Protein 3AFH (pdb70)

Sequence (463 aa):
LVRVRFAPSPTGHLHVGGARTALFNWMFARKEGGKFILRIEDTDTERSSREYEQQILESLRWCGLDWDEGPDIGGDFGPYRQSERLEIYREYAEKLVEDKRAYYVVYDKEDPSKELFTTYEYPHEYKEKGHPVTIKFKVLPGKTSFEDLLKGYMEFDNSTLEDFIIMKSNGFPTYNFAVVVDDHLMRISHVFRGEDHLSNTPKQLMIYEAFGWEAPVFMHIPLILGSDRTPLSKRHGATSVEHFRREGILSRALMNYLALLGWRVEGDEIFTIEEKLQSFDPKDISNKGVIFDYQKLEWVNGKHMRRIDLEDLKREFIEWAKYAGKEIPSVDERYFSETLRICREKVNTLSQLYDIMYPFMNDDYEYEKDYVEKFLKREEAERVLEEAKKAFKDLNSWNMEEIEKTLRDLSEKGLASKKVVFQLIRGAVTGKLVTPGLFETIEVLGKERTLKRLERTLQFLKK

B-factor: mean 30.51, std 10.62, range [12.23, 79.76]

Secondary structure (DSSP, 8-state):
--EEEE----SSS-BHHHHHHHHHHHHHHHHHT-EEEE-B----TTT--HHHHHHHHHHHHHTT---SBBTTTB-TT---BGGG-HHHHHHHHHHHHHTTSEEEEEE-SSSTTSEEEEESS--HHHHHTT--EEEEE-PPSSEEEEEETTTEEEEEEGGGS--EEEE-TTSPBPHHHHHHHHHHHTT-SEEEEEGGGGGGHHHHHHHHHHHTPPP-EEEEEPPEE-TTSSBP-TTTS--BHHHHHHHT--HHHHHHHHHHTT---SS-S---HHHHGGG--GGGS-SS-EE--HHHHHHHHHHHHHHS-HHHHHHHHHHHHHHHT-PPPP--HHHHHHHHHHHTTS-SSHHHHHHHHHHHH-S-PPPPHHHIIIIITSTTHHHHHHHHHHHHHT-S--SHHHHHHHHHHHHHTTSS-HHHHHHHHHHHHHS-SS-S-HHHHHHHH-HHHHHHHHHHHHHHHT-

Solvent-accessible surface area: 22194 Å² total

Structure (mmCIF, N/CA/C/O backbone):
data_3AFH
#
_entry.id   3AFH
#
_cell.length_a   68.624
_cell.length_b   207.317
_cell.length_c   39.495
_cell.angle_alpha   90.00
_cell.angle_beta   90.00
_cell.angle_gamma   90.00
#
_symmetry.space_group_name_H-M   'P 21 21 2'
#
loop_
_entity.id
_entity.type
_entity.pdbx_description
1 polymer 'Glutamyl-tRNA synthetase 2'
2 non-polymer "O5'-(L-GLUTAMYL-SULFAMOYL)-ADENOSINE"
3 water water
#
loop_
_atom_site.group_PDB
_atom_site.id
_atom_site.type_symbol
_atom_site.label_atom_id
_atom_site.label_alt_id
_atom_site.label_comp_id
_atom_site.label_asym_id
_atom_site.label_entity_id
_atom_site.label_seq_id
_atom_site.pdbx_PDB_ins_code
_atom_site.Cartn_x
_atom_site.Cartn_y
_atom_site.Cartn_z
_atom_site.occupancy
_atom_site.B_iso_or_equiv
_atom_site.auth_seq_id
_atom_site.auth_comp_id
_atom_site.auth_asym_id
_atom_site.auth_atom_id
_atom_site.pdbx_PDB_model_num
ATOM 1 N N . LEU A 1 25 ? 15.302 74.100 25.023 1.00 44.57 24 LEU A N 1
ATOM 2 C CA . LEU A 1 25 ? 14.674 72.763 24.829 1.00 42.84 24 LEU A CA 1
ATOM 3 C C . LEU A 1 25 ? 15.207 72.143 23.540 1.00 38.26 24 LEU A C 1
ATOM 4 O O . LEU A 1 25 ? 15.119 72.755 22.473 1.00 37.34 24 LEU A O 1
ATOM 9 N N . VAL A 1 26 ? 15.791 70.951 23.652 1.00 33.25 25 VAL A N 1
ATOM 10 C CA . VAL A 1 26 ? 16.330 70.250 22.492 1.00 28.93 25 VAL A CA 1
ATOM 11 C C . VAL A 1 26 ? 15.195 69.683 21.638 1.00 27.86 25 VAL A C 1
ATOM 12 O O . VAL A 1 26 ? 14.338 68.941 22.129 1.00 22.75 25 VAL A O 1
ATOM 16 N N . ARG A 1 27 ? 15.182 70.072 20.362 1.00 23.91 26 ARG A N 1
ATOM 17 C CA . ARG A 1 27 ? 14.176 69.604 19.413 1.00 22.22 26 ARG A CA 1
ATOM 18 C C . ARG A 1 27 ? 14.869 69.334 18.076 1.00 22.11 26 ARG A C 1
ATOM 19 O O . ARG A 1 27 ? 15.461 70.234 17.476 1.00 20.34 26 ARG A O 1
ATOM 27 N N . VAL A 1 28 ? 14.807 68.081 17.629 1.00 22.06 27 VAL A N 1
ATOM 28 C CA . VAL A 1 28 ? 15.438 67.681 16.377 1.00 18.63 27 VAL A CA 1
ATOM 29 C C . VAL A 1 28 ? 14.382 67.085 15.460 1.00 20.41 27 VAL A C 1
ATOM 30 O O . VAL A 1 28 ? 13.278 66.757 15.906 1.00 21.50 27 VAL A O 1
ATOM 34 N N . ARG A 1 29 ? 14.716 66.935 14.181 1.00 18.24 28 ARG A N 1
ATOM 35 C CA . ARG A 1 29 ? 13.755 66.367 13.244 1.00 17.87 28 ARG A CA 1
ATOM 36 C C . ARG A 1 29 ? 14.330 65.506 12.129 1.00 18.92 28 ARG A C 1
ATOM 37 O O . ARG A 1 29 ? 15.500 65.625 11.752 1.00 19.75 28 ARG A O 1
ATOM 45 N N . PHE A 1 30 ? 13.489 64.610 11.626 1.00 17.45 29 PHE A N 1
ATOM 46 C CA . PHE A 1 30 ? 13.842 63.785 10.482 1.00 17.72 29 PHE A CA 1
ATOM 47 C C . PHE A 1 30 ? 12.795 64.337 9.524 1.00 18.34 29 PHE A C 1
ATOM 48 O O . PHE A 1 30 ? 11.602 64.327 9.846 1.00 17.33 29 PHE A O 1
ATOM 56 N N . ALA A 1 31 ? 13.241 64.833 8.372 1.00 18.47 30 ALA A N 1
ATOM 57 C CA . ALA A 1 31 ? 12.347 65.459 7.397 1.00 18.13 30 ALA A CA 1
ATOM 58 C C . ALA A 1 31 ? 12.421 64.782 6.035 1.00 18.89 30 ALA A C 1
ATOM 59 O O . ALA A 1 31 ? 12.918 65.351 5.057 1.00 19.96 30 ALA A O 1
ATOM 61 N N . PRO A 1 32 ? 11.897 63.562 5.945 1.00 17.29 31 PRO A N 1
ATOM 62 C CA . PRO A 1 32 ? 11.937 62.834 4.678 1.00 16.04 31 PRO A CA 1
ATOM 63 C C . PRO A 1 32 ? 10.975 63.332 3.609 1.00 19.35 31 PRO A C 1
ATOM 64 O O . PRO A 1 32 ? 9.883 63.826 3.905 1.00 19.08 31 PRO A O 1
ATOM 68 N N . SER A 1 33 ? 11.407 63.209 2.360 1.00 17.29 32 SER A N 1
ATOM 69 C CA . SER A 1 33 ? 10.568 63.549 1.217 1.00 20.85 32 SER A CA 1
ATOM 70 C C . SER A 1 33 ? 10.007 62.165 0.862 1.00 22.80 32 SER A C 1
ATOM 71 O O . SER A 1 33 ? 10.762 61.287 0.457 1.00 25.47 32 SER A O 1
ATOM 74 N N . PRO A 1 34 ? 8.687 61.947 1.035 1.00 21.77 33 PRO A N 1
ATOM 75 C CA . PRO A 1 34 ? 8.072 60.646 0.734 1.00 25.93 33 PRO A CA 1
ATOM 76 C C . PRO A 1 34 ? 7.940 60.335 -0.752 1.00 29.14 33 PRO A C 1
ATOM 77 O O . PRO A 1 34 ? 6.831 60.190 -1.272 1.00 30.92 33 PRO A O 1
ATOM 81 N N . THR A 1 35 ? 9.072 60.226 -1.428 1.00 27.79 34 THR A N 1
ATOM 82 C CA . THR A 1 35 ? 9.076 59.925 -2.844 1.00 31.96 34 THR A CA 1
ATOM 83 C C . THR A 1 35 ? 9.557 58.486 -3.056 1.00 33.27 34 THR A C 1
ATOM 84 O O . THR A 1 35 ? 9.891 58.091 -4.169 1.00 34.63 34 THR A O 1
ATOM 88 N N . GLY A 1 36 ? 9.567 57.705 -1.976 1.00 33.82 35 GLY A N 1
ATOM 89 C CA . GLY A 1 36 ? 9.993 56.315 -2.050 1.00 30.69 35 GLY A CA 1
ATOM 90 C C . GLY A 1 36 ? 10.194 55.699 -0.672 1.00 33.07 35 GLY A C 1
ATOM 91 O O . GLY A 1 36 ? 9.810 56.304 0.339 1.00 33.79 35 GLY A O 1
ATOM 92 N N . HIS A 1 37 ? 10.785 54.501 -0.629 1.00 26.23 36 HIS A N 1
ATOM 93 C CA . HIS A 1 37 ? 11.053 53.790 0.620 1.00 23.21 36 HIS A CA 1
ATOM 94 C C . HIS A 1 37 ? 12.124 54.455 1.491 1.00 22.19 36 HIS A C 1
ATOM 95 O O . HIS A 1 37 ? 12.895 55.293 1.018 1.00 21.98 36 HIS A O 1
ATOM 102 N N . LEU A 1 38 ? 12.167 54.079 2.767 1.00 18.39 37 LEU A N 1
ATOM 103 C CA . LEU A 1 38 ? 13.169 54.627 3.674 1.00 21.92 37 LEU A CA 1
ATOM 104 C C . LEU A 1 38 ? 14.531 54.002 3.362 1.00 21.92 37 LEU A C 1
ATOM 105 O O . LEU A 1 38 ? 14.741 52.811 3.601 1.00 22.73 37 LEU A O 1
ATOM 110 N N . HIS A 1 39 ? 15.446 54.809 2.835 1.00 20.29 38 HIS A N 1
ATOM 111 C CA . HIS A 1 39 ? 16.793 54.357 2.492 1.00 22.05 38 HIS A CA 1
ATOM 112 C C . HIS A 1 39 ? 17.550 54.159 3.822 1.00 24.06 38 HIS A C 1
ATOM 113 O O . HIS A 1 39 ? 17.273 54.869 4.800 1.00 21.15 38 HIS A O 1
ATOM 120 N N . VAL A 1 40 ? 18.485 53.201 3.873 1.00 20.89 39 VAL A N 1
ATOM 121 C CA . VAL A 1 40 ? 19.250 52.978 5.105 1.00 19.32 39 VAL A CA 1
ATOM 122 C C . VAL A 1 40 ? 20.014 54.230 5.502 1.00 19.29 39 VAL A C 1
ATOM 123 O O . VAL A 1 40 ? 20.292 54.446 6.680 1.00 19.62 39 VAL A O 1
ATOM 127 N N . GLY A 1 41 ? 20.348 55.062 4.520 1.00 19.64 40 GLY A N 1
ATOM 128 C CA . GLY A 1 41 ? 21.040 56.303 4.827 1.00 17.97 40 GLY A CA 1
ATOM 129 C C . GLY A 1 41 ? 20.093 57.184 5.625 1.00 21.38 40 GLY A C 1
ATOM 130 O O . GLY A 1 41 ? 20.488 57.834 6.599 1.00 18.19 40 GLY A O 1
ATOM 131 N N . GLY A 1 42 ? 18.823 57.198 5.212 1.00 22.09 41 GLY A N 1
ATOM 132 C CA . GLY A 1 42 ? 17.822 57.980 5.918 1.00 19.96 41 GLY A CA 1
ATOM 133 C C . GLY A 1 42 ? 17.619 57.430 7.323 1.00 20.17 41 GLY A C 1
ATOM 134 O O . GLY A 1 42 ? 17.481 58.188 8.289 1.00 19.46 41 GLY A O 1
ATOM 135 N N . ALA A 1 43 ? 17.633 56.107 7.449 1.00 17.14 42 ALA A N 1
ATOM 136 C CA . ALA A 1 43 ? 17.450 55.487 8.751 1.00 18.46 42 ALA A CA 1
ATOM 137 C C . ALA A 1 43 ? 18.600 55.863 9.682 1.00 17.42 42 ALA A C 1
ATOM 138 O O . ALA A 1 43 ? 18.386 56.100 10.872 1.00 18.52 42 ALA A O 1
ATOM 140 N N . ARG A 1 44 ? 19.814 55.925 9.140 1.00 19.51 43 ARG A N 1
ATOM 141 C CA . ARG A 1 44 ? 20.985 56.297 9.937 1.00 18.88 43 ARG A CA 1
ATOM 142 C C . ARG A 1 44 ? 20.860 57.765 10.364 1.00 21.16 43 ARG A C 1
ATOM 143 O O . ARG A 1 44 ? 21.169 58.118 11.504 1.00 18.72 43 ARG A O 1
ATOM 151 N N . THR A 1 45 ? 20.401 58.616 9.448 1.00 17.49 44 THR A N 1
ATOM 152 C CA . THR A 1 45 ? 20.199 60.028 9.762 1.00 20.92 44 THR A CA 1
ATOM 153 C C . THR A 1 45 ? 19.143 60.156 10.861 1.00 18.50 44 THR A C 1
ATOM 154 O O . THR A 1 45 ? 19.285 60.951 11.780 1.00 19.05 44 THR A O 1
ATOM 158 N N . ALA A 1 46 ? 18.079 59.371 10.753 1.00 19.72 45 ALA A N 1
ATOM 159 C CA . ALA A 1 46 ? 17.013 59.402 11.743 1.00 19.60 45 ALA A CA 1
ATOM 160 C C . ALA A 1 46 ? 17.508 58.861 13.095 1.00 20.83 45 ALA A C 1
ATOM 161 O O . ALA A 1 46 ? 17.139 59.374 14.155 1.00 17.38 45 ALA A O 1
ATOM 163 N N . LEU A 1 47 ? 18.343 57.824 13.042 1.00 20.16 46 LEU A N 1
ATOM 164 C CA . LEU A 1 47 ? 18.893 57.216 14.245 1.00 20.93 46 LEU A CA 1
ATOM 165 C C . LEU A 1 47 ? 19.661 58.231 15.090 1.00 19.67 46 LEU A C 1
ATOM 166 O O . LEU A 1 47 ? 19.428 58.342 16.292 1.00 20.07 46 LEU A O 1
ATOM 171 N N . PHE A 1 48 ? 20.572 58.975 14.469 1.00 20.07 47 PHE A N 1
ATOM 172 C CA . PHE A 1 48 ? 21.365 59.935 15.226 1.00 20.67 47 PHE A CA 1
ATOM 173 C C . PHE A 1 48 ? 20.534 61.053 15.839 1.00 23.50 47 PHE A C 1
ATOM 174 O O . PHE A 1 48 ? 20.854 61.540 16.931 1.00 21.45 47 PHE A O 1
ATOM 182 N N . ASN A 1 49 ? 19.472 61.454 15.145 1.00 21.96 48 ASN A N 1
ATOM 183 C CA . ASN A 1 49 ? 18.573 62.492 15.653 1.00 21.47 48 ASN A CA 1
ATOM 184 C C . ASN A 1 49 ? 17.846 61.927 16.864 1.00 21.92 48 ASN A C 1
ATOM 185 O O . ASN A 1 49 ? 17.735 62.582 17.904 1.00 22.07 48 ASN A O 1
ATOM 190 N N . TRP A 1 50 ? 17.353 60.698 16.709 1.00 20.13 49 TRP A N 1
ATOM 191 C CA . TRP A 1 50 ? 16.606 60.020 17.757 1.00 21.10 49 TRP A CA 1
ATOM 192 C C . TRP A 1 50 ? 17.454 59.821 19.008 1.00 20.20 49 TRP A C 1
ATOM 193 O O . TRP A 1 50 ? 17.001 60.089 20.111 1.00 20.59 49 TRP A O 1
ATOM 204 N N . MET A 1 51 ? 18.683 59.352 18.833 1.00 21.82 50 MET A N 1
ATOM 205 C CA . MET A 1 51 ? 19.572 59.123 19.968 1.00 24.01 50 MET A CA 1
ATOM 206 C C . MET A 1 51 ? 19.908 60.432 20.685 1.00 26.58 50 MET A C 1
ATOM 207 O O . MET A 1 51 ? 19.932 60.478 21.915 1.00 27.77 50 MET A O 1
ATOM 212 N N . PHE A 1 52 ? 20.172 61.488 19.921 1.00 22.84 51 PHE A N 1
ATOM 213 C CA . PHE A 1 52 ? 20.488 62.785 20.520 1.00 25.33 51 PHE A CA 1
ATOM 214 C C . PHE A 1 52 ? 19.310 63.281 21.348 1.00 24.48 51 PHE A C 1
ATOM 215 O O . PHE A 1 52 ? 19.497 63.794 22.441 1.00 27.67 51 PHE A O 1
ATOM 223 N N . ALA A 1 53 ? 18.094 63.131 20.827 1.00 26.81 52 ALA A N 1
ATOM 224 C CA . ALA A 1 53 ? 16.895 63.578 21.537 1.00 28.25 52 ALA A CA 1
ATOM 225 C C . ALA A 1 53 ? 16.590 62.792 22.818 1.00 30.56 52 ALA A C 1
ATOM 226 O O . ALA A 1 53 ? 16.234 63.377 23.848 1.00 26.05 52 ALA A O 1
ATOM 228 N N . ARG A 1 54 ? 16.697 61.470 22.750 1.00 25.29 53 ARG A N 1
ATOM 229 C CA . ARG A 1 54 ? 16.414 60.660 23.920 1.00 30.02 53 ARG A CA 1
ATOM 230 C C . ARG A 1 54 ? 17.487 60.866 24.987 1.00 28.87 53 ARG A C 1
ATOM 231 O O . ARG A 1 54 ? 17.176 60.959 26.166 1.00 31.61 53 ARG A O 1
ATOM 239 N N . LYS A 1 55 ? 18.745 60.955 24.583 1.00 29.50 54 LYS A N 1
ATOM 240 C CA . LYS A 1 55 ? 19.797 61.150 25.568 1.00 30.74 54 LYS A CA 1
ATOM 241 C C . LYS A 1 55 ? 19.702 62.521 26.231 1.00 32.55 54 LYS A C 1
ATOM 242 O O . LYS A 1 55 ? 19.850 62.645 27.445 1.00 32.64 54 LYS A O 1
ATOM 248 N N . GLU A 1 56 ? 19.464 63.550 25.424 1.00 30.41 55 GLU A N 1
ATOM 249 C CA . GLU A 1 56 ? 19.384 64.910 25.927 1.00 30.16 55 GLU A CA 1
ATOM 250 C C . GLU A 1 56 ? 18.032 65.225 26.554 1.00 30.76 55 GLU A C 1
ATOM 251 O O . GLU A 1 56 ? 17.840 66.306 27.093 1.00 30.44 55 GLU A O 1
ATOM 257 N N . GLY A 1 57 ? 17.102 64.280 26.481 1.00 29.73 56 GLY A N 1
ATOM 258 C CA . GLY A 1 57 ? 15.780 64.502 27.039 1.00 31.86 56 GLY A CA 1
ATOM 259 C C . GLY A 1 57 ? 14.959 65.467 26.199 1.00 33.16 56 GLY A C 1
ATOM 260 O O . GLY A 1 57 ? 14.047 66.127 26.711 1.00 31.76 56 GLY A O 1
ATOM 261 N N . GLY A 1 58 ? 15.281 65.546 24.908 1.00 29.57 57 GLY A N 1
ATOM 262 C CA . GLY A 1 58 ? 14.572 66.442 24.011 1.00 26.44 57 GLY A CA 1
ATOM 263 C C . GLY A 1 58 ? 13.466 65.761 23.232 1.00 26.59 57 GLY A C 1
ATOM 264 O O . GLY A 1 58 ? 13.006 64.685 23.598 1.00 27.70 57 GLY A O 1
ATOM 265 N N . LYS A 1 59 ? 13.043 66.387 22.142 1.00 26.31 58 LYS A N 1
ATOM 266 C CA . LYS A 1 59 ? 11.969 65.847 21.324 1.00 26.03 58 LYS A CA 1
ATOM 267 C C . LYS A 1 59 ? 12.426 65.546 19.908 1.00 25.95 58 LYS A C 1
ATOM 268 O O . LYS A 1 59 ? 13.244 66.268 19.337 1.00 23.89 58 LYS A O 1
ATOM 274 N N . PHE A 1 60 ? 11.873 64.476 19.356 1.00 21.15 59 PHE A N 1
ATOM 275 C CA . PHE A 1 60 ? 12.177 64.037 18.008 1.00 22.80 59 PHE A CA 1
ATOM 276 C C . PHE A 1 60 ? 10.908 64.264 17.187 1.00 22.40 59 PHE A C 1
ATOM 277 O O . PHE A 1 60 ? 9.872 63.653 17.444 1.00 20.25 59 PHE A O 1
ATOM 285 N N . ILE A 1 61 ? 11.000 65.175 16.218 1.00 23.65 60 ILE A N 1
ATOM 286 C CA . ILE A 1 61 ? 9.878 65.549 15.354 1.00 21.60 60 ILE A CA 1
ATOM 287 C C . ILE A 1 61 ? 9.970 64.889 13.967 1.00 24.67 60 ILE A C 1
ATOM 288 O O . ILE A 1 61 ? 11.055 64.768 13.3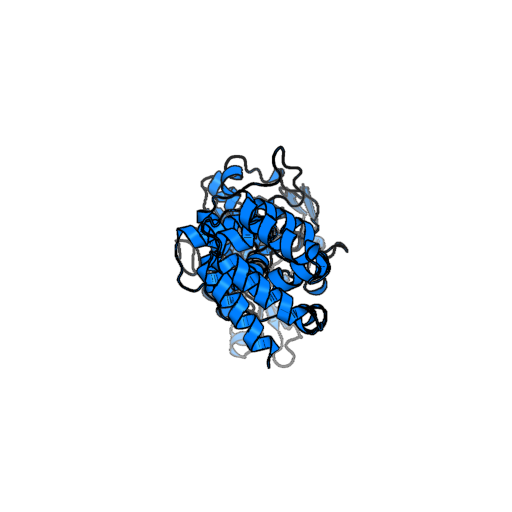91 1.00 21.23 60 ILE A O 1
ATOM 293 N N . LEU A 1 62 ? 8.836 64.439 13.440 1.00 20.88 61 LEU A N 1
ATOM 294 C CA . LEU A 1 62 ? 8.829 63.855 12.107 1.00 19.91 61 LEU A CA 1
ATOM 295 C C . LEU A 1 62 ? 8.076 64.827 11.175 1.00 20.01 61 LEU A C 1
ATOM 296 O O . LEU A 1 62 ? 6.888 65.054 11.362 1.00 18.90 61 LEU A O 1
ATOM 301 N N . ARG A 1 63 ? 8.773 65.443 10.220 1.00 18.65 62 ARG A N 1
ATOM 302 C CA . ARG A 1 63 ? 8.114 66.348 9.266 1.00 18.01 62 ARG A CA 1
ATOM 303 C C . ARG A 1 63 ? 8.165 65.740 7.860 1.00 18.80 62 ARG A C 1
ATOM 304 O O . ARG A 1 63 ? 9.236 65.352 7.378 1.00 19.88 62 ARG A O 1
ATOM 312 N N . ILE A 1 64 ? 7.011 65.650 7.211 1.00 16.24 63 ILE A N 1
ATOM 313 C CA . ILE A 1 64 ? 6.937 65.084 5.873 1.00 15.75 63 ILE A CA 1
ATOM 314 C C . ILE A 1 64 ? 7.095 66.188 4.849 1.00 16.49 63 ILE A C 1
ATOM 315 O O . ILE A 1 64 ? 6.296 67.132 4.799 1.00 16.51 63 ILE A O 1
ATOM 320 N N . GLU A 1 65 ? 8.125 66.068 4.021 1.00 16.39 64 GLU A N 1
ATOM 321 C CA . GLU A 1 65 ? 8.388 67.092 3.017 1.00 18.33 64 GLU A CA 1
ATOM 322 C C . GLU A 1 65 ? 7.886 66.588 1.675 1.00 17.41 64 GLU A C 1
ATOM 323 O O . GLU A 1 65 ? 8.625 66.036 0.857 1.00 16.05 64 GLU A O 1
ATOM 329 N N . ASP A 1 66 ? 6.586 66.794 1.492 1.00 18.65 65 ASP A N 1
ATOM 330 C CA . ASP A 1 66 ? 5.847 66.332 0.331 1.00 22.15 65 ASP A CA 1
ATOM 331 C C . ASP A 1 66 ? 5.372 67.402 -0.648 1.00 24.72 65 ASP A C 1
ATOM 332 O O . ASP A 1 66 ? 4.333 67.221 -1.269 1.00 26.45 65 ASP A O 1
ATOM 337 N N . THR A 1 67 ? 6.109 68.498 -0.816 1.00 25.79 66 THR A N 1
ATOM 338 C CA . THR A 1 67 ? 5.647 69.513 -1.763 1.00 30.20 66 THR A CA 1
ATOM 339 C C . THR A 1 67 ? 5.845 69.093 -3.220 1.00 32.21 66 THR A C 1
ATOM 340 O O . THR A 1 67 ? 5.357 69.756 -4.131 1.00 34.18 66 THR A O 1
ATOM 344 N N . ASP A 1 68 ? 6.572 68.004 -3.450 1.00 33.05 67 ASP A N 1
ATOM 345 C CA . ASP A 1 68 ? 6.738 67.527 -4.817 1.00 32.20 67 ASP A CA 1
ATOM 346 C C . ASP A 1 68 ? 5.557 66.588 -5.045 1.00 33.65 67 ASP A C 1
ATOM 347 O O . ASP A 1 68 ? 5.646 65.376 -4.832 1.00 29.55 67 ASP A O 1
ATOM 352 N N . THR A 1 69 ? 4.449 67.189 -5.460 1.00 35.80 68 THR A N 1
ATOM 353 C CA . THR A 1 69 ? 3.190 66.505 -5.713 1.00 41.94 68 THR A CA 1
ATOM 354 C C . THR A 1 69 ? 3.291 65.288 -6.624 1.00 41.00 68 THR A C 1
ATOM 355 O O . THR A 1 69 ? 2.652 64.268 -6.376 1.00 42.95 68 THR A O 1
ATOM 359 N N . GLU A 1 70 ? 4.089 65.408 -7.677 1.00 40.78 69 GLU A N 1
ATOM 360 C CA . GLU A 1 70 ? 4.261 64.330 -8.644 1.00 41.09 69 GLU A CA 1
ATOM 361 C C . GLU A 1 70 ? 4.939 63.093 -8.087 1.00 39.78 69 GLU A C 1
ATOM 362 O O . GLU A 1 70 ? 4.556 61.972 -8.423 1.00 41.91 69 GLU A O 1
ATOM 368 N N . ARG A 1 71 ? 5.945 63.294 -7.241 1.00 33.16 70 ARG A N 1
ATOM 369 C CA . ARG A 1 71 ? 6.708 62.174 -6.710 1.00 32.36 70 ARG A CA 1
ATOM 370 C C . ARG A 1 71 ? 6.363 61.677 -5.311 1.00 29.98 70 ARG A C 1
ATOM 371 O O . ARG A 1 71 ? 6.736 60.565 -4.951 1.00 29.87 70 ARG A O 1
ATOM 379 N N . SER A 1 72 ? 5.658 62.485 -4.527 1.00 27.89 71 SER A N 1
ATOM 380 C CA . SER A 1 72 ? 5.281 62.096 -3.170 1.00 26.34 71 SER A CA 1
ATOM 381 C C . SER A 1 72 ? 3.916 61.429 -3.162 1.00 26.47 71 SER A C 1
ATOM 382 O O . SER A 1 72 ? 3.074 61.730 -4.007 1.00 27.93 71 SER A O 1
ATOM 385 N N . SER A 1 73 ? 3.695 60.536 -2.201 1.00 21.83 72 SER A N 1
ATOM 386 C CA . SER A 1 73 ? 2.410 59.856 -2.076 1.00 23.49 72 SER A CA 1
ATOM 387 C C . SER A 1 73 ? 2.229 59.430 -0.628 1.00 23.20 72 SER A C 1
ATOM 388 O O . SER A 1 73 ? 3.214 59.291 0.100 1.00 22.48 72 SER A O 1
ATOM 391 N N . ARG A 1 74 ? 0.977 59.235 -0.218 1.00 22.89 73 ARG A N 1
ATOM 392 C CA . ARG A 1 74 ? 0.669 58.777 1.135 1.00 24.05 73 ARG A CA 1
ATOM 393 C 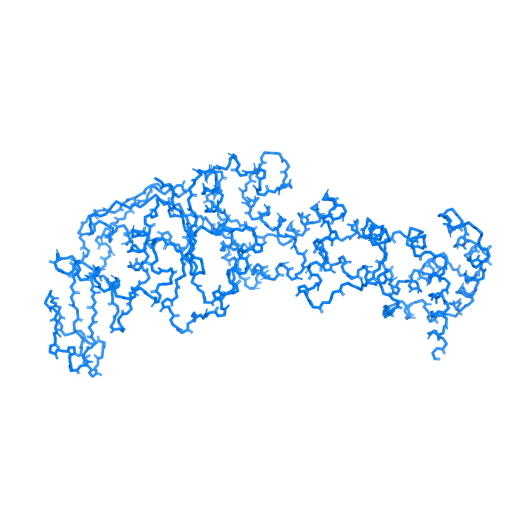C . ARG A 1 74 ? 1.180 57.351 1.313 1.00 24.33 73 ARG A C 1
ATOM 394 O O . ARG A 1 74 ? 1.538 56.941 2.430 1.00 21.82 73 ARG A O 1
ATOM 402 N N . GLU A 1 75 ? 1.191 56.588 0.222 1.00 22.21 74 GLU A N 1
ATOM 403 C CA . GLU A 1 75 ? 1.702 55.216 0.300 1.00 23.84 74 GLU A CA 1
ATOM 404 C C . GLU A 1 75 ? 3.166 55.252 0.763 1.00 20.25 74 GLU A C 1
ATOM 405 O O . GLU A 1 75 ? 3.546 54.537 1.695 1.00 22.76 74 GLU A O 1
ATOM 411 N N . TYR A 1 76 ? 3.979 56.096 0.133 1.00 20.78 75 TYR A N 1
ATOM 412 C CA . TYR A 1 76 ? 5.396 56.208 0.519 1.00 23.55 75 TYR A CA 1
ATOM 413 C C . TYR A 1 76 ? 5.565 56.788 1.924 1.00 20.96 75 TYR A C 1
ATOM 414 O O . TYR A 1 76 ? 6.428 56.349 2.684 1.00 20.54 75 TYR A O 1
ATOM 423 N N . GLU A 1 77 ? 4.737 57.764 2.278 1.00 18.65 76 GLU A N 1
ATOM 424 C CA . GLU A 1 77 ? 4.819 58.337 3.614 1.00 19.47 76 GLU A CA 1
ATOM 425 C C . GLU A 1 77 ? 4.597 57.219 4.634 1.00 20.01 76 GLU A C 1
ATOM 426 O O . GLU A 1 77 ? 5.371 57.052 5.570 1.00 21.29 76 GLU A O 1
ATOM 432 N N . GLN A 1 78 ? 3.523 56.457 4.434 1.00 20.16 77 GLN A N 1
ATOM 433 C CA . GLN A 1 78 ? 3.168 55.349 5.316 1.00 21.75 77 GLN A CA 1
ATOM 434 C C . GLN A 1 78 ? 4.282 54.309 5.402 1.00 21.68 77 GLN A C 1
ATOM 435 O O . GLN A 1 78 ? 4.610 53.810 6.482 1.00 21.53 77 GLN A O 1
ATOM 441 N N . GLN A 1 79 ? 4.866 53.981 4.260 1.00 19.77 78 GLN A N 1
ATOM 442 C CA . GLN A 1 79 ? 5.937 52.991 4.227 1.00 20.47 78 GLN A CA 1
ATOM 443 C C . GLN A 1 79 ? 7.126 53.507 5.067 1.00 20.88 78 GLN A C 1
ATOM 444 O O . GLN A 1 79 ? 7.759 52.756 5.805 1.00 20.13 78 GLN A O 1
ATOM 450 N N . ILE A 1 80 ? 7.418 54.799 4.954 1.00 20.64 79 ILE A N 1
ATOM 451 C CA . ILE A 1 80 ? 8.502 55.405 5.723 1.00 19.40 79 ILE A CA 1
ATOM 452 C C . ILE A 1 80 ? 8.182 55.356 7.230 1.00 22.37 79 ILE A C 1
ATOM 453 O O . ILE A 1 80 ? 9.030 54.977 8.030 1.00 18.91 79 ILE A O 1
ATOM 458 N N . LEU A 1 81 ? 6.965 55.729 7.627 1.00 18.12 80 LEU A N 1
ATOM 459 C CA . LEU A 1 81 ? 6.631 55.685 9.051 1.00 20.80 80 LEU A CA 1
ATOM 460 C C . LEU A 1 81 ? 6.731 54.255 9.591 1.00 22.50 80 LEU A C 1
ATOM 461 O O . LEU A 1 81 ? 7.228 54.028 10.696 1.00 17.42 80 LEU A O 1
ATOM 466 N N . GLU A 1 82 ? 6.252 53.296 8.809 1.00 18.11 81 GLU A N 1
ATOM 467 C CA . GLU A 1 82 ? 6.320 51.905 9.221 1.00 24.42 81 GLU A CA 1
ATOM 468 C C . GLU A 1 82 ? 7.779 51.468 9.404 1.00 22.79 81 GLU A C 1
ATOM 469 O O . GLU A 1 82 ? 8.105 50.816 10.397 1.00 22.76 81 GLU A O 1
ATOM 475 N N . SER A 1 83 ? 8.653 51.834 8.462 1.00 20.08 82 SER A N 1
ATOM 476 C CA . SER A 1 83 ? 10.065 51.456 8.567 1.00 20.54 82 SER A CA 1
ATOM 477 C C . SER A 1 83 ? 10.744 52.095 9.778 1.00 20.64 82 SER A C 1
ATOM 478 O O . SER A 1 83 ? 11.550 51.444 10.451 1.00 19.91 82 SER A O 1
ATOM 481 N N . LEU A 1 84 ? 10.442 53.367 10.052 1.00 17.59 83 LEU A N 1
ATOM 482 C CA . LEU A 1 84 ? 11.035 54.032 11.213 1.00 19.58 83 LEU A CA 1
ATOM 483 C C . LEU A 1 84 ? 10.593 53.328 12.500 1.00 20.43 83 LEU A C 1
ATOM 484 O O . LEU A 1 84 ? 11.385 53.130 13.424 1.00 19.17 83 LEU A O 1
ATOM 489 N N . ARG A 1 85 ? 9.318 52.962 12.547 1.00 21.73 84 ARG A N 1
ATOM 490 C CA . ARG A 1 85 ? 8.742 52.265 13.691 1.00 25.08 84 ARG A CA 1
ATOM 491 C C . ARG A 1 85 ? 9.488 50.938 13.874 1.00 25.20 84 ARG A C 1
ATOM 492 O O . ARG A 1 85 ? 9.925 50.602 14.975 1.00 22.67 84 ARG A O 1
ATOM 500 N N . TRP A 1 86 ? 9.629 50.189 12.784 1.00 21.01 85 TRP A N 1
ATOM 501 C CA . TRP A 1 86 ? 10.325 48.908 12.836 1.00 23.59 85 TRP A CA 1
ATOM 502 C C . TRP A 1 86 ? 11.789 49.064 13.297 1.00 21.23 85 TRP A C 1
ATOM 503 O O . TRP A 1 86 ? 12.340 48.168 13.947 1.00 22.41 85 TRP A O 1
ATOM 514 N N . CYS A 1 87 ? 12.414 50.191 12.957 1.00 21.32 86 CYS A N 1
ATOM 515 C CA . CYS A 1 87 ? 13.794 50.461 13.367 1.00 19.36 86 CYS A CA 1
ATOM 516 C C . CYS A 1 87 ? 13.848 50.921 14.823 1.00 21.86 86 CYS A C 1
ATOM 517 O O . CYS A 1 87 ? 14.926 51.241 15.329 1.00 20.03 86 CYS A O 1
ATOM 520 N N . GLY A 1 88 ? 12.687 50.984 15.478 1.00 21.68 87 GLY A N 1
ATOM 521 C CA . GLY A 1 88 ? 12.624 51.427 16.864 1.00 23.94 87 GLY A CA 1
ATOM 522 C C . GLY A 1 88 ? 12.820 52.926 17.069 1.00 25.80 87 GLY A C 1
ATOM 523 O O . GLY A 1 88 ? 13.165 53.371 18.166 1.00 26.07 87 GLY A O 1
ATOM 524 N N . LEU A 1 89 ? 12.589 53.723 16.032 1.00 22.63 88 LEU A N 1
ATOM 525 C CA . LEU A 1 89 ? 12.792 55.165 16.146 1.00 24.37 88 LEU A CA 1
ATOM 526 C C . LEU A 1 89 ? 11.509 55.981 16.293 1.00 26.02 88 LEU A C 1
ATOM 527 O O . LEU A 1 89 ? 11.206 56.813 15.437 1.00 25.53 88 LEU A O 1
ATOM 532 N N . ASP A 1 90 ? 10.781 55.762 17.388 1.00 24.00 89 ASP A N 1
ATOM 533 C CA . ASP A 1 90 ? 9.529 56.473 17.657 1.00 26.45 89 ASP A CA 1
ATOM 534 C C . ASP A 1 90 ? 9.702 57.991 17.750 1.00 25.54 89 ASP A C 1
ATOM 535 O O . ASP A 1 90 ? 10.690 58.475 18.285 1.00 26.25 89 ASP A O 1
ATOM 540 N N . TRP A 1 91 ? 8.727 58.734 17.230 1.00 23.37 90 TRP A N 1
ATOM 541 C CA . TRP A 1 91 ? 8.765 60.195 17.238 1.00 24.49 90 TRP A CA 1
ATOM 542 C C . TRP A 1 91 ? 7.749 60.823 18.176 1.00 23.33 90 TRP A C 1
ATOM 543 O O . TRP A 1 91 ? 6.681 60.264 18.419 1.00 26.30 90 TRP A O 1
ATOM 554 N N . ASP A 1 92 ? 8.082 62.009 18.672 1.00 25.66 91 ASP A N 1
ATOM 555 C CA . ASP A 1 92 ? 7.246 62.744 19.618 1.00 24.40 91 ASP A CA 1
ATOM 556 C C . ASP A 1 92 ? 6.171 63.613 18.970 1.00 27.02 91 ASP A C 1
ATOM 557 O O . ASP A 1 92 ? 5.188 63.966 19.612 1.00 27.26 91 ASP A O 1
ATOM 562 N N . GLU A 1 93 ? 6.371 63.971 17.708 1.00 23.40 92 GLU A N 1
ATOM 563 C CA . GLU A 1 93 ? 5.414 64.792 16.974 1.00 23.75 92 GLU A CA 1
ATOM 564 C C . GLU A 1 93 ? 5.473 64.360 15.507 1.00 23.34 92 GLU A C 1
ATOM 565 O O . GLU A 1 93 ? 6.540 64.021 14.997 1.00 21.07 92 GLU A O 1
ATOM 571 N N . GLY A 1 94 ? 4.340 64.386 14.824 1.00 21.17 93 GLY A N 1
ATOM 572 C CA . GLY A 1 94 ? 4.346 63.974 13.440 1.00 20.74 93 GLY A CA 1
ATOM 573 C C . GLY A 1 94 ? 2.980 64.055 12.812 1.00 21.20 93 GLY A C 1
ATOM 574 O O . GLY A 1 94 ? 2.024 64.462 13.460 1.00 23.67 93 GLY A O 1
ATOM 575 N N . PRO A 1 95 ? 2.860 63.664 11.539 1.00 20.91 94 PRO A N 1
ATOM 576 C CA . PRO A 1 95 ? 1.593 63.698 10.808 1.00 22.39 94 PRO A CA 1
ATOM 577 C C . PRO A 1 95 ? 0.518 62.772 11.379 1.00 23.60 94 PRO A C 1
ATOM 578 O O . PRO A 1 95 ? -0.668 63.036 11.242 1.00 21.61 94 PRO A O 1
ATOM 582 N N . ASP A 1 96 ? 0.935 61.691 12.023 1.00 25.32 95 ASP A N 1
ATOM 583 C CA . ASP A 1 96 ? -0.020 60.748 12.578 1.00 25.81 95 ASP A CA 1
ATOM 584 C C . ASP A 1 96 ? -0.433 61.068 14.017 1.00 28.19 95 ASP A C 1
ATOM 585 O O . ASP A 1 96 ? -1.614 60.971 14.359 1.00 30.90 95 ASP A O 1
ATOM 590 N N . ILE A 1 97 ? 0.516 61.465 14.859 1.00 26.79 96 ILE A N 1
ATOM 591 C CA . ILE A 1 97 ? 0.177 61.772 16.243 1.00 26.74 96 ILE A CA 1
ATOM 592 C C . ILE A 1 97 ? -0.017 63.257 16.516 1.00 28.24 96 ILE A C 1
ATOM 593 O O . ILE A 1 97 ? -0.454 63.640 17.597 1.00 29.60 96 ILE A O 1
ATOM 598 N N . GLY A 1 98 ? 0.307 64.096 15.539 1.00 28.18 97 GLY A N 1
ATOM 599 C CA . GLY A 1 98 ? 0.152 65.530 15.726 1.00 27.91 97 GLY A CA 1
ATOM 600 C C . GLY A 1 98 ? 1.194 66.161 16.640 1.00 25.93 97 GLY A C 1
ATOM 601 O O . GLY A 1 98 ? 2.308 65.652 16.774 1.00 25.34 97 GLY A O 1
ATOM 602 N N . GLY A 1 99 ? 0.820 67.271 17.276 1.00 25.44 98 GLY A N 1
ATOM 603 C CA . GLY A 1 99 ? 1.718 67.989 18.170 1.00 24.39 98 GLY A CA 1
ATOM 604 C C . GLY A 1 99 ? 1.379 69.469 18.105 1.00 23.21 98 GLY A C 1
ATOM 605 O O . GLY A 1 99 ? 0.531 69.859 17.308 1.00 25.04 98 GLY A O 1
ATOM 606 N N . ASP A 1 100 ? 2.035 70.300 18.911 1.00 25.88 99 ASP A N 1
ATOM 607 C CA . ASP A 1 100 ? 1.746 71.742 18.923 1.00 29.80 99 ASP A CA 1
ATOM 608 C C . ASP A 1 100 ? 2.392 72.598 17.827 1.00 29.26 99 ASP A C 1
ATOM 609 O O . ASP A 1 100 ? 2.217 73.818 17.814 1.00 26.22 99 ASP A O 1
ATOM 614 N N . PHE A 1 101 ? 3.120 71.981 16.901 1.00 27.09 100 PHE A N 1
ATOM 615 C CA . PHE A 1 101 ? 3.784 72.761 15.859 1.00 23.05 100 PHE A CA 1
ATOM 616 C C . PHE A 1 101 ? 3.455 72.305 14.448 1.00 23.10 100 PHE A C 1
ATOM 617 O O . PHE A 1 101 ? 4.246 72.493 13.516 1.00 23.54 100 PHE A O 1
ATOM 625 N N . GLY A 1 102 ? 2.278 71.710 14.297 1.00 20.32 101 GLY A N 1
ATOM 626 C CA . GLY A 1 102 ? 1.847 71.236 12.998 1.00 20.92 101 GLY A CA 1
ATOM 627 C C . GLY A 1 102 ? 1.179 72.318 12.169 1.00 23.88 101 GLY A C 1
ATOM 628 O O . GLY A 1 102 ? 1.167 73.490 12.561 1.00 21.01 101 GLY A O 1
ATOM 629 N N . PRO A 1 103 ? 0.616 71.959 11.004 1.00 23.91 102 PRO A N 1
ATOM 630 C CA . PRO A 1 103 ? 0.593 70.593 10.462 1.00 21.18 102 PRO A CA 1
ATOM 631 C C . PRO A 1 103 ? 2.012 70.067 10.241 1.00 21.80 102 PRO A C 1
ATOM 632 O O . PRO A 1 103 ? 2.963 70.851 10.123 1.00 20.32 102 PRO A O 1
ATOM 636 N N . TYR A 1 104 ? 2.148 68.745 10.184 1.00 18.13 103 TYR A N 1
ATOM 637 C CA . TYR A 1 104 ? 3.448 68.138 9.999 1.00 19.80 103 TYR A CA 1
ATOM 638 C C . TYR A 1 104 ? 3.737 67.660 8.577 1.00 20.66 103 TYR A C 1
ATOM 639 O O . TYR A 1 104 ? 4.728 66.961 8.346 1.00 23.77 103 TYR A O 1
ATOM 648 N N . ARG A 1 105 ? 2.864 68.025 7.636 1.00 16.33 104 ARG A N 1
ATOM 649 C CA . ARG A 1 105 ? 3.076 67.718 6.216 1.00 17.41 104 ARG A CA 1
ATOM 650 C C . ARG A 1 105 ? 3.243 69.092 5.569 1.00 17.12 104 ARG A C 1
ATOM 651 O O . ARG A 1 105 ? 2.413 69.978 5.775 1.00 16.83 104 ARG A O 1
ATOM 659 N N . GLN A 1 106 ? 4.304 69.289 4.800 1.00 17.06 105 GLN A N 1
ATOM 660 C CA . GLN A 1 106 ? 4.503 70.593 4.181 1.00 19.18 105 GLN A CA 1
ATOM 661 C C . GLN A 1 106 ? 3.397 70.930 3.176 1.00 19.23 105 GLN A C 1
ATOM 662 O O . GLN A 1 106 ? 3.093 72.094 2.973 1.00 18.87 105 GLN A O 1
ATOM 668 N N . SER A 1 107 ? 2.778 69.913 2.580 1.00 19.15 106 SER A N 1
ATOM 669 C CA . SER A 1 107 ? 1.699 70.147 1.628 1.00 22.35 106 SER A CA 1
ATOM 670 C C . SER A 1 107 ? 0.498 70.800 2.332 1.00 22.36 106 SER A C 1
ATOM 671 O O . SER A 1 107 ? -0.329 71.435 1.694 1.00 24.39 106 SER A O 1
ATOM 674 N N . GLU A 1 108 ? 0.428 70.672 3.653 1.00 23.50 107 GLU A N 1
ATOM 675 C CA . GLU A 1 108 ? -0.678 71.248 4.423 1.00 20.00 107 GLU A CA 1
ATOM 676 C C . GLU A 1 108 ? -0.326 72.614 5.014 1.00 21.25 107 GLU A C 1
ATOM 677 O O . GLU A 1 108 ? -1.108 73.198 5.771 1.00 18.92 107 GLU A O 1
ATOM 683 N N . ARG A 1 109 ? 0.839 73.136 4.649 1.00 19.38 108 ARG A N 1
ATOM 684 C CA . ARG A 1 109 ? 1.290 74.411 5.191 1.00 17.69 108 ARG A CA 1
ATOM 685 C C . ARG A 1 109 ? 1.484 75.492 4.130 1.00 17.04 108 ARG A C 1
ATOM 686 O O . ARG A 1 109 ? 2.194 76.466 4.371 1.00 16.45 108 ARG A O 1
ATOM 694 N N . LEU A 1 110 ? 0.852 75.348 2.969 1.00 19.20 109 LEU A N 1
ATOM 695 C CA . LEU A 1 110 ? 1.054 76.341 1.906 1.00 22.04 109 LEU A CA 1
ATOM 696 C C . LEU A 1 110 ? 0.725 77.782 2.288 1.00 25.02 109 LEU A C 1
ATOM 697 O O . LEU A 1 110 ? 1.351 78.731 1.786 1.00 22.10 109 LEU A O 1
ATOM 702 N N . GLU A 1 111 ? -0.242 77.960 3.182 1.00 23.21 110 GLU A N 1
ATOM 703 C CA . GLU A 1 111 ? -0.618 79.308 3.600 1.00 23.46 110 GLU A CA 1
ATOM 704 C C . GLU A 1 111 ? 0.407 79.928 4.534 1.00 21.86 110 GLU A C 1
ATOM 705 O O . GLU A 1 111 ? 0.569 81.158 4.565 1.00 20.42 110 GLU A O 1
ATOM 711 N N . ILE A 1 112 ? 1.103 79.083 5.291 1.00 19.60 111 ILE A N 1
ATOM 712 C CA . ILE A 1 112 ? 2.143 79.558 6.206 1.00 18.31 111 ILE A CA 1
ATOM 713 C C . ILE A 1 112 ? 3.320 80.101 5.374 1.00 18.32 111 ILE A C 1
ATOM 714 O O . ILE A 1 112 ? 3.819 81.192 5.647 1.00 15.07 111 ILE A O 1
ATOM 719 N N . TYR A 1 113 ? 3.743 79.357 4.346 1.00 19.05 112 TYR A N 1
ATOM 720 C CA . TYR A 1 113 ? 4.846 79.809 3.492 1.00 17.44 112 TYR A CA 1
ATOM 721 C C . TYR A 1 113 ? 4.453 81.108 2.805 1.00 19.73 112 TYR A C 1
ATOM 722 O O . TYR A 1 113 ? 5.256 82.035 2.699 1.00 18.16 112 TYR A O 1
ATOM 731 N N . ARG A 1 114 ? 3.212 81.174 2.336 1.00 21.09 113 ARG A N 1
ATOM 732 C CA . ARG A 1 114 ? 2.740 82.389 1.680 1.00 25.60 113 ARG A CA 1
ATOM 733 C C . ARG A 1 114 ? 2.829 83.582 2.629 1.00 22.46 113 ARG A C 1
ATOM 734 O O . ARG A 1 114 ? 3.373 84.628 2.279 1.00 25.00 113 ARG A O 1
ATOM 742 N N . GLU A 1 115 ? 2.304 83.429 3.838 1.00 25.11 114 GLU A N 1
ATOM 743 C CA . GLU A 1 115 ? 2.344 84.521 4.808 1.00 26.57 114 GLU A CA 1
ATOM 744 C C . GLU A 1 115 ? 3.773 84.955 5.145 1.00 23.39 114 GLU A C 1
ATOM 745 O O . GLU A 1 115 ? 4.060 86.143 5.240 1.00 22.59 114 GLU A O 1
ATOM 751 N N . TYR A 1 116 ? 4.678 84.001 5.336 1.00 20.59 115 TYR A N 1
ATOM 752 C CA . TYR A 1 116 ? 6.041 84.386 5.668 1.00 19.53 115 TYR A CA 1
ATOM 753 C C . TYR A 1 116 ? 6.823 84.958 4.486 1.00 16.96 115 TYR A C 1
ATOM 754 O O . TYR A 1 116 ? 7.649 85.846 4.670 1.00 17.74 115 TYR A O 1
ATOM 763 N N . ALA A 1 117 ? 6.550 84.492 3.273 1.00 16.74 116 ALA A N 1
ATOM 764 C CA . ALA A 1 117 ? 7.244 85.055 2.109 1.00 17.34 116 ALA A CA 1
ATOM 765 C C . ALA A 1 117 ? 6.778 86.506 1.999 1.00 21.04 116 ALA A C 1
ATOM 766 O O . ALA A 1 117 ? 7.559 87.407 1.654 1.00 19.89 116 ALA A O 1
ATOM 768 N N . GLU A 1 118 ? 5.499 86.727 2.305 1.00 20.04 117 GLU A N 1
ATOM 769 C CA . GLU A 1 118 ? 4.920 88.070 2.264 1.00 23.63 117 GLU A CA 1
ATOM 770 C C . GLU A 1 118 ? 5.565 88.996 3.271 1.00 21.51 117 GLU A C 1
ATOM 771 O O . GLU A 1 118 ? 5.720 90.182 3.002 1.00 21.47 117 GLU A O 1
ATOM 777 N N . LYS A 1 119 ? 5.944 88.457 4.428 1.00 22.00 118 LYS A N 1
ATOM 778 C CA . LYS A 1 119 ? 6.608 89.260 5.440 1.00 23.13 118 LYS A CA 1
ATOM 779 C C . LYS A 1 119 ? 7.925 89.779 4.862 1.00 23.51 118 LYS A C 1
ATOM 780 O O . LYS A 1 119 ? 8.311 90.931 5.088 1.00 21.81 118 LYS A O 1
ATOM 786 N N . LEU A 1 120 ? 8.626 88.926 4.124 1.00 20.32 119 LEU A N 1
ATOM 787 C CA . LEU A 1 120 ? 9.898 89.344 3.531 1.00 20.49 119 LEU A CA 1
ATOM 788 C C . LEU A 1 120 ? 9.705 90.441 2.494 1.00 20.55 119 LEU A C 1
ATOM 789 O O . LEU A 1 120 ? 10.484 91.398 2.451 1.00 19.76 119 LEU A O 1
ATOM 794 N N . VAL A 1 121 ? 8.673 90.311 1.660 1.00 19.55 120 VAL A N 1
ATOM 795 C CA . VAL A 1 121 ? 8.406 91.330 0.647 1.00 19.84 120 VAL A CA 1
ATOM 796 C C . VAL A 1 121 ? 8.076 92.661 1.337 1.00 21.74 120 VAL A C 1
ATOM 797 O O . VAL A 1 121 ? 8.605 93.720 0.978 1.00 19.67 120 VAL A O 1
ATOM 801 N N . GLU A 1 122 ? 7.213 92.606 2.344 1.00 22.52 121 GLU A N 1
ATOM 802 C CA . GLU A 1 122 ? 6.839 93.806 3.078 1.00 24.96 121 GLU A CA 1
ATOM 803 C C . GLU A 1 122 ? 8.052 94.447 3.728 1.00 25.85 121 GLU A C 1
ATOM 804 O O . GLU A 1 122 ? 8.126 95.674 3.842 1.00 23.92 121 GLU A O 1
ATOM 810 N N . ASP A 1 123 ? 9.013 93.625 4.140 1.00 21.50 122 ASP A N 1
ATOM 811 C CA . ASP A 1 123 ? 10.222 94.150 4.746 1.00 23.56 122 ASP A CA 1
ATOM 812 C C . ASP A 1 123 ? 11.297 94.460 3.694 1.00 22.73 122 ASP A C 1
ATOM 813 O O . ASP A 1 123 ? 12.437 94.781 4.028 1.00 24.00 122 ASP A O 1
ATOM 818 N N . LYS A 1 124 ? 10.925 94.362 2.420 1.00 22.11 123 LYS A N 1
ATOM 819 C CA . LYS A 1 124 ? 11.842 94.645 1.311 1.00 20.89 123 LYS A CA 1
ATOM 820 C C . LYS A 1 124 ? 13.033 93.696 1.198 1.00 23.45 123 LYS A C 1
ATOM 821 O O . LYS A 1 124 ? 14.094 94.083 0.698 1.00 19.50 123 LYS A O 1
ATOM 827 N N . ARG A 1 125 ? 12.870 92.461 1.663 1.00 19.85 124 ARG A N 1
ATOM 828 C CA . ARG A 1 125 ? 13.944 91.488 1.566 1.00 20.96 124 ARG A CA 1
ATOM 829 C C . ARG A 1 125 ? 13.633 90.460 0.478 1.00 21.44 124 ARG A C 1
ATOM 830 O O . ARG A 1 125 ? 14.403 89.539 0.221 1.00 20.37 124 ARG A O 1
ATOM 838 N N . ALA A 1 126 ? 12.479 90.619 -0.151 1.00 17.70 125 ALA A N 1
ATOM 839 C CA . ALA A 1 126 ? 12.087 89.737 -1.238 1.00 20.47 125 ALA A CA 1
ATOM 840 C C . ALA A 1 126 ? 11.197 90.592 -2.118 1.00 20.94 125 ALA A C 1
ATOM 841 O O . ALA A 1 126 ? 10.760 91.669 -1.700 1.00 18.51 125 ALA A O 1
ATOM 843 N N . TYR A 1 127 ? 10.923 90.122 -3.326 1.00 19.57 126 TYR A N 1
ATOM 844 C CA . TYR A 1 127 ? 10.091 90.894 -4.240 1.00 21.84 126 TYR A CA 1
ATOM 845 C C . TYR A 1 127 ? 9.392 89.988 -5.250 1.00 21.39 126 TYR A C 1
ATOM 846 O O . TYR A 1 127 ? 9.804 88.846 -5.463 1.00 22.09 126 TYR A O 1
ATOM 855 N N . TYR A 1 128 ? 8.325 90.497 -5.856 1.00 18.35 127 TYR A N 1
ATOM 856 C CA . TYR A 1 128 ? 7.564 89.744 -6.853 1.00 17.21 127 TYR A CA 1
ATOM 857 C C . TYR A 1 128 ? 8.203 89.903 -8.224 1.00 21.42 127 TYR A C 1
ATOM 858 O O . TYR A 1 128 ? 8.793 90.941 -8.530 1.00 19.71 127 TYR A O 1
ATOM 867 N N . VAL A 1 129 ? 8.089 88.864 -9.044 1.00 21.50 128 VAL A N 1
ATOM 868 C CA . VAL A 1 129 ? 8.609 88.903 -10.403 1.00 21.83 128 VAL A CA 1
ATOM 869 C C . VAL A 1 129 ? 7.420 88.525 -11.271 1.00 18.73 128 VAL A C 1
ATOM 870 O O . VAL A 1 129 ? 6.795 87.491 -11.057 1.00 21.70 128 VAL A O 1
ATOM 874 N N . VAL A 1 130 ? 7.088 89.370 -12.235 1.00 20.01 129 VAL A N 1
ATOM 875 C CA . VAL A 1 130 ? 5.952 89.101 -13.102 1.00 21.79 129 VAL A CA 1
ATOM 876 C C . VAL A 1 130 ? 6.466 88.659 -14.456 1.00 21.54 129 VAL A C 1
ATOM 877 O O . VAL A 1 130 ? 7.354 89.297 -15.026 1.00 20.37 129 VAL A O 1
ATOM 881 N N . TYR A 1 131 ? 5.902 87.566 -14.958 1.00 22.75 130 TYR A N 1
ATOM 882 C CA . TYR A 1 131 ? 6.306 86.998 -16.236 1.00 25.96 130 TYR A CA 1
ATOM 883 C C . TYR A 1 131 ? 5.235 87.182 -17.306 1.00 27.15 130 TYR A C 1
ATOM 884 O O . TYR A 1 131 ? 4.061 87.396 -17.004 1.00 26.40 130 TYR A O 1
ATOM 893 N N . ASP A 1 132 ? 5.658 87.103 -18.562 1.00 26.56 131 ASP A N 1
ATOM 894 C CA . ASP A 1 132 ? 4.744 87.212 -19.691 1.00 25.93 131 ASP A CA 1
ATOM 895 C C . ASP A 1 132 ? 3.848 85.982 -19.603 1.00 24.90 131 ASP A C 1
ATOM 896 O O . ASP A 1 132 ? 4.270 84.943 -19.104 1.00 23.43 131 ASP A O 1
ATOM 901 N N . LYS A 1 133 ? 2.620 86.100 -20.095 1.00 24.95 132 LYS A N 1
ATOM 902 C CA . LYS A 1 133 ? 1.655 85.001 -20.071 1.00 27.73 132 LYS A CA 1
ATOM 903 C C . LYS A 1 133 ? 1.814 84.051 -21.267 1.00 26.21 132 LYS A C 1
ATOM 904 O O . LYS A 1 133 ? 1.772 82.831 -21.104 1.00 25.06 132 LYS A O 1
ATOM 910 N N . GLU A 1 134 ? 2.003 84.606 -22.462 1.00 27.50 133 GLU A N 1
ATOM 911 C CA . GLU A 1 134 ? 2.165 83.788 -23.669 1.00 31.14 133 GLU A CA 1
ATOM 912 C C . GLU A 1 134 ? 3.501 83.043 -23.655 1.00 29.22 133 GLU A C 1
ATOM 913 O O . GLU A 1 134 ? 3.616 81.914 -24.135 1.00 29.18 133 GLU A O 1
ATOM 919 N N . ASP A 1 135 ? 4.511 83.695 -23.105 1.00 26.41 134 ASP A N 1
ATOM 920 C CA . ASP A 1 135 ? 5.836 83.116 -23.029 1.00 26.71 134 ASP A CA 1
ATOM 921 C C . ASP A 1 135 ? 6.287 83.262 -21.583 1.00 24.90 134 ASP A C 1
ATOM 922 O O . ASP A 1 135 ? 6.965 84.225 -21.233 1.00 25.95 134 ASP A O 1
ATOM 927 N N . PRO A 1 136 ? 5.895 82.307 -20.726 1.00 24.91 135 PRO A N 1
ATOM 928 C CA . PRO A 1 136 ? 6.216 82.268 -19.292 1.00 29.71 135 PRO A CA 1
ATOM 929 C C . PRO A 1 136 ? 7.696 82.428 -18.955 1.00 31.08 135 PRO A C 1
ATOM 930 O O . PRO A 1 136 ? 8.042 82.704 -17.815 1.00 34.08 135 PRO A O 1
ATOM 934 N N . SER A 1 137 ? 8.570 82.254 -19.940 1.00 28.30 136 SER A N 1
ATOM 935 C CA . SER A 1 137 ? 10.002 82.381 -19.696 1.00 29.65 136 SER A CA 1
ATOM 936 C C . SER A 1 137 ? 10.431 83.833 -19.732 1.00 27.71 136 SER A C 1
ATOM 937 O O . SER A 1 137 ? 11.514 84.183 -19.274 1.00 27.76 136 SER A O 1
ATOM 940 N N . LYS A 1 138 ? 9.586 84.686 -20.290 1.00 25.84 137 LYS A N 1
ATOM 941 C CA . LYS A 1 138 ? 9.942 86.090 -20.400 1.00 27.90 137 LYS A CA 1
ATOM 942 C C . LYS A 1 138 ? 9.588 86.909 -19.157 1.00 29.01 137 LYS A C 1
ATOM 943 O O . LYS A 1 138 ? 8.414 87.048 -18.812 1.00 27.5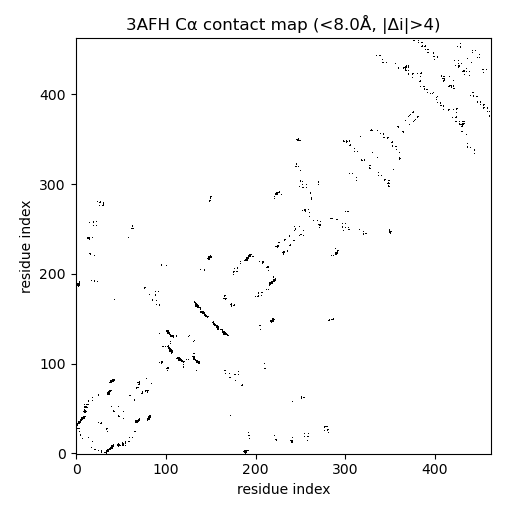6 137 LYS A O 1
ATOM 949 N N . GLU A 1 139 ? 10.603 87.454 -18.494 1.00 27.50 138 GLU A N 1
ATOM 950 C CA . GLU A 1 139 ? 10.366 88.282 -17.313 1.00 29.16 138 GLU A CA 1
ATOM 951 C C . GLU A 1 139 ? 9.944 89.690 -17.739 1.00 27.29 138 GLU A C 1
ATOM 952 O O . GLU A 1 139 ? 10.629 90.334 -18.532 1.00 23.87 138 GLU A O 1
ATOM 958 N N . LEU A 1 140 ? 8.825 90.177 -17.209 1.00 26.30 139 LEU A N 1
ATOM 959 C CA . LEU A 1 140 ? 8.374 91.526 -17.559 1.00 27.35 139 LEU A CA 1
ATOM 960 C C . LEU A 1 140 ? 8.944 92.599 -16.628 1.00 28.18 139 LEU A C 1
ATOM 961 O O . LEU A 1 140 ? 9.449 93.622 -17.090 1.00 28.78 139 LEU A O 1
ATOM 966 N N . PHE A 1 141 ? 8.872 92.370 -15.318 1.00 26.09 140 PHE A N 1
ATOM 967 C CA . PHE A 1 141 ? 9.378 93.346 -14.360 1.00 22.33 140 PHE A CA 1
ATOM 968 C C . PHE A 1 141 ? 9.281 92.806 -12.932 1.00 23.40 140 PHE A C 1
ATOM 969 O O . PHE A 1 141 ? 8.638 91.778 -12.683 1.00 22.18 140 PHE A O 1
ATOM 977 N N . THR A 1 142 ? 9.929 93.502 -12.004 1.00 22.09 141 THR A N 1
ATOM 978 C CA . THR A 1 142 ? 9.913 93.125 -10.592 1.00 21.71 141 THR A CA 1
ATOM 979 C C . THR A 1 142 ? 9.236 94.256 -9.823 1.00 22.64 141 THR A C 1
ATOM 980 O O . THR A 1 142 ? 9.159 95.387 -10.322 1.00 21.35 141 THR A O 1
ATOM 984 N N . THR A 1 143 ? 8.748 93.964 -8.619 1.00 19.89 142 THR A N 1
ATOM 985 C CA . THR A 1 143 ? 8.075 94.978 -7.802 1.00 18.72 142 THR A CA 1
ATOM 986 C C . THR A 1 143 ? 7.818 94.456 -6.385 1.00 21.26 142 THR A C 1
ATOM 987 O O . THR A 1 143 ? 7.733 93.242 -6.165 1.00 22.49 142 THR A O 1
ATOM 991 N N . TYR A 1 144 ? 7.703 95.374 -5.430 1.00 19.06 143 TYR A N 1
ATOM 992 C CA . TYR A 1 144 ? 7.416 95.002 -4.046 1.00 17.82 143 TYR A CA 1
ATOM 993 C C . TYR A 1 144 ? 5.906 95.035 -3.833 1.00 19.07 143 TYR A C 1
ATOM 994 O O . TYR A 1 144 ? 5.417 94.595 -2.798 1.00 18.33 143 TYR A O 1
ATOM 1003 N N . GLU A 1 145 ? 5.169 95.560 -4.812 1.00 18.83 144 GLU A N 1
ATOM 1004 C CA . GLU A 1 145 ? 3.704 95.619 -4.708 1.00 20.22 144 GLU A CA 1
ATOM 1005 C C . GLU A 1 145 ? 3.066 94.433 -5.418 1.00 20.07 144 GLU A C 1
ATOM 1006 O O . GLU A 1 145 ? 3.254 94.262 -6.622 1.00 21.45 144 GLU A O 1
ATOM 1012 N N . TYR A 1 146 ? 2.302 93.624 -4.686 1.00 19.10 145 TYR A N 1
ATOM 1013 C CA . TYR A 1 146 ? 1.669 92.458 -5.297 1.00 20.81 145 TYR A CA 1
ATOM 1014 C C . TYR A 1 146 ? 0.930 92.907 -6.551 1.00 19.99 145 TYR A C 1
ATOM 1015 O O . TYR A 1 146 ? 0.037 93.751 -6.490 1.00 17.46 145 TYR A O 1
ATOM 1024 N N . PRO A 1 147 ? 1.300 92.344 -7.709 1.00 21.31 146 PRO A N 1
ATOM 1025 C CA . PRO A 1 147 ? 0.701 92.672 -9.011 1.00 20.32 146 PRO A CA 1
ATOM 1026 C C . PRO A 1 147 ? -0.669 92.041 -9.251 1.00 21.10 146 PRO A C 1
ATOM 1027 O O . PRO A 1 147 ? -0.799 91.133 -10.065 1.00 20.62 146 PRO A O 1
ATOM 1031 N N . HIS A 1 148 ? -1.689 92.545 -8.562 1.00 21.15 147 HIS A N 1
ATOM 1032 C CA . HIS A 1 148 ? -3.040 92.006 -8.694 1.00 22.55 147 HIS A CA 1
ATOM 1033 C C . HIS A 1 148 ? -3.587 91.911 -10.117 1.00 21.74 147 HIS A C 1
ATOM 1034 O O . HIS A 1 148 ? -4.148 90.878 -10.494 1.00 25.19 147 HIS A O 1
ATOM 1041 N N . GLU A 1 149 ? -3.426 92.967 -10.908 1.00 20.26 148 GLU A N 1
ATOM 1042 C CA . GLU A 1 149 ? -3.943 92.960 -12.278 1.00 22.31 148 GLU A CA 1
ATOM 1043 C C . GLU A 1 149 ? -3.321 91.855 -13.149 1.00 22.03 148 GLU A C 1
ATOM 1044 O O . GLU A 1 149 ? -4.028 91.213 -13.937 1.00 18.61 148 GLU A O 1
ATOM 1050 N N . TYR A 1 150 ? -2.018 91.618 -13.009 1.00 21.14 149 TYR A N 1
ATOM 1051 C CA . TYR A 1 150 ? -1.369 90.560 -13.805 1.00 23.21 149 TYR A CA 1
ATOM 1052 C C . TYR A 1 150 ? -1.787 89.177 -13.310 1.00 24.20 149 TYR A C 1
ATOM 1053 O O . TYR A 1 150 ? -2.006 88.247 -14.102 1.00 23.98 149 TYR A O 1
ATOM 1062 N N . LYS A 1 151 ? -1.911 89.049 -11.997 1.00 23.26 150 LYS A N 1
ATOM 1063 C CA . LYS A 1 151 ? -2.345 87.793 -11.409 1.00 23.72 150 LYS A CA 1
ATOM 1064 C C . LYS A 1 151 ? -3.754 87.431 -11.897 1.00 23.67 150 LYS A C 1
ATOM 1065 O O . LYS A 1 151 ? -4.023 86.290 -12.277 1.00 22.14 150 LYS A O 1
ATOM 1071 N N . GLU A 1 152 ? -4.665 88.399 -11.874 1.00 20.78 151 GLU A N 1
ATOM 1072 C CA . GLU A 1 152 ? -6.031 88.123 -12.298 1.00 22.68 151 GLU A CA 1
ATOM 1073 C C . GLU A 1 152 ? -6.108 87.746 -13.779 1.00 21.25 151 GLU A C 1
ATOM 1074 O O . GLU A 1 152 ? -7.038 87.065 -14.196 1.00 22.31 151 GLU A O 1
ATOM 1080 N N . LYS A 1 153 ? -5.130 88.186 -14.562 1.00 23.32 152 LYS A N 1
ATOM 1081 C CA . LYS A 1 153 ? -5.106 87.881 -15.989 1.00 24.99 152 LYS A CA 1
ATOM 1082 C C . LYS A 1 153 ? -4.318 86.605 -16.305 1.00 25.85 152 LYS A C 1
ATOM 1083 O O . LYS A 1 153 ? -4.110 86.280 -17.470 1.00 25.77 152 LYS A O 1
ATOM 1089 N N . GLY A 1 154 ? -3.872 85.896 -15.269 1.00 24.78 153 GLY A N 1
ATOM 1090 C CA . GLY A 1 154 ? -3.157 84.646 -15.490 1.00 26.18 153 GLY A CA 1
ATOM 1091 C C . GLY A 1 154 ? -1.655 84.673 -15.713 1.00 26.09 153 GLY A C 1
ATOM 1092 O O . GLY A 1 154 ? -1.081 83.679 -16.155 1.00 27.00 153 GLY A O 1
ATOM 1093 N N . HIS A 1 155 ? -1.011 85.795 -15.417 1.00 23.06 154 HIS A N 1
ATOM 1094 C CA . HIS A 1 155 ? 0.430 85.894 -15.578 1.00 23.11 154 HIS A CA 1
ATOM 1095 C C . HIS A 1 155 ? 1.139 85.145 -14.456 1.00 26.38 154 HIS A C 1
ATOM 1096 O O . HIS A 1 155 ? 0.704 85.185 -13.304 1.00 19.30 154 HIS A O 1
ATOM 1103 N N . PRO A 1 156 ? 2.232 84.434 -14.784 1.00 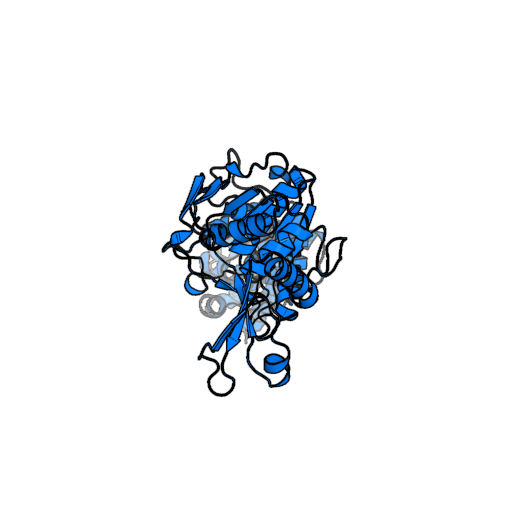25.03 155 PRO A N 1
ATOM 1104 C CA . PRO A 1 156 ? 2.954 83.706 -13.737 1.00 25.26 155 PRO A CA 1
ATOM 1105 C C . PRO A 1 156 ? 3.596 84.773 -12.852 1.00 22.09 155 PRO A C 1
ATOM 1106 O O . PRO A 1 156 ? 4.072 85.783 -13.362 1.00 20.70 155 PRO A O 1
ATOM 1110 N N . VAL A 1 157 ? 3.604 84.549 -11.540 1.00 22.13 156 VAL A N 1
ATOM 1111 C CA . VAL A 1 157 ? 4.198 85.497 -10.596 1.00 22.64 156 VAL A CA 1
ATOM 1112 C C . VAL A 1 157 ? 4.977 84.703 -9.554 1.00 22.95 156 VAL A C 1
ATOM 1113 O O . VAL A 1 157 ? 4.456 83.753 -8.975 1.00 24.44 156 VAL A O 1
ATOM 1117 N N . THR A 1 158 ? 6.229 85.072 -9.333 1.00 20.59 157 THR A N 1
ATOM 1118 C CA . THR A 1 158 ? 7.040 84.376 -8.346 1.00 20.16 157 THR A CA 1
ATOM 1119 C C . THR A 1 158 ? 7.584 85.394 -7.365 1.00 20.83 157 THR A C 1
ATOM 1120 O O . THR A 1 158 ? 7.432 86.609 -7.550 1.00 17.31 157 THR A O 1
ATOM 1124 N N . ILE A 1 159 ? 8.217 84.892 -6.317 1.00 20.03 158 ILE A N 1
ATOM 1125 C CA . ILE A 1 159 ? 8.831 85.759 -5.332 1.00 19.95 158 ILE A CA 1
ATOM 1126 C C . ILE A 1 159 ? 10.290 85.356 -5.261 1.00 22.06 158 ILE A C 1
ATOM 1127 O O . ILE A 1 159 ? 10.608 84.169 -5.193 1.00 17.82 158 ILE A O 1
ATOM 1132 N N . LYS A 1 160 ? 11.172 86.346 -5.312 1.00 19.45 159 LYS A N 1
ATOM 1133 C CA . LYS A 1 160 ? 12.601 86.093 -5.236 1.00 22.27 159 LYS A CA 1
ATOM 1134 C C . LYS A 1 160 ? 13.166 86.722 -3.971 1.00 22.72 159 LYS A C 1
ATOM 1135 O O . LYS A 1 160 ? 12.682 87.765 -3.513 1.00 24.24 159 LYS A O 1
ATOM 1141 N N . PHE A 1 161 ? 14.188 86.076 -3.419 1.00 22.94 160 PHE A N 1
ATOM 1142 C CA . PHE A 1 161 ? 14.875 86.555 -2.226 1.00 19.52 160 PHE A CA 1
ATOM 1143 C C . PHE A 1 161 ? 15.988 87.494 -2.681 1.00 22.30 160 PHE A C 1
ATOM 1144 O O . PHE A 1 161 ? 16.706 87.194 -3.638 1.00 21.08 160 PHE A O 1
ATOM 1152 N N . LYS A 1 162 ? 16.132 88.628 -1.996 1.00 23.49 161 LYS A N 1
ATOM 1153 C CA . LYS A 1 162 ? 17.160 89.608 -2.340 1.00 24.78 161 LYS A CA 1
ATOM 1154 C C . LYS A 1 162 ? 18.444 89.358 -1.546 1.00 26.27 161 LYS A C 1
ATOM 1155 O O . LYS A 1 162 ? 18.503 89.597 -0.339 1.00 22.43 161 LYS A O 1
ATOM 1161 N N . VAL A 1 163 ? 19.471 88.879 -2.239 1.00 23.67 162 VAL A N 1
ATOM 1162 C CA . VAL A 1 163 ? 20.733 88.582 -1.597 1.00 27.64 162 VAL A CA 1
ATOM 1163 C C . VAL A 1 163 ? 21.505 89.852 -1.261 1.00 31.42 162 VAL A C 1
ATOM 1164 O O . VAL A 1 163 ? 21.728 90.707 -2.118 1.00 30.34 162 VAL A O 1
ATOM 1168 N N . LEU A 1 164 ? 21.881 89.972 0.006 1.00 30.45 163 LEU A N 1
ATOM 1169 C CA . LEU A 1 164 ? 22.637 91.121 0.490 1.00 35.76 163 LEU A CA 1
ATOM 1170 C C . LEU A 1 164 ? 24.131 90.813 0.401 1.00 37.10 163 LEU A C 1
ATOM 1171 O O . LEU A 1 164 ? 24.554 89.682 0.633 1.00 39.46 163 LEU A O 1
ATOM 1176 N N . PRO A 1 165 ? 24.953 91.817 0.068 1.00 39.08 164 PRO A N 1
ATOM 1177 C CA . PRO A 1 165 ? 26.388 91.537 -0.015 1.00 37.30 164 PRO A CA 1
ATOM 1178 C C . PRO A 1 165 ? 26.920 91.122 1.353 1.00 37.21 164 PRO A C 1
ATOM 1179 O O . PRO A 1 165 ? 26.294 91.398 2.382 1.00 35.43 164 PRO A O 1
ATOM 1183 N N . GLY A 1 166 ? 28.066 90.450 1.368 1.00 36.45 165 GLY A N 1
ATOM 1184 C CA . GLY A 1 166 ? 28.631 90.047 2.641 1.00 36.79 165 GLY A CA 1
ATOM 1185 C C . GLY A 1 166 ? 29.033 88.592 2.731 1.00 37.12 165 GLY A C 1
ATOM 1186 O O . GLY A 1 166 ? 29.160 87.904 1.723 1.00 36.06 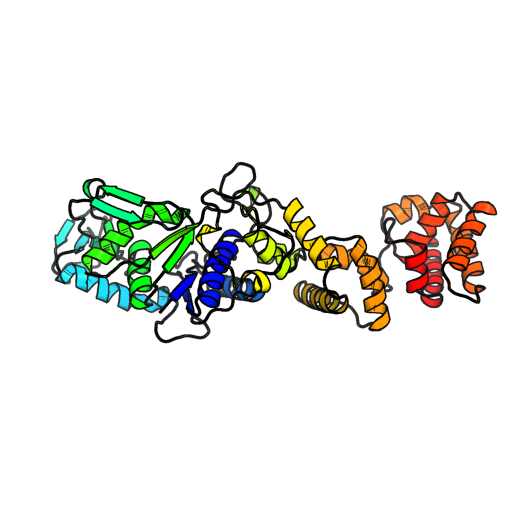165 GLY A O 1
ATOM 1187 N N . LYS A 1 167 ? 29.231 88.128 3.959 1.00 37.37 166 LYS A N 1
ATOM 1188 C CA . LYS A 1 167 ? 29.633 86.753 4.205 1.00 39.65 166 LYS A CA 1
ATOM 1189 C C . LYS A 1 167 ? 28.609 86.004 5.057 1.00 37.75 166 LYS A C 1
ATOM 1190 O O . LYS A 1 167 ? 27.999 86.570 5.971 1.00 36.77 166 LYS A O 1
ATOM 1196 N N . THR A 1 168 ? 28.439 84.724 4.750 1.00 33.73 167 THR A N 1
ATOM 1197 C CA . THR A 1 168 ? 27.520 83.859 5.483 1.00 33.08 167 THR A CA 1
ATOM 1198 C C . THR A 1 168 ? 28.367 82.706 6.025 1.00 30.74 167 THR A C 1
ATOM 1199 O O . THR A 1 168 ? 29.023 82.002 5.264 1.00 32.01 167 THR A O 1
ATOM 1203 N N . SER A 1 169 ? 28.355 82.510 7.335 1.00 32.05 168 SER A N 1
ATOM 1204 C CA . SER A 1 169 ? 29.169 81.451 7.921 1.00 34.53 168 SER A CA 1
ATOM 1205 C C . SER A 1 169 ? 28.500 80.719 9.070 1.00 31.66 168 SER A C 1
ATOM 1206 O O . SER A 1 169 ? 27.576 81.228 9.692 1.00 34.73 168 SER A O 1
ATOM 1209 N N . PHE A 1 170 ? 28.987 79.519 9.353 1.00 29.26 169 PHE A N 1
ATOM 1210 C CA . PHE A 1 170 ? 28.472 78.731 10.460 1.00 28.81 169 PHE A CA 1
ATOM 1211 C C . PHE A 1 170 ? 29.476 77.643 10.811 1.00 30.33 169 PHE A C 1
ATOM 1212 O O . PHE A 1 170 ? 30.317 77.271 9.989 1.00 31.93 169 PHE A O 1
ATOM 1220 N N . GLU A 1 171 ? 29.392 77.153 12.044 1.00 30.61 170 GLU A N 1
ATOM 1221 C CA . GLU A 1 171 ? 30.272 76.100 12.520 1.00 32.61 170 GLU A CA 1
ATOM 1222 C C . GLU A 1 171 ? 29.467 74.803 12.546 1.00 31.72 170 GLU A C 1
ATOM 1223 O O . GLU A 1 171 ? 28.622 74.614 13.421 1.00 30.95 170 GLU A O 1
ATOM 1229 N N . ASP A 1 172 ? 29.719 73.924 11.581 1.00 28.32 171 ASP A N 1
ATOM 1230 C CA . ASP A 1 172 ? 29.012 72.652 11.505 1.00 29.77 171 ASP A CA 1
ATOM 1231 C C . ASP A 1 172 ? 29.636 71.683 12.514 1.00 31.40 171 ASP A C 1
ATOM 1232 O O . ASP A 1 172 ? 30.857 71.621 12.632 1.00 33.32 171 ASP A O 1
ATOM 1237 N N . LEU A 1 173 ? 28.805 70.934 13.235 1.00 30.43 172 LEU A N 1
ATOM 1238 C CA . LEU A 1 173 ? 29.295 69.975 14.230 1.00 30.35 172 LEU A CA 1
ATOM 1239 C C . LEU A 1 173 ? 30.296 68.948 13.685 1.00 31.07 172 LEU A C 1
ATOM 1240 O O . LEU A 1 173 ? 31.195 68.516 14.403 1.00 32.00 172 LEU A O 1
ATOM 1245 N N . LEU A 1 174 ? 30.140 68.540 12.431 1.00 29.65 173 LEU A N 1
ATOM 1246 C CA . LEU A 1 174 ? 31.073 67.579 11.858 1.00 31.60 173 LEU A CA 1
ATOM 1247 C C . LEU A 1 174 ? 31.935 68.144 10.741 1.00 31.78 173 LEU A C 1
ATOM 1248 O O . LEU A 1 174 ? 33.066 67.703 10.554 1.00 34.57 173 LEU A O 1
ATOM 1253 N N . LYS A 1 175 ? 31.417 69.115 9.998 1.00 31.83 174 LYS A N 1
ATOM 1254 C CA . LYS A 1 175 ? 32.178 69.675 8.886 1.00 33.60 174 LYS A CA 1
ATOM 1255 C C . LYS A 1 175 ? 33.024 70.897 9.239 1.00 34.36 174 LYS A C 1
ATOM 1256 O O . LYS A 1 175 ? 33.771 71.391 8.395 1.00 37.39 174 LYS A O 1
ATOM 1262 N N . GLY A 1 176 ? 32.905 71.383 10.472 1.00 32.64 175 GLY A N 1
ATOM 1263 C CA . GLY A 1 176 ? 33.681 72.540 10.895 1.00 35.26 175 GLY A CA 1
ATOM 1264 C C . GLY A 1 176 ? 33.196 73.898 10.385 1.00 38.13 175 GLY A C 1
ATOM 1265 O O . GLY A 1 176 ? 32.111 74.012 9.804 1.00 33.54 175 GLY A O 1
ATOM 1266 N N . TYR A 1 177 ? 34.011 74.932 10.609 1.00 39.09 176 TYR A N 1
ATOM 1267 C CA . TYR A 1 177 ? 33.697 76.297 10.180 1.00 39.25 176 TYR A CA 1
ATOM 1268 C C . TYR A 1 177 ? 33.532 76.385 8.662 1.00 39.31 176 TYR A C 1
ATOM 1269 O O . TYR A 1 177 ? 34.423 75.999 7.905 1.00 38.12 176 TYR A O 1
ATOM 1278 N N . MET A 1 178 ? 32.380 76.891 8.227 1.00 39.75 177 MET A N 1
ATOM 1279 C CA . MET A 1 178 ? 32.068 77.029 6.804 1.00 37.91 177 MET A CA 1
ATOM 1280 C C . MET A 1 178 ? 31.797 78.508 6.527 1.00 38.58 177 MET A C 1
ATOM 1281 O O . MET A 1 178 ? 31.112 79.167 7.311 1.00 37.34 177 MET A O 1
ATOM 1286 N N . GLU A 1 179 ? 32.327 79.027 5.423 1.00 36.22 178 GLU A N 1
ATOM 1287 C CA . GLU A 1 179 ? 32.122 80.430 5.078 1.00 39.05 178 GLU A CA 1
ATOM 1288 C C . GLU A 1 179 ? 31.621 80.549 3.646 1.00 38.99 178 GLU A C 1
ATOM 1289 O O . GLU A 1 179 ? 31.982 79.745 2.788 1.00 40.13 178 GLU A O 1
ATOM 1295 N N . PHE A 1 180 ? 30.792 81.554 3.381 1.00 39.38 179 PHE A N 1
ATOM 1296 C CA . PHE A 1 180 ? 30.244 81.725 2.043 1.00 38.25 179 PHE A CA 1
ATOM 1297 C C . PHE A 1 180 ? 30.151 83.199 1.636 1.00 37.86 179 PHE A C 1
ATOM 1298 O O . PHE A 1 180 ? 29.735 84.056 2.419 1.00 38.16 179 PHE A O 1
ATOM 1306 N N . ASP A 1 181 ? 30.561 83.477 0.402 1.00 37.64 180 ASP A N 1
ATOM 1307 C CA . ASP A 1 181 ? 30.536 84.832 -0.150 1.00 36.40 180 ASP A CA 1
ATOM 1308 C C . ASP A 1 181 ? 29.184 85.050 -0.819 1.00 33.27 180 ASP A C 1
ATOM 1309 O O . ASP A 1 181 ? 28.913 84.474 -1.878 1.00 31.39 180 ASP A O 1
ATOM 1314 N N . ASN A 1 182 ? 28.350 85.881 -0.197 1.00 31.85 181 ASN A N 1
ATOM 1315 C CA . ASN A 1 182 ? 27.010 86.182 -0.707 1.00 33.53 181 ASN A CA 1
ATOM 1316 C C . ASN A 1 182 ? 27.013 86.619 -2.172 1.00 34.29 181 ASN A C 1
ATOM 1317 O O . ASN A 1 182 ? 26.160 86.207 -2.956 1.00 34.79 181 ASN A O 1
ATOM 1322 N N . SER A 1 183 ? 27.985 87.450 -2.529 1.00 37.31 182 SER A N 1
ATOM 1323 C CA . SER A 1 183 ? 28.113 87.979 -3.887 1.00 39.74 182 SER A CA 1
ATOM 1324 C C . SER A 1 183 ? 28.083 86.929 -4.987 1.00 38.36 182 SER A C 1
ATOM 1325 O O . SER A 1 183 ? 27.742 87.239 -6.125 1.00 39.99 182 SER A O 1
ATOM 1328 N N . THR A 1 184 ? 28.448 85.693 -4.658 1.00 36.57 183 THR A N 1
ATOM 1329 C CA . THR A 1 184 ? 28.449 84.621 -5.647 1.00 37.41 183 THR A CA 1
ATOM 1330 C C . THR A 1 184 ? 27.059 84.029 -5.892 1.00 36.13 183 THR A C 1
ATOM 1331 O O . THR A 1 184 ? 26.894 83.155 -6.742 1.00 37.34 183 THR A O 1
ATOM 1335 N N . LEU A 1 185 ? 26.062 84.509 -5.156 1.00 35.01 184 LEU A N 1
ATOM 1336 C CA . LEU A 1 185 ? 24.700 84.001 -5.300 1.00 34.88 184 LEU A CA 1
ATOM 1337 C C . LEU A 1 185 ? 23.736 85.066 -5.823 1.00 33.74 184 LEU A C 1
ATOM 1338 O O . LEU A 1 185 ? 23.624 86.146 -5.249 1.00 33.69 184 LEU A O 1
ATOM 1343 N N . GLU A 1 186 ? 23.050 84.756 -6.918 1.00 34.38 185 GLU A N 1
ATOM 1344 C CA . GLU A 1 186 ? 22.077 85.676 -7.510 1.00 37.51 185 GLU A CA 1
ATOM 1345 C C . GLU A 1 186 ? 20.745 85.552 -6.766 1.00 34.66 185 GLU A C 1
ATOM 1346 O O . GLU A 1 186 ? 20.465 84.508 -6.173 1.00 32.12 185 GLU A O 1
ATOM 1352 N N . ASP A 1 187 ? 19.933 86.609 -6.788 1.00 33.00 186 ASP A N 1
ATOM 1353 C CA . ASP A 1 187 ? 18.627 86.562 -6.125 1.00 29.88 186 ASP A CA 1
ATOM 1354 C C . ASP A 1 187 ? 17.942 85.294 -6.594 1.00 28.01 186 ASP A C 1
ATOM 1355 O O . ASP A 1 187 ? 17.964 84.976 -7.782 1.00 28.48 186 ASP A O 1
ATOM 1360 N N . PHE A 1 188 ? 17.328 84.572 -5.664 1.00 26.74 187 PHE A N 1
ATOM 1361 C CA . PHE A 1 188 ? 16.694 83.301 -5.994 1.00 24.77 187 PHE A CA 1
ATOM 1362 C C . PHE A 1 188 ? 15.242 83.195 -5.556 1.00 23.53 187 PHE A C 1
ATOM 1363 O O . PHE A 1 188 ? 14.828 83.798 -4.572 1.00 23.89 187 PHE A O 1
ATOM 1371 N N . ILE A 1 189 ? 14.484 82.394 -6.293 1.00 20.63 188 ILE A N 1
ATOM 1372 C CA . ILE A 1 189 ? 13.083 82.194 -6.017 1.00 25.71 188 ILE A CA 1
ATOM 1373 C C . ILE A 1 189 ? 12.888 81.437 -4.712 1.00 23.76 188 ILE A C 1
ATOM 1374 O O . ILE A 1 189 ? 13.651 80.534 -4.398 1.00 20.40 188 ILE A O 1
ATOM 1379 N N . ILE A 1 190 ? 11.882 81.854 -3.946 1.00 22.87 189 ILE A N 1
ATOM 1380 C CA . ILE A 1 190 ? 11.522 81.201 -2.695 1.00 20.63 189 ILE A CA 1
ATOM 1381 C C . ILE A 1 190 ? 10.063 80.757 -2.777 1.00 19.77 189 ILE A C 1
ATOM 1382 O O . ILE A 1 190 ? 9.635 79.884 -2.035 1.00 20.49 189 ILE A O 1
ATOM 1387 N N . MET A 1 191 ? 9.298 81.374 -3.679 1.00 20.69 190 MET A N 1
ATOM 1388 C CA . MET A 1 191 ? 7.898 80.992 -3.897 1.00 21.08 190 MET A CA 1
ATOM 1389 C C . MET A 1 191 ? 7.673 80.862 -5.411 1.00 23.70 190 MET A C 1
ATOM 1390 O O . MET A 1 191 ? 7.859 81.822 -6.170 1.00 23.65 190 MET A O 1
ATOM 1395 N N . LYS A 1 192 ? 7.266 79.675 -5.843 1.00 21.05 191 LYS A N 1
ATOM 1396 C CA . LYS A 1 192 ? 7.041 79.407 -7.257 1.00 24.73 191 LYS A CA 1
ATOM 1397 C C . LYS A 1 192 ? 5.695 79.929 -7.744 1.00 24.24 191 LYS A C 1
ATOM 1398 O O . LYS A 1 192 ? 4.807 80.228 -6.940 1.00 25.32 191 LYS A O 1
ATOM 1404 N N . SER A 1 193 ? 5.546 80.046 -9.060 1.00 25.26 192 SER A N 1
ATOM 1405 C CA . SER A 1 193 ? 4.304 80.570 -9.632 1.00 27.73 192 SER A CA 1
ATOM 1406 C C . SER A 1 193 ? 3.076 79.720 -9.335 1.00 29.21 192 SER A C 1
ATOM 1407 O O . SER A 1 193 ? 1.952 80.217 -9.386 1.00 28.09 192 SER A O 1
ATOM 1410 N N . ASN A 1 194 ? 3.283 78.448 -9.008 1.00 29.72 193 ASN A N 1
ATOM 1411 C CA . ASN A 1 194 ? 2.162 77.568 -8.696 1.00 31.13 193 ASN A CA 1
ATOM 1412 C C . ASN A 1 194 ? 1.696 77.703 -7.243 1.00 31.35 193 ASN A C 1
ATOM 1413 O O . ASN A 1 194 ? 0.771 77.012 -6.821 1.00 33.61 193 ASN A O 1
ATOM 1418 N N . GLY A 1 195 ? 2.341 78.576 -6.475 1.00 29.36 194 GLY A N 1
ATOM 1419 C CA . GLY A 1 195 ? 1.935 78.762 -5.091 1.00 28.20 194 GLY A CA 1
ATOM 1420 C C . GLY A 1 195 ? 2.699 77.923 -4.079 1.00 27.22 194 GLY A C 1
ATOM 1421 O O . GLY A 1 195 ? 2.471 78.036 -2.876 1.00 25.66 194 GLY A O 1
ATOM 1422 N N . PHE A 1 196 ? 3.605 77.083 -4.570 1.00 22.24 195 PHE A N 1
ATOM 1423 C CA . PHE A 1 196 ? 4.416 76.220 -3.717 1.00 21.17 195 PHE A CA 1
ATOM 1424 C C . PHE A 1 196 ? 5.774 76.846 -3.386 1.00 18.60 195 PHE A C 1
ATOM 1425 O O . PHE A 1 196 ? 6.350 77.561 -4.189 1.00 18.80 195 PHE A O 1
ATOM 1433 N N . PRO A 1 197 ? 6.294 76.591 -2.182 1.00 18.78 196 PRO A N 1
ATOM 1434 C CA . PRO A 1 197 ? 7.595 77.154 -1.808 1.00 17.63 196 PRO A CA 1
ATOM 1435 C C . PRO A 1 197 ? 8.725 76.332 -2.430 1.00 20.42 196 PRO A C 1
ATOM 1436 O O . PRO A 1 197 ? 8.500 75.225 -2.895 1.00 19.80 196 PRO A O 1
ATOM 1440 N N . THR A 1 198 ? 9.934 76.878 -2.463 1.00 19.15 197 THR A N 1
ATOM 1441 C CA . THR A 1 198 ? 11.064 76.090 -2.944 1.00 22.22 197 THR A CA 1
ATOM 1442 C C . THR A 1 198 ? 11.419 75.282 -1.698 1.00 20.51 197 THR A C 1
ATOM 1443 O O . THR A 1 198 ? 10.975 75.620 -0.600 1.00 17.00 197 THR A O 1
ATOM 1447 N N . TYR A 1 199 ? 12.210 74.224 -1.849 1.00 17.24 198 TYR A N 1
ATOM 1448 C CA . TYR A 1 199 ? 12.580 73.396 -0.700 1.00 17.74 198 TYR A CA 1
ATOM 1449 C C . TYR A 1 199 ? 13.319 74.166 0.392 1.00 20.18 198 TYR A C 1
ATOM 1450 O O . TYR A 1 199 ? 13.013 74.016 1.572 1.00 20.50 198 TYR A O 1
ATOM 1459 N N . ASN A 1 200 ? 14.292 74.99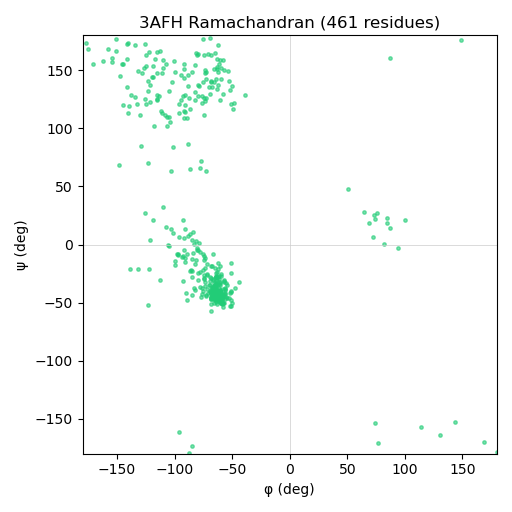1 0.005 1.00 18.16 199 ASN A N 1
ATOM 1460 C CA . ASN A 1 200 ? 15.068 75.742 0.984 1.00 19.43 199 ASN A CA 1
ATOM 1461 C C . ASN A 1 200 ? 14.231 76.708 1.834 1.00 17.98 199 ASN A C 1
ATOM 1462 O O . ASN A 1 200 ? 14.454 76.837 3.038 1.00 17.90 199 ASN A O 1
ATOM 1467 N N . PHE A 1 201 ? 13.271 77.382 1.215 1.00 15.38 200 PHE A N 1
ATOM 1468 C CA . PHE A 1 201 ? 12.425 78.317 1.952 1.00 17.45 200 PHE A CA 1
ATOM 1469 C C . PHE A 1 201 ? 11.516 77.567 2.932 1.00 15.75 200 PHE A C 1
ATOM 1470 O O . PHE A 1 201 ? 11.412 77.930 4.099 1.00 16.34 200 PHE A O 1
ATOM 1478 N N . ALA A 1 202 ? 10.880 76.501 2.456 1.00 15.28 201 ALA A N 1
ATOM 1479 C CA . ALA A 1 202 ? 9.984 75.705 3.289 1.00 15.52 201 ALA A CA 1
ATOM 1480 C C . ALA A 1 202 ? 10.731 75.132 4.501 1.00 18.04 201 ALA A C 1
ATOM 1481 O O . ALA A 1 202 ? 10.211 75.157 5.619 1.00 16.41 201 ALA A O 1
ATOM 1483 N N . VAL A 1 203 ? 11.950 74.635 4.275 1.00 17.51 202 VAL A N 1
ATOM 1484 C CA . VAL A 1 203 ? 12.754 74.056 5.351 1.00 16.93 202 VAL A CA 1
ATOM 1485 C C . VAL A 1 203 ? 13.082 75.056 6.473 1.00 16.84 202 VAL A C 1
ATOM 1486 O O . VAL A 1 203 ? 12.950 74.734 7.651 1.00 15.74 202 VAL A O 1
ATOM 1490 N N . VAL A 1 204 ? 13.499 76.264 6.111 1.00 17.96 203 VAL A N 1
ATOM 1491 C CA . VAL A 1 204 ? 13.832 77.293 7.107 1.00 16.74 203 VAL A CA 1
ATOM 1492 C C . VAL A 1 204 ? 12.583 77.750 7.876 1.00 18.84 203 VAL A C 1
ATOM 1493 O O . VAL A 1 204 ? 12.603 77.859 9.101 1.00 19.18 203 VAL A O 1
ATOM 1497 N N . VAL A 1 205 ? 11.503 78.028 7.157 1.00 16.21 204 VAL A N 1
ATOM 1498 C CA . VAL A 1 205 ? 10.266 78.452 7.810 1.00 16.53 204 VAL A CA 1
ATOM 1499 C C . VAL A 1 205 ? 9.807 77.362 8.799 1.00 18.67 204 VAL A C 1
ATOM 1500 O O . VAL A 1 205 ? 9.393 77.665 9.918 1.00 18.48 204 VAL A O 1
ATOM 1504 N N . ASP A 1 206 ? 9.899 76.093 8.393 1.00 17.46 205 ASP A N 1
ATOM 1505 C CA . ASP A 1 206 ? 9.464 75.004 9.258 1.00 18.30 205 ASP A CA 1
ATOM 1506 C C . ASP A 1 206 ? 10.424 74.687 10.403 1.00 18.42 205 ASP A C 1
ATOM 1507 O O . ASP A 1 206 ? 9.984 74.411 11.518 1.00 18.60 205 ASP A O 1
ATOM 1512 N N . ASP A 1 207 ? 11.727 74.717 10.153 1.00 17.86 206 ASP A N 1
ATOM 1513 C CA . ASP A 1 207 ? 12.658 74.463 11.244 1.00 20.68 206 ASP A CA 1
ATOM 1514 C C . ASP A 1 207 ? 12.494 75.575 12.287 1.00 20.06 206 ASP A C 1
ATOM 1515 O O . ASP A 1 207 ? 12.591 75.333 13.495 1.00 20.51 206 ASP A O 1
ATOM 1520 N N . HIS A 1 208 ? 12.248 76.797 11.820 1.00 17.09 207 HIS A N 1
ATOM 1521 C CA . HIS A 1 208 ? 12.054 77.891 12.752 1.00 17.18 207 HIS A CA 1
ATOM 1522 C C . HIS A 1 208 ? 10.752 77.738 13.543 1.00 19.72 207 HIS A C 1
ATOM 1523 O O . HIS A 1 208 ? 10.764 77.703 14.776 1.00 20.52 207 HIS A O 1
ATOM 1530 N N . LEU A 1 209 ? 9.628 77.641 12.837 1.00 20.11 208 LEU A N 1
ATOM 1531 C CA . LEU A 1 209 ? 8.334 77.538 13.505 1.00 20.70 208 LEU A CA 1
ATOM 1532 C C . LEU A 1 209 ? 8.159 76.270 14.337 1.00 20.87 208 LEU A C 1
ATOM 1533 O O . LEU A 1 209 ? 7.408 76.280 15.306 1.00 21.63 208 LEU A O 1
ATOM 1538 N N . MET A 1 210 ? 8.830 75.177 13.969 1.00 18.06 209 MET A N 1
ATOM 1539 C CA . MET A 1 210 ? 8.730 73.955 14.769 1.00 19.23 209 MET A CA 1
ATOM 1540 C C . MET A 1 210 ? 9.781 73.999 15.883 1.00 17.74 209 MET A C 1
ATOM 1541 O O . MET A 1 210 ? 10.010 73.014 16.574 1.00 20.97 209 MET A O 1
ATOM 1546 N N . ARG A 1 211 ? 10.422 75.153 16.032 1.00 21.36 210 ARG A N 1
ATOM 1547 C CA . ARG A 1 211 ? 11.424 75.379 17.075 1.00 23.61 210 ARG A CA 1
ATOM 1548 C C . ARG A 1 211 ? 12.529 74.328 17.177 1.00 23.33 210 ARG A C 1
ATOM 1549 O O . ARG A 1 211 ? 12.857 73.845 18.267 1.00 22.28 210 ARG A O 1
ATOM 1557 N N . ILE A 1 212 ? 13.105 73.992 16.028 1.00 21.08 211 ILE A N 1
ATOM 1558 C CA . ILE A 1 212 ? 14.188 73.022 15.963 1.00 20.08 211 ILE A CA 1
ATOM 1559 C C . ILE A 1 212 ? 15.470 73.685 16.458 1.00 21.36 211 ILE A C 1
ATOM 1560 O O . ILE A 1 212 ? 15.847 74.760 15.992 1.00 23.35 211 ILE A O 1
ATOM 1565 N N . SER A 1 213 ? 16.134 73.047 17.414 1.00 22.38 212 SER A N 1
ATOM 1566 C CA . SER A 1 213 ? 17.376 73.581 17.974 1.00 23.08 212 SER A CA 1
ATOM 1567 C C . SER A 1 213 ? 18.580 73.031 17.239 1.00 22.96 212 SER A C 1
ATOM 1568 O O . SER A 1 213 ? 19.618 73.685 17.139 1.00 25.14 212 SER A O 1
ATOM 1571 N N . HIS A 1 214 ? 18.448 71.806 16.748 1.00 22.84 213 HIS A N 1
ATOM 1572 C CA . HIS A 1 214 ? 19.539 71.153 16.037 1.00 21.91 213 HIS A CA 1
ATOM 1573 C C . HIS A 1 214 ? 19.052 70.496 14.761 1.00 20.22 213 HIS A C 1
ATOM 1574 O O . HIS A 1 214 ? 18.101 69.699 14.780 1.00 21.30 213 HIS A O 1
ATOM 1581 N N . VAL A 1 215 ? 19.714 70.828 13.660 1.00 18.12 214 VAL A N 1
ATOM 1582 C CA . VAL A 1 215 ? 19.393 70.259 12.363 1.00 17.33 214 VAL A CA 1
ATOM 1583 C C . VAL A 1 215 ? 20.500 69.267 11.989 1.00 18.57 214 VAL A C 1
ATOM 1584 O O . VAL A 1 215 ? 21.596 69.673 11.597 1.00 16.80 214 VAL A O 1
ATOM 1588 N N . PHE A 1 216 ? 20.214 67.974 12.164 1.00 17.77 215 PHE A N 1
ATOM 1589 C CA . PHE A 1 216 ? 21.154 66.901 11.836 1.00 20.92 215 PHE A CA 1
ATOM 1590 C C . PHE A 1 216 ? 20.622 66.232 10.565 1.00 20.52 215 PHE A C 1
ATOM 1591 O O . PHE A 1 216 ? 19.607 65.528 10.594 1.00 18.57 215 PHE A O 1
ATOM 1599 N N . ARG A 1 217 ? 21.317 66.437 9.452 1.00 20.85 216 ARG A N 1
ATOM 1600 C CA . ARG A 1 217 ? 20.870 65.879 8.184 1.00 19.12 216 ARG A CA 1
ATOM 1601 C C . ARG A 1 217 ? 22.040 65.385 7.333 1.00 17.75 216 ARG A C 1
ATOM 1602 O O . ARG A 1 217 ? 23.198 65.611 7.670 1.00 18.23 216 ARG A O 1
ATOM 1610 N N . GLY A 1 218 ? 21.729 64.726 6.220 1.00 18.69 217 GLY A N 1
ATOM 1611 C CA . GLY A 1 218 ? 22.777 64.222 5.352 1.00 19.70 217 GLY A CA 1
ATOM 1612 C C . GLY A 1 218 ? 23.647 65.314 4.744 1.00 20.88 217 GLY A C 1
ATOM 1613 O O . GLY A 1 218 ? 23.197 66.438 4.504 1.00 19.41 217 GLY A O 1
ATOM 1614 N N . GLU A 1 219 ? 24.899 64.973 4.467 1.00 19.85 218 GLU A N 1
ATOM 1615 C CA . GLU A 1 219 ? 25.846 65.921 3.887 1.00 20.38 218 GLU A CA 1
ATOM 1616 C C . GLU A 1 219 ? 25.430 66.423 2.497 1.00 18.54 218 GLU A C 1
ATOM 1617 O O . GLU A 1 219 ? 25.957 67.421 2.014 1.00 18.65 218 GLU A O 1
ATOM 1623 N N . ASP A 1 220 ? 24.490 65.744 1.846 1.00 19.21 219 ASP A N 1
ATOM 1624 C CA . ASP A 1 220 ? 24.053 66.208 0.529 1.00 23.90 219 ASP A CA 1
ATOM 1625 C C . ASP A 1 220 ? 23.317 67.557 0.645 1.00 23.82 219 ASP A C 1
ATOM 1626 O O . ASP A 1 220 ? 23.002 68.180 -0.358 1.00 22.34 219 ASP A O 1
ATOM 1631 N N . HIS A 1 221 ? 23.045 67.988 1.877 1.00 23.67 220 HIS A N 1
ATOM 1632 C CA . HIS A 1 221 ? 22.364 69.265 2.129 1.00 21.91 220 HIS A CA 1
ATOM 1633 C C . HIS A 1 221 ? 23.314 70.350 2.625 1.00 22.58 220 HIS A C 1
ATOM 1634 O O . HIS A 1 221 ? 22.905 71.491 2.867 1.00 17.85 220 HIS A O 1
ATOM 1641 N N . LEU A 1 222 ? 24.585 69.996 2.781 1.00 22.48 221 LEU A N 1
ATOM 1642 C CA . LEU A 1 222 ? 25.567 70.966 3.264 1.00 22.88 221 LEU A CA 1
ATOM 1643 C C . LEU A 1 222 ? 25.593 72.224 2.405 1.00 22.99 221 LEU A C 1
ATOM 1644 O O . LEU A 1 222 ? 25.604 73.336 2.928 1.00 23.68 221 LEU A O 1
ATOM 1649 N N . SER A 1 223 ? 25.586 72.043 1.086 1.00 25.43 222 SER A N 1
ATOM 1650 C CA . SER A 1 223 ? 25.652 73.173 0.167 1.00 27.08 222 SER A CA 1
ATOM 1651 C C . SER A 1 223 ? 24.409 74.070 0.154 1.00 26.81 222 SER A C 1
ATOM 1652 O O . SER A 1 223 ? 24.479 75.214 -0.304 1.00 25.81 222 SER A O 1
ATOM 1655 N N . ASN A 1 224 ? 23.286 73.555 0.652 1.00 24.69 223 ASN A N 1
ATOM 1656 C CA . ASN A 1 224 ? 22.035 74.322 0.726 1.00 25.55 223 ASN A CA 1
ATOM 1657 C C . ASN A 1 224 ? 22.048 75.219 1.959 1.00 24.52 223 ASN A C 1
ATOM 1658 O O . ASN A 1 224 ? 21.202 76.102 2.087 1.00 24.30 223 ASN A O 1
ATOM 1663 N N . THR A 1 225 ? 22.989 74.981 2.870 1.00 22.59 224 THR A N 1
ATOM 1664 C CA . THR A 1 225 ? 23.019 75.722 4.130 1.00 24.59 224 THR A CA 1
ATOM 1665 C C . THR A 1 225 ? 23.272 77.240 4.095 1.00 25.76 224 THR A C 1
ATOM 1666 O O . THR A 1 225 ? 22.649 77.988 4.851 1.00 24.94 224 THR A O 1
ATOM 1670 N N . PRO A 1 226 ? 24.198 77.716 3.249 1.00 26.58 225 PRO A N 1
ATOM 1671 C CA . PRO A 1 226 ? 24.396 79.172 3.244 1.00 25.15 225 PRO A CA 1
ATOM 1672 C C . PRO A 1 226 ? 23.099 79.895 2.855 1.00 24.79 225 PRO A C 1
ATOM 1673 O O . PRO A 1 226 ? 22.745 80.926 3.430 1.00 22.94 225 PRO A O 1
ATOM 1677 N N . LYS A 1 227 ? 22.395 79.340 1.878 1.00 22.48 226 LYS A N 1
ATOM 1678 C CA . LYS A 1 227 ? 21.141 79.915 1.422 1.00 23.31 226 LYS A CA 1
ATOM 1679 C C . LYS A 1 227 ? 20.117 79.927 2.554 1.00 23.65 226 LYS A C 1
ATOM 1680 O O . LYS A 1 227 ? 19.412 80.923 2.748 1.00 21.81 226 LYS A O 1
ATOM 1686 N N . GLN A 1 228 ? 20.028 78.824 3.302 1.00 18.60 227 GLN A N 1
ATOM 1687 C CA . GLN A 1 228 ? 19.088 78.755 4.413 1.00 17.35 227 GLN A CA 1
ATOM 1688 C C . GLN A 1 228 ? 19.448 79.786 5.476 1.00 18.86 227 GLN A C 1
ATOM 1689 O O . GLN A 1 228 ? 18.567 80.468 5.996 1.00 18.73 227 GLN A O 1
ATOM 1695 N N . LEU A 1 229 ? 20.738 79.926 5.775 1.00 19.29 228 LEU A N 1
ATOM 1696 C CA . LEU A 1 229 ? 21.185 80.902 6.778 1.00 21.05 228 LEU A CA 1
ATOM 1697 C C . LEU A 1 229 ? 20.816 82.328 6.369 1.00 20.73 228 LEU A C 1
ATOM 1698 O O . LEU A 1 229 ? 20.516 83.164 7.219 1.00 19.02 228 LEU A O 1
ATOM 1703 N N . MET A 1 230 ? 20.844 82.604 5.068 1.00 19.61 229 MET A N 1
ATOM 1704 C CA . MET A 1 230 ? 20.474 83.924 4.580 1.00 21.60 229 MET A CA 1
ATOM 1705 C C . MET A 1 230 ? 18.994 84.206 4.885 1.00 19.12 229 MET A C 1
ATOM 1706 O O . MET A 1 230 ? 18.635 85.318 5.268 1.00 21.00 229 MET A O 1
ATOM 1711 N N . ILE A 1 231 ? 18.140 83.202 4.713 1.00 18.53 230 ILE A N 1
ATOM 1712 C CA . ILE A 1 231 ? 16.715 83.377 4.977 1.00 18.75 230 ILE A CA 1
ATOM 1713 C C . ILE A 1 231 ? 16.481 83.584 6.481 1.00 19.50 230 ILE A C 1
ATOM 1714 O O . ILE A 1 231 ? 15.715 84.470 6.879 1.00 19.31 230 ILE A O 1
ATOM 1719 N N . TYR A 1 232 ? 17.136 82.785 7.324 1.00 19.20 231 TYR A N 1
ATOM 1720 C CA . TYR A 1 232 ? 16.988 82.970 8.775 1.00 20.12 231 TYR A CA 1
ATOM 1721 C C . TYR A 1 232 ? 17.336 84.423 9.105 1.00 21.57 231 TYR A C 1
ATOM 1722 O O . TYR A 1 232 ? 16.627 85.096 9.858 1.00 22.84 231 TYR A O 1
ATOM 1731 N N . GLU A 1 233 ? 18.444 84.896 8.541 1.00 21.60 232 GLU A N 1
ATOM 1732 C CA . GLU A 1 233 ? 18.895 86.258 8.793 1.00 24.29 232 GLU A CA 1
ATOM 1733 C C . GLU A 1 233 ? 17.909 87.305 8.299 1.00 25.53 232 GLU A C 1
ATOM 1734 O O . GLU A 1 233 ? 17.679 88.309 8.973 1.00 27.62 232 GLU A O 1
ATOM 1740 N N . ALA A 1 234 ? 17.321 87.087 7.128 1.00 22.21 233 ALA A N 1
ATOM 1741 C CA . ALA A 1 234 ? 16.367 88.067 6.612 1.00 23.31 233 ALA A CA 1
ATOM 1742 C C . ALA A 1 234 ? 15.166 88.228 7.549 1.00 24.21 233 ALA A C 1
ATOM 1743 O O . ALA A 1 234 ? 14.569 89.299 7.613 1.00 23.57 233 ALA A O 1
ATOM 1745 N N . PHE A 1 235 ? 14.809 87.166 8.271 1.00 20.88 234 PHE A N 1
ATOM 1746 C CA . PHE A 1 235 ? 13.674 87.217 9.190 1.00 19.92 234 PHE A CA 1
ATOM 1747 C C . PHE A 1 235 ? 14.109 87.679 10.577 1.00 25.04 234 PHE A C 1
ATOM 1748 O O . PHE A 1 235 ? 13.274 87.919 11.445 1.00 25.12 234 PHE A O 1
ATOM 1756 N N . GLY A 1 236 ? 15.416 87.795 10.793 1.00 25.92 235 GLY A N 1
ATOM 1757 C CA . GLY A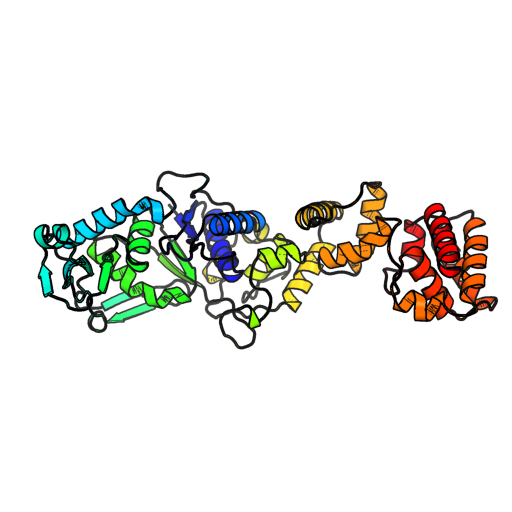 1 236 ? 15.880 88.182 12.109 1.00 24.16 235 GLY A CA 1
ATOM 1758 C C . GLY A 1 236 ? 15.772 86.990 13.048 1.00 25.43 235 GLY A C 1
ATOM 1759 O O . GLY A 1 236 ? 15.606 87.151 14.253 1.00 24.22 235 GLY A O 1
ATOM 1760 N N . TRP A 1 237 ? 15.849 85.782 12.498 1.00 20.25 236 TRP A N 1
ATOM 1761 C CA . TRP A 1 237 ? 15.778 84.581 13.322 1.00 24.28 236 TRP A CA 1
ATOM 1762 C C . TRP A 1 237 ? 17.150 83.980 13.613 1.00 23.54 236 TRP A C 1
ATOM 1763 O O . TRP A 1 237 ? 18.058 84.054 12.788 1.00 25.94 236 TRP A O 1
ATOM 1774 N N . GLU A 1 238 ? 17.284 83.365 14.783 1.00 24.02 237 GLU A N 1
ATOM 1775 C CA . GLU A 1 238 ? 18.527 82.695 15.159 1.00 28.29 237 GLU A CA 1
ATOM 1776 C C . GLU A 1 238 ? 18.505 81.306 14.516 1.00 25.93 237 GLU A C 1
ATOM 1777 O O . GLU A 1 238 ? 17.580 80.545 14.728 1.00 25.66 237 GLU A O 1
ATOM 1783 N N . ALA A 1 239 ? 19.519 80.979 13.732 1.00 27.94 238 ALA A N 1
ATOM 1784 C CA . ALA A 1 239 ? 19.561 79.675 13.086 1.00 26.33 238 ALA A CA 1
ATOM 1785 C C . ALA A 1 239 ? 19.892 78.580 14.094 1.00 25.98 238 ALA A C 1
ATOM 1786 O O . ALA A 1 239 ? 20.578 78.817 15.088 1.00 25.07 238 ALA A O 1
ATOM 1788 N N . PRO A 1 240 ? 19.392 77.360 13.857 1.00 25.46 239 PRO A N 1
ATOM 1789 C CA . PRO A 1 240 ? 19.697 76.278 14.801 1.00 25.03 239 PRO A CA 1
ATOM 1790 C C . PRO A 1 240 ? 21.132 75.812 14.591 1.00 22.18 239 PRO A C 1
ATOM 1791 O O . PRO A 1 240 ? 21.832 76.322 13.706 1.00 21.29 239 PRO A O 1
ATOM 1795 N N . VAL A 1 241 ? 21.573 74.875 15.429 1.00 23.14 240 VAL A N 1
ATOM 1796 C CA . VAL A 1 241 ? 22.906 74.287 15.304 1.00 23.46 240 VAL A CA 1
ATOM 1797 C C . VAL A 1 241 ? 22.817 73.260 14.175 1.00 22.07 240 VAL A C 1
ATOM 1798 O O . VAL A 1 241 ? 21.866 72.485 14.110 1.00 20.74 240 VAL A O 1
ATOM 1802 N N . PHE A 1 242 ? 23.809 73.241 13.296 1.00 21.86 241 PHE A N 1
ATOM 1803 C CA . PHE A 1 242 ? 23.808 72.297 12.185 1.00 21.77 241 PHE A CA 1
ATOM 1804 C C . PHE A 1 242 ? 24.885 71.220 12.304 1.00 23.73 241 PHE A C 1
ATOM 1805 O O . PHE A 1 242 ? 25.955 71.457 12.852 1.00 23.19 241 PHE A O 1
ATOM 1813 N N . MET A 1 243 ? 24.569 70.036 11.795 1.00 23.90 242 MET A N 1
ATOM 1814 C CA . MET A 1 243 ? 25.522 68.937 11.708 1.00 22.75 242 MET A CA 1
ATOM 1815 C C . MET A 1 243 ? 25.204 68.177 10.431 1.00 23.74 242 MET A C 1
ATOM 1816 O O . MET A 1 243 ? 24.084 67.672 10.265 1.00 19.73 242 MET A O 1
ATOM 1821 N N . HIS A 1 244 ? 26.168 68.106 9.515 1.00 20.81 243 HIS A N 1
ATOM 1822 C CA . HIS A 1 244 ? 25.928 67.360 8.297 1.00 21.95 243 HIS A CA 1
ATOM 1823 C C . HIS A 1 244 ? 26.656 66.024 8.327 1.00 23.65 243 HIS A C 1
ATOM 1824 O O . HIS A 1 244 ? 27.878 65.944 8.272 1.00 22.97 243 HIS A O 1
ATOM 1831 N N . ILE A 1 245 ? 25.852 64.975 8.445 1.00 24.98 244 ILE A N 1
ATOM 1832 C CA . ILE A 1 245 ? 26.315 63.602 8.541 1.00 22.67 244 ILE A CA 1
ATOM 1833 C C . ILE A 1 245 ? 26.766 63.042 7.195 1.00 26.22 244 ILE A C 1
ATOM 1834 O O . ILE A 1 245 ? 25.989 63.009 6.247 1.00 22.92 244 ILE A O 1
ATOM 1839 N N . PRO A 1 246 ? 28.036 62.603 7.094 1.00 25.79 245 PRO A N 1
ATOM 1840 C CA . PRO A 1 246 ? 28.519 62.045 5.825 1.00 24.81 245 PRO A CA 1
ATOM 1841 C C . PRO A 1 246 ? 27.572 60.925 5.376 1.00 23.51 245 PRO A C 1
ATOM 1842 O O . PRO A 1 246 ? 26.981 60.222 6.203 1.00 18.07 245 PRO A O 1
ATOM 1846 N N . LEU A 1 247 ? 27.458 60.753 4.067 1.00 20.99 246 LEU A N 1
ATOM 1847 C CA . LEU A 1 247 ? 26.575 59.748 3.490 1.00 20.94 246 LEU A CA 1
ATOM 1848 C C . LEU A 1 247 ? 27.054 58.300 3.593 1.00 22.73 246 LEU A C 1
ATOM 1849 O O . LEU A 1 247 ? 28.232 58.028 3.841 1.00 20.43 246 LEU A O 1
ATOM 1854 N N . ILE A 1 248 ? 26.119 57.374 3.389 1.00 19.72 247 ILE A N 1
ATOM 1855 C CA . ILE A 1 248 ? 26.442 55.959 3.361 1.00 20.23 247 ILE A CA 1
ATOM 1856 C C . ILE A 1 248 ? 26.733 55.729 1.886 1.00 22.82 247 ILE A C 1
ATOM 1857 O O . ILE A 1 248 ? 25.924 56.089 1.024 1.00 23.29 247 ILE A O 1
ATOM 1862 N N . LEU A 1 249 ? 27.886 55.130 1.601 1.00 21.88 248 LEU A N 1
ATOM 1863 C CA . LEU A 1 249 ? 28.323 54.898 0.231 1.00 23.33 248 LEU A CA 1
ATOM 1864 C C . LEU A 1 249 ? 28.438 53.435 -0.160 1.00 21.65 248 LEU A C 1
ATOM 1865 O O . LEU A 1 249 ? 28.448 52.550 0.693 1.00 22.04 248 LEU A O 1
ATOM 1870 N N . GLY A 1 250 ? 28.535 53.215 -1.470 1.00 24.15 249 GLY A N 1
ATOM 1871 C CA . GLY A 1 250 ? 28.743 51.888 -2.027 1.00 25.06 249 GLY A CA 1
ATOM 1872 C C . GLY A 1 250 ? 30.258 51.704 -2.031 1.00 25.58 249 GLY A C 1
ATOM 1873 O O . GLY A 1 250 ? 30.986 52.619 -1.626 1.00 25.47 249 GLY A O 1
ATOM 1874 N N . SER A 1 251 ? 30.758 50.566 -2.506 1.00 26.91 250 SER A N 1
ATOM 1875 C CA . SER A 1 251 ? 32.201 50.325 -2.480 1.00 29.57 250 SER A CA 1
ATOM 1876 C C . SER A 1 251 ? 33.014 51.292 -3.342 1.00 29.41 250 SER A C 1
ATOM 1877 O O . SER A 1 251 ? 34.177 51.555 -3.045 1.00 33.19 250 SER A O 1
ATOM 1880 N N . ASP A 1 252 ? 32.408 51.824 -4.399 1.00 30.78 251 ASP A N 1
ATOM 1881 C CA . ASP A 1 252 ? 33.092 52.767 -5.280 1.00 29.91 251 ASP A CA 1
ATOM 1882 C C . ASP A 1 252 ? 33.016 54.190 -4.724 1.00 32.68 251 ASP A C 1
ATOM 1883 O O . ASP A 1 252 ? 33.355 55.158 -5.402 1.00 33.29 251 ASP A O 1
ATOM 1888 N N . ARG A 1 253 ? 32.562 54.308 -3.484 1.00 31.52 252 ARG A N 1
ATOM 1889 C CA . ARG A 1 253 ? 32.452 55.595 -2.815 1.00 32.94 252 ARG A CA 1
ATOM 1890 C C . ARG A 1 253 ? 31.399 56.582 -3.328 1.00 31.50 252 ARG A C 1
ATOM 1891 O O . ARG A 1 253 ? 31.496 57.778 -3.067 1.00 33.78 252 ARG A O 1
ATOM 1899 N N . THR A 1 254 ? 30.412 56.097 -4.071 1.00 30.84 253 THR A N 1
ATOM 1900 C CA . THR A 1 254 ? 29.322 56.959 -4.529 1.00 30.20 253 THR A CA 1
ATOM 1901 C C . THR A 1 254 ? 28.163 56.656 -3.565 1.00 29.94 253 THR A C 1
ATOM 1902 O O . THR A 1 254 ? 28.149 55.602 -2.928 1.00 28.42 253 THR A O 1
ATOM 1906 N N . PRO A 1 255 ? 27.184 57.571 -3.426 1.00 31.07 254 PRO A N 1
ATOM 1907 C CA . PRO A 1 255 ? 26.094 57.253 -2.491 1.00 28.67 254 PRO A CA 1
ATOM 1908 C C . PRO A 1 255 ? 25.479 55.881 -2.758 1.00 28.76 254 PRO A C 1
ATOM 1909 O O . PRO A 1 255 ? 25.174 55.545 -3.908 1.00 30.11 254 PRO A O 1
ATOM 1913 N N . LEU A 1 256 ? 25.301 55.092 -1.695 1.00 27.20 255 LEU A N 1
ATOM 1914 C CA . LEU A 1 256 ? 24.731 53.747 -1.817 1.00 26.67 255 LEU A CA 1
ATOM 1915 C C . LEU A 1 256 ? 23.460 53.759 -2.668 1.00 29.46 255 LEU A C 1
ATOM 1916 O O . LEU A 1 256 ? 22.491 54.461 -2.354 1.00 30.40 255 LEU A O 1
ATOM 1921 N N . SER A 1 257 ? 23.474 52.978 -3.745 1.00 29.29 256 SER A N 1
ATOM 1922 C CA . SER A 1 257 ? 22.346 52.913 -4.663 1.00 31.84 256 SER A CA 1
ATOM 1923 C C . SER A 1 257 ? 21.989 51.482 -5.031 1.00 29.87 256 SER A C 1
ATOM 1924 O O . SER A 1 257 ? 22.714 50.546 -4.704 1.00 29.71 256 SER A O 1
ATOM 1927 N N . LYS A 1 258 ? 20.868 51.333 -5.726 1.00 31.32 257 LYS A N 1
ATOM 1928 C CA . LYS A 1 258 ? 20.365 50.039 -6.170 1.00 34.41 257 LYS A CA 1
ATOM 1929 C C . LYS A 1 258 ? 21.448 49.189 -6.837 1.00 37.36 257 LYS A C 1
ATOM 1930 O O . LYS A 1 258 ? 21.491 47.972 -6.659 1.00 36.28 257 LYS A O 1
ATOM 1936 N N . ARG A 1 259 ? 22.326 49.834 -7.598 1.00 38.51 258 ARG A N 1
ATOM 1937 C CA . ARG A 1 259 ? 23.387 49.117 -8.288 1.00 41.23 258 ARG A CA 1
ATOM 1938 C C . ARG A 1 259 ? 24.415 48.514 -7.339 1.00 40.71 258 ARG A C 1
ATOM 1939 O O . ARG A 1 259 ? 25.163 47.619 -7.725 1.00 42.09 258 ARG A O 1
ATOM 1947 N N . HIS A 1 260 ? 24.458 49.000 -6.103 1.00 37.90 259 HIS A N 1
ATOM 1948 C CA . HIS A 1 260 ? 25.389 48.457 -5.115 1.00 35.20 259 HIS A CA 1
ATOM 1949 C C . HIS A 1 260 ? 24.754 47.235 -4.467 1.00 33.55 259 HIS A C 1
ATOM 1950 O O . HIS A 1 260 ? 25.445 46.318 -4.024 1.00 34.78 259 HIS A O 1
ATOM 1957 N N . GLY A 1 261 ? 23.424 47.238 -4.430 1.00 31.33 260 GLY A N 1
ATOM 1958 C CA . GLY A 1 261 ? 22.672 46.154 -3.838 1.00 26.60 260 GLY A CA 1
ATOM 1959 C C . GLY A 1 261 ? 21.458 46.750 -3.144 1.00 29.02 260 GLY A C 1
ATOM 1960 O O . GLY A 1 261 ? 20.986 47.820 -3.527 1.00 27.84 260 GLY A O 1
ATOM 1961 N N . ALA A 1 262 ? 20.957 46.070 -2.120 1.00 24.30 261 ALA A N 1
ATOM 1962 C CA . ALA A 1 262 ? 19.803 46.556 -1.375 1.00 24.63 261 ALA A CA 1
ATOM 1963 C C . ALA A 1 262 ? 20.110 47.895 -0.707 1.00 21.39 261 ALA A C 1
ATOM 1964 O O . ALA A 1 262 ? 21.250 48.162 -0.326 1.00 22.84 261 ALA A O 1
ATOM 1966 N N . THR A 1 263 ? 19.100 48.747 -0.568 1.00 24.39 262 THR A N 1
ATOM 1967 C CA . THR A 1 263 ? 19.301 50.033 0.089 1.00 21.57 262 THR A CA 1
ATOM 1968 C C . THR A 1 263 ? 18.157 50.411 1.031 1.00 18.66 262 THR A C 1
ATOM 1969 O O . THR A 1 263 ? 18.337 51.239 1.912 1.00 22.06 262 THR A O 1
ATOM 1973 N N . SER A 1 264 ? 16.986 49.813 0.846 1.00 20.44 263 SER A N 1
ATOM 1974 C CA . SER A 1 264 ? 15.842 50.155 1.680 1.00 21.10 263 SER A CA 1
ATOM 1975 C C . SER A 1 264 ? 15.776 49.312 2.939 1.00 22.90 263 SER A C 1
ATOM 1976 O O . SER A 1 264 ? 16.146 48.137 2.934 1.00 18.43 263 SER A O 1
ATOM 1979 N N . VAL A 1 265 ? 15.303 49.931 4.018 1.00 21.12 264 VAL A N 1
ATOM 1980 C CA . VAL A 1 265 ? 15.142 49.247 5.299 1.00 18.89 264 VAL A CA 1
ATOM 1981 C C . VAL A 1 265 ? 14.222 48.041 5.088 1.00 21.51 264 VAL A C 1
ATOM 1982 O O . VAL A 1 265 ? 14.479 46.941 5.591 1.00 18.78 264 VAL A O 1
ATOM 1986 N N . GLU A 1 266 ? 13.139 48.261 4.347 1.00 21.18 265 GLU A N 1
ATOM 1987 C CA . GLU A 1 266 ? 12.166 47.209 4.059 1.00 22.81 265 GLU A CA 1
ATOM 1988 C C . GLU A 1 266 ? 12.822 45.971 3.437 1.00 24.56 265 GLU A C 1
ATOM 1989 O O . GLU A 1 266 ? 12.389 44.839 3.677 1.00 24.13 265 GLU A O 1
ATOM 1995 N N . HIS A 1 267 ? 13.855 46.176 2.628 1.00 24.81 266 HIS A N 1
ATOM 1996 C CA . HIS A 1 267 ? 14.519 45.038 2.010 1.00 27.02 266 HIS A CA 1
ATOM 1997 C C . HIS A 1 267 ? 15.266 44.201 3.042 1.00 22.69 266 HIS A C 1
ATOM 1998 O O . HIS A 1 267 ? 15.173 42.972 3.055 1.00 24.23 266 HIS A O 1
ATOM 2005 N N . PHE A 1 268 ? 16.029 44.865 3.898 1.00 22.54 267 PHE A N 1
ATOM 2006 C CA . PHE A 1 268 ? 16.774 44.140 4.916 1.00 22.11 267 PHE A CA 1
ATOM 2007 C C . PHE A 1 268 ? 15.807 43.466 5.876 1.00 23.77 267 PHE A C 1
ATOM 2008 O O . PHE A 1 268 ? 16.049 42.354 6.324 1.00 24.30 267 PHE A O 1
ATOM 2016 N N . ARG A 1 269 ? 14.696 44.128 6.172 1.00 20.73 268 ARG A N 1
ATOM 2017 C CA . ARG A 1 269 ? 13.702 43.547 7.056 1.00 22.17 268 ARG A CA 1
ATOM 2018 C C . ARG A 1 269 ? 13.153 42.253 6.446 1.00 27.50 268 ARG A C 1
ATOM 2019 O O . ARG A 1 269 ? 13.009 41.245 7.133 1.00 27.35 268 ARG A O 1
ATOM 2027 N N . ARG A 1 270 ? 12.851 42.293 5.150 1.00 29.71 269 ARG A N 1
ATOM 2028 C CA . ARG A 1 270 ? 12.309 41.136 4.436 1.00 33.29 269 ARG A CA 1
ATOM 2029 C C . ARG A 1 270 ? 13.316 39.987 4.342 1.00 32.42 269 ARG A C 1
ATOM 2030 O O . ARG A 1 270 ? 12.928 38.822 4.401 1.00 31.54 269 ARG A O 1
ATOM 2038 N N . GLU A 1 271 ? 14.600 40.313 4.192 1.00 31.90 270 GLU A N 1
ATOM 2039 C CA . GLU A 1 271 ? 15.641 39.285 4.100 1.00 32.88 270 GLU A CA 1
ATOM 2040 C C . GLU A 1 271 ? 15.914 38.629 5.448 1.00 30.56 270 GLU A C 1
ATOM 2041 O O . GLU A 1 271 ? 16.615 37.624 5.531 1.00 26.86 270 GLU A O 1
ATOM 2047 N N . GLY A 1 272 ? 15.377 39.212 6.510 1.00 27.30 271 GLY A N 1
ATOM 2048 C CA . GLY A 1 272 ? 15.583 38.625 7.815 1.00 28.16 271 GLY A CA 1
ATOM 2049 C C . GLY A 1 272 ? 16.644 39.241 8.705 1.00 24.98 271 GLY A C 1
ATOM 2050 O O . GLY A 1 272 ? 17.148 38.570 9.614 1.00 25.13 271 GLY A O 1
ATOM 2051 N N . ILE A 1 273 ? 17.007 40.493 8.445 1.00 19.38 272 ILE A N 1
ATOM 2052 C CA . ILE A 1 273 ? 17.971 41.179 9.293 1.00 19.48 272 ILE A CA 1
ATOM 2053 C C . ILE A 1 273 ? 17.145 41.693 10.471 1.00 23.58 272 ILE A C 1
ATOM 2054 O O . ILE A 1 273 ? 16.071 42.275 10.276 1.00 25.46 272 ILE A O 1
ATOM 2059 N N . LEU A 1 274 ? 17.609 41.448 11.689 1.00 21.19 273 LEU A N 1
ATOM 2060 C CA . LEU A 1 274 ? 16.879 41.915 12.865 1.00 22.66 273 LEU A CA 1
ATOM 2061 C C . LEU A 1 274 ? 17.029 43.425 13.008 1.00 21.34 273 LEU A C 1
ATOM 2062 O O . LEU A 1 274 ? 18.098 43.976 12.747 1.00 21.30 273 LEU A O 1
ATOM 2067 N N . SER A 1 275 ? 15.955 44.088 13.426 1.00 21.86 274 SER A N 1
ATOM 2068 C CA . SER A 1 275 ? 15.988 45.529 13.597 1.00 21.12 274 SER A CA 1
ATOM 2069 C C . SER A 1 275 ? 17.171 45.948 14.452 1.00 22.05 274 SER A C 1
ATOM 2070 O O . SER A 1 275 ? 17.989 46.794 14.046 1.00 26.17 274 SER A O 1
ATOM 2073 N N . ARG A 1 276 ? 17.293 45.343 15.628 1.00 23.55 275 ARG A N 1
ATOM 2074 C CA . ARG A 1 276 ? 18.379 45.713 16.530 1.00 23.10 275 ARG A CA 1
ATOM 2075 C C . ARG A 1 276 ? 19.756 45.554 15.889 1.00 21.86 275 ARG A C 1
ATOM 2076 O O . ARG A 1 276 ? 20.678 46.303 16.198 1.00 21.82 275 ARG A O 1
ATOM 2084 N N . ALA A 1 277 ? 19.888 44.594 14.979 1.00 21.16 276 ALA A N 1
ATOM 2085 C CA . ALA A 1 277 ? 21.156 44.368 14.292 1.00 21.23 276 ALA A CA 1
ATOM 2086 C C . ALA A 1 277 ? 21.409 45.427 13.203 1.00 20.43 276 ALA A C 1
ATOM 2087 O O . ALA A 1 277 ? 22.535 45.921 13.053 1.00 20.60 276 ALA A O 1
ATOM 2089 N N . LEU A 1 278 ? 20.373 45.770 12.434 1.00 19.59 277 LEU A N 1
ATOM 2090 C CA . LEU A 1 278 ? 20.545 46.782 11.394 1.00 17.04 277 LEU A CA 1
ATOM 2091 C C . LEU A 1 278 ? 20.958 48.101 12.045 1.00 16.82 277 LEU A C 1
ATOM 2092 O O . LEU A 1 278 ? 21.901 48.749 11.609 1.00 18.78 277 LEU A O 1
ATOM 2097 N N . MET A 1 279 ? 20.261 48.483 13.110 1.00 15.99 278 MET A N 1
ATOM 2098 C CA . MET A 1 279 ? 20.556 49.733 13.792 1.00 18.73 278 MET A CA 1
ATOM 2099 C C . MET A 1 279 ? 21.955 49.709 14.423 1.00 17.07 278 MET A C 1
ATOM 2100 O O . MET A 1 279 ? 22.654 50.717 14.456 1.00 20.09 278 MET A O 1
ATOM 2105 N N . ASN A 1 280 ? 22.360 48.546 14.909 1.00 20.63 279 ASN A N 1
ATOM 2106 C CA . ASN A 1 280 ? 23.696 48.355 15.489 1.00 19.09 279 ASN A CA 1
ATOM 2107 C C . ASN A 1 280 ? 24.699 48.681 14.384 1.00 18.70 279 ASN A C 1
ATOM 2108 O O . ASN A 1 280 ? 25.639 49.467 14.569 1.00 19.84 279 ASN A O 1
ATOM 2113 N N . TYR A 1 281 ? 24.481 48.083 13.218 1.00 19.65 280 TYR A N 1
ATOM 2114 C CA . TYR A 1 281 ? 25.377 48.288 12.092 1.00 18.96 280 TYR A CA 1
ATOM 2115 C C . TYR A 1 281 ? 25.425 49.741 11.613 1.00 21.18 280 TYR A C 1
ATOM 2116 O O . TYR A 1 281 ? 26.503 50.283 11.354 1.00 21.21 280 TYR A O 1
ATOM 2125 N N . LEU A 1 282 ? 24.265 50.378 11.487 1.00 19.79 281 LEU A N 1
ATOM 2126 C CA . LEU A 1 282 ? 24.244 51.763 11.042 1.00 21.65 281 LEU A CA 1
ATOM 2127 C C . LEU A 1 282 ? 25.012 52.667 12.015 1.00 22.12 281 LEU A C 1
ATOM 2128 O O . LEU A 1 282 ? 25.656 53.620 11.593 1.00 21.61 281 LEU A O 1
ATOM 2133 N N . ALA A 1 283 ? 24.957 52.358 13.308 1.00 22.07 282 ALA A N 1
ATOM 2134 C CA . ALA A 1 283 ? 25.673 53.149 14.299 1.00 24.96 282 ALA A CA 1
ATOM 2135 C C . ALA A 1 283 ? 27.167 52.796 14.252 1.00 26.36 282 ALA A C 1
ATOM 2136 O O . ALA A 1 283 ? 28.031 53.660 14.395 1.00 25.98 282 ALA A O 1
ATOM 2138 N N . LEU A 1 284 ? 27.451 51.519 14.028 1.00 26.50 283 LEU A N 1
ATOM 2139 C CA . LEU A 1 284 ? 28.819 51.014 13.957 1.00 27.36 283 LEU A CA 1
ATOM 2140 C C . LEU A 1 284 ? 29.620 51.596 12.782 1.00 27.21 283 LEU A C 1
ATOM 2141 O O . LEU A 1 284 ? 30.832 51.808 12.889 1.00 27.94 283 LEU A O 1
ATOM 2146 N N . LEU A 1 285 ? 28.949 51.871 11.671 1.00 27.22 284 LEU A N 1
ATOM 2147 C CA . LEU A 1 285 ? 29.631 52.418 10.499 1.00 29.18 284 LEU A CA 1
ATOM 2148 C C . LEU A 1 285 ? 30.536 53.615 10.796 1.00 32.58 284 LEU A C 1
ATOM 2149 O O . LEU A 1 285 ? 30.066 54.676 11.234 1.00 32.07 284 LEU A O 1
ATOM 2154 N N . GLY A 1 286 ? 31.837 53.431 10.561 1.00 31.79 285 GLY A N 1
ATOM 2155 C CA . GLY A 1 286 ? 32.801 54.496 10.781 1.00 34.36 285 GLY A CA 1
ATOM 2156 C C . GLY A 1 286 ? 33.090 54.810 12.237 1.00 37.40 285 GLY A C 1
ATOM 2157 O O . GLY A 1 286 ? 33.804 55.762 12.538 1.00 36.32 285 GLY A O 1
ATOM 2158 N N . TRP A 1 287 ? 32.548 54.010 13.148 1.00 38.79 286 TRP A N 1
ATOM 2159 C CA . TRP A 1 287 ? 32.773 54.246 14.567 1.00 42.81 286 TRP A CA 1
ATOM 2160 C C . TRP A 1 287 ? 33.704 53.207 15.181 1.00 44.73 286 TRP A C 1
ATOM 2161 O O . TRP A 1 287 ? 33.356 52.028 15.295 1.00 42.80 286 TRP A O 1
ATOM 2172 N N . ARG A 1 288 ? 34.901 53.644 15.554 1.00 45.68 287 ARG A N 1
ATOM 2173 C CA . ARG A 1 288 ? 35.849 52.741 16.187 1.00 49.91 287 ARG A CA 1
ATOM 2174 C C . ARG A 1 288 ? 35.381 52.598 17.626 1.00 49.27 287 ARG A C 1
ATOM 2175 O O . ARG A 1 288 ? 36.048 53.037 18.561 1.00 49.89 287 ARG A O 1
ATOM 2183 N N . VAL A 1 289 ? 34.208 51.992 17.785 1.00 49.37 288 VAL A N 1
ATOM 2184 C CA . VAL A 1 289 ? 33.605 51.794 19.093 1.00 47.65 288 VAL A CA 1
ATOM 2185 C C . VAL A 1 289 ? 34.578 51.109 20.047 1.00 50.84 288 VAL A C 1
ATOM 2186 O O . VAL A 1 289 ? 35.336 50.214 19.660 1.00 51.79 288 VAL A O 1
ATOM 2190 N N . GLU A 1 290 ? 34.571 51.556 21.295 1.00 52.29 289 GLU A N 1
ATOM 2191 C CA . GLU A 1 290 ? 35.430 50.962 22.300 1.00 53.72 289 GLU A CA 1
ATOM 2192 C C . GLU A 1 290 ? 34.606 49.866 22.946 1.00 51.85 289 GLU A C 1
ATOM 2193 O O . GLU A 1 290 ? 33.573 50.124 23.566 1.00 54.67 289 GLU A O 1
ATOM 2199 N N . GLY A 1 291 ? 35.048 48.630 22.760 1.00 47.56 290 GLY A N 1
ATOM 2200 C CA . GLY A 1 291 ? 34.326 47.512 23.320 1.00 39.55 290 GLY A CA 1
ATOM 2201 C C . GLY A 1 291 ? 33.749 46.659 22.216 1.00 36.37 290 GLY A C 1
ATOM 2202 O O . GLY A 1 291 ? 34.219 46.694 21.080 1.00 34.91 290 GLY A O 1
ATOM 2203 N N . ASP A 1 292 ? 32.710 45.906 22.555 1.00 33.10 291 ASP A N 1
ATOM 2204 C CA . ASP A 1 292 ? 32.064 44.997 21.623 1.00 32.76 291 ASP A CA 1
ATOM 2205 C C . ASP A 1 292 ? 31.422 45.722 20.433 1.00 34.52 291 ASP A C 1
ATOM 2206 O O . ASP A 1 292 ? 30.744 46.738 20.607 1.00 30.00 291 ASP A O 1
ATOM 2211 N N . GLU A 1 293 ? 31.656 45.202 19.228 1.00 33.31 292 GLU A N 1
ATOM 2212 C CA . GLU A 1 293 ? 31.071 45.777 18.019 1.00 33.48 292 GLU A CA 1
ATOM 2213 C C . GLU A 1 293 ? 29.607 45.396 17.966 1.00 32.39 292 GLU A C 1
ATOM 2214 O O . GLU A 1 293 ? 28.821 46.034 17.281 1.00 29.24 292 GLU A O 1
ATOM 2220 N N . ILE A 1 294 ? 29.258 44.329 18.680 1.00 31.76 293 ILE A N 1
ATOM 2221 C CA . ILE A 1 294 ? 27.884 43.863 18.737 1.00 30.29 293 ILE A CA 1
ATOM 2222 C C . ILE A 1 294 ? 27.238 44.550 19.927 1.00 29.88 293 ILE A C 1
ATOM 2223 O O . ILE A 1 294 ? 27.624 44.314 21.070 1.00 26.82 293 ILE A O 1
ATOM 2228 N N . PHE A 1 295 ? 26.259 45.407 19.655 1.00 28.84 294 PHE A N 1
ATOM 2229 C CA . PHE A 1 295 ? 25.584 46.141 20.719 1.00 29.61 294 PHE A CA 1
ATOM 2230 C C . PHE A 1 295 ? 24.203 46.620 20.267 1.00 30.80 294 PHE A C 1
ATOM 2231 O O . PHE A 1 295 ? 23.869 46.550 19.080 1.00 32.44 294 PHE A O 1
ATOM 2239 N N . THR A 1 296 ? 23.398 47.086 21.213 1.00 28.39 295 THR A N 1
ATOM 2240 C CA . THR A 1 296 ? 22.075 47.613 20.878 1.00 29.53 295 THR A CA 1
ATOM 2241 C C . THR A 1 296 ? 22.125 49.128 21.033 1.00 27.45 295 THR A C 1
ATOM 2242 O O . THR A 1 296 ? 22.950 49.663 21.779 1.00 25.02 295 THR A O 1
ATOM 2246 N N . ILE A 1 297 ? 21.240 49.819 20.326 1.00 27.01 296 ILE A N 1
ATOM 2247 C CA . ILE A 1 297 ? 21.181 51.271 20.401 1.00 26.47 296 ILE A CA 1
ATOM 2248 C C . ILE A 1 297 ? 20.849 51.667 21.837 1.00 28.77 296 ILE A C 1
ATOM 2249 O O . ILE A 1 297 ? 21.413 52.607 22.383 1.00 30.31 296 ILE A O 1
ATOM 2254 N N . GLU A 1 298 ? 19.940 50.924 22.448 1.00 32.41 297 GLU A N 1
ATOM 2255 C CA . GLU A 1 298 ? 19.532 51.189 23.820 1.00 37.11 297 GLU A CA 1
ATOM 2256 C C . GLU A 1 298 ? 20.707 51.335 24.785 1.00 36.14 297 GLU A C 1
ATOM 2257 O O . GLU A 1 298 ? 20.778 52.306 25.527 1.00 35.31 297 GLU A O 1
ATOM 2263 N N . GLU A 1 299 ? 21.634 50.384 24.774 1.00 37.94 298 GLU A N 1
ATOM 2264 C CA . GLU A 1 299 ? 22.774 50.461 25.684 1.00 38.68 298 GLU A CA 1
ATOM 2265 C C . GLU A 1 299 ? 23.803 51.526 25.333 1.00 39.52 298 GLU A C 1
ATOM 2266 O O . GLU A 1 299 ? 24.623 51.893 26.173 1.00 40.96 298 GLU A O 1
ATOM 2272 N N . LYS A 1 300 ? 23.771 52.032 24.105 1.00 38.17 299 LYS A N 1
ATOM 2273 C CA . LYS A 1 300 ? 24.722 53.068 23.710 1.00 37.29 299 LYS A CA 1
ATOM 2274 C C . LYS A 1 300 ? 24.105 54.459 23.832 1.00 37.01 299 LYS A C 1
ATOM 2275 O O . LYS A 1 300 ? 24.791 55.472 23.722 1.00 36.44 299 LYS A O 1
ATOM 2281 N N . LEU A 1 301 ? 22.804 54.498 24.080 1.00 37.93 300 LEU A N 1
ATOM 2282 C CA . LEU A 1 301 ? 22.066 55.753 24.178 1.00 41.44 300 LEU A CA 1
ATOM 2283 C C . LEU A 1 301 ? 22.556 56.772 25.207 1.00 42.33 300 LEU A C 1
ATOM 2284 O O . LEU A 1 301 ? 22.616 57.964 24.922 1.00 43.74 300 LEU A O 1
ATOM 2289 N N . GLN A 1 302 ? 22.915 56.311 26.399 1.00 44.46 301 GLN A N 1
ATOM 2290 C CA . GLN A 1 302 ? 23.352 57.221 27.451 1.00 46.29 301 GLN A CA 1
ATOM 2291 C C . GLN A 1 302 ? 24.686 57.917 27.237 1.00 44.45 301 GLN A C 1
ATOM 2292 O O . GLN A 1 302 ? 24.891 59.027 27.719 1.00 45.60 301 GLN A O 1
ATOM 2298 N N . SER A 1 303 ? 25.593 57.281 26.514 1.00 42.03 302 SER A N 1
ATOM 2299 C CA . SER A 1 303 ? 26.884 57.896 26.263 1.00 43.22 302 SER A CA 1
ATOM 2300 C C . SER A 1 303 ? 26.964 58.459 24.845 1.00 43.32 302 SER A C 1
ATOM 2301 O O . SER A 1 303 ? 28.046 58.803 24.365 1.00 44.00 302 SER A O 1
ATOM 2304 N N . PHE A 1 304 ? 25.815 58.565 24.178 1.00 41.59 303 PHE A N 1
ATOM 2305 C CA . PHE A 1 304 ? 25.791 59.082 22.813 1.00 37.67 303 PHE A CA 1
ATOM 2306 C C . PHE A 1 304 ? 26.375 60.485 22.695 1.00 34.49 303 PHE A C 1
ATOM 2307 O O . PHE A 1 304 ? 25.996 61.384 23.440 1.00 31.31 303 PHE A O 1
ATOM 2315 N N . ASP A 1 305 ? 27.289 60.667 21.749 1.00 33.69 304 ASP A N 1
ATOM 2316 C CA . ASP A 1 305 ? 27.909 61.966 21.520 1.00 35.27 304 ASP A CA 1
ATOM 2317 C C . ASP A 1 305 ? 28.066 62.193 20.020 1.00 35.68 304 ASP A C 1
ATOM 2318 O O . ASP A 1 305 ? 28.840 61.504 19.359 1.00 36.94 304 ASP A O 1
ATOM 2323 N N . PRO A 1 306 ? 27.340 63.174 19.467 1.00 34.76 305 PRO A N 1
ATOM 2324 C CA . PRO A 1 306 ? 27.396 63.496 18.039 1.00 33.50 305 PRO A CA 1
ATOM 2325 C C . PRO A 1 306 ? 28.813 63.523 17.469 1.00 35.47 305 PRO A C 1
ATOM 2326 O O . PRO A 1 306 ? 29.021 63.201 16.304 1.00 35.93 305 PRO A O 1
ATOM 2330 N N . LYS A 1 307 ? 29.795 63.913 18.277 1.00 38.39 306 LYS A N 1
ATOM 2331 C CA . LYS A 1 307 ? 31.163 63.982 17.768 1.00 39.40 306 LYS A CA 1
ATOM 2332 C C . LYS A 1 307 ? 31.843 62.624 17.607 1.00 38.71 306 LYS A C 1
ATOM 2333 O O . LYS A 1 307 ? 32.927 62.540 17.041 1.00 41.45 306 LYS A O 1
ATOM 2339 N N . ASP A 1 308 ? 31.209 61.561 18.096 1.00 37.30 307 ASP A N 1
ATOM 2340 C CA . ASP A 1 308 ? 31.766 60.225 17.926 1.00 38.29 307 ASP A CA 1
ATOM 2341 C C . ASP A 1 308 ? 31.548 59.839 16.461 1.00 37.47 307 ASP A C 1
ATOM 2342 O O . ASP A 1 308 ? 32.208 58.936 15.942 1.00 37.50 307 ASP A O 1
ATOM 2347 N N . ILE A 1 309 ? 30.608 60.521 15.805 1.00 34.66 308 ILE A N 1
ATOM 2348 C CA . ILE A 1 309 ? 30.286 60.239 14.406 1.00 32.67 308 ILE A CA 1
ATOM 2349 C C . ILE A 1 309 ? 31.429 60.614 13.481 1.00 32.28 308 ILE A C 1
ATOM 2350 O O . ILE A 1 309 ? 32.013 61.679 13.611 1.00 35.21 308 ILE A O 1
ATOM 2355 N N . SER A 1 310 ? 31.737 59.729 12.543 1.00 31.42 309 SER A N 1
ATOM 2356 C CA . SER A 1 310 ? 32.816 59.961 11.591 1.00 31.73 309 SER A CA 1
ATOM 2357 C C . SER A 1 310 ? 32.484 61.125 10.668 1.00 32.38 309 SER A C 1
ATOM 2358 O O . SER A 1 310 ? 31.340 61.262 10.234 1.00 31.00 309 SER A O 1
ATOM 2361 N N . ASN A 1 311 ? 33.482 61.956 10.372 1.00 30.81 310 ASN A N 1
ATOM 2362 C CA . ASN A 1 311 ? 33.279 63.094 9.489 1.00 32.45 310 ASN A CA 1
ATOM 2363 C C . ASN A 1 311 ? 33.571 62.715 8.045 1.00 30.83 310 ASN A C 1
ATOM 2364 O O . ASN A 1 311 ? 33.715 63.583 7.185 1.00 31.40 310 ASN A O 1
ATOM 2369 N N . LYS A 1 312 ? 33.672 61.418 7.785 1.00 29.37 311 LYS A N 1
ATOM 2370 C CA . LYS A 1 312 ? 33.922 60.942 6.432 1.00 30.26 311 LYS A CA 1
ATOM 2371 C C . LYS A 1 312 ? 32.823 59.951 6.086 1.00 27.56 311 LYS A C 1
ATOM 2372 O O . LYS A 1 312 ? 32.251 59.310 6.975 1.00 25.20 311 LYS A O 1
ATOM 2378 N N . GLY A 1 313 ? 32.549 59.817 4.793 1.00 24.82 312 GLY A N 1
ATOM 2379 C CA . GLY A 1 313 ? 31.534 58.890 4.340 1.00 24.43 312 GLY A CA 1
ATOM 2380 C C . GLY A 1 313 ? 31.851 57.486 4.799 1.00 25.25 312 GLY A C 1
ATOM 2381 O O . GLY A 1 313 ? 33.007 57.168 5.120 1.00 28.82 312 GLY A O 1
ATOM 2382 N N . VAL A 1 314 ? 30.835 56.635 4.836 1.00 21.44 313 VAL A N 1
ATOM 2383 C CA . VAL A 1 314 ? 31.029 55.266 5.277 1.00 23.98 313 VAL A CA 1
ATOM 2384 C C . VAL A 1 314 ? 30.569 54.303 4.202 1.00 22.71 313 VAL A C 1
ATOM 2385 O O . VAL A 1 314 ? 29.556 54.528 3.547 1.00 23.88 313 VAL A O 1
ATOM 2389 N N . ILE A 1 315 ? 31.307 53.218 4.024 1.00 23.93 314 ILE A N 1
ATOM 2390 C CA . ILE A 1 315 ? 30.946 52.251 3.004 1.00 23.59 314 ILE A CA 1
ATOM 2391 C C . ILE A 1 315 ? 30.099 51.113 3.571 1.00 26.36 314 ILE A C 1
ATOM 2392 O O . ILE A 1 315 ? 30.483 50.447 4.538 1.00 27.71 314 ILE A O 1
ATOM 2397 N N . PHE A 1 316 ? 28.923 50.914 2.986 1.00 23.43 315 PHE A N 1
ATOM 2398 C CA . PHE A 1 316 ? 28.027 49.853 3.451 1.00 24.91 315 PHE A CA 1
ATOM 2399 C C . PHE A 1 316 ? 28.611 48.502 3.028 1.00 25.12 315 PHE A C 1
ATOM 2400 O O . PHE A 1 316 ? 28.895 48.280 1.848 1.00 23.37 315 PHE A O 1
ATOM 2408 N N . ASP A 1 317 ? 28.782 47.598 3.988 1.00 22.74 316 ASP A N 1
ATOM 2409 C CA . ASP A 1 317 ? 29.337 46.280 3.680 1.00 26.14 316 ASP A CA 1
ATOM 2410 C C . ASP A 1 317 ? 28.281 45.229 4.013 1.00 24.63 316 ASP A C 1
ATOM 2411 O O . ASP A 1 317 ? 28.060 44.905 5.175 1.00 25.42 316 ASP A O 1
ATOM 2416 N N . TYR A 1 318 ? 27.616 44.718 2.976 1.00 26.40 317 TYR A N 1
ATOM 2417 C CA . TYR A 1 318 ? 26.548 43.735 3.126 1.00 24.92 317 TYR A CA 1
ATOM 2418 C C . TYR A 1 318 ? 26.966 42.490 3.883 1.00 29.20 317 TYR A C 1
ATOM 2419 O O . TYR A 1 318 ? 26.188 41.943 4.662 1.00 24.07 317 TYR A O 1
ATOM 2428 N N . GLN A 1 319 ? 28.191 42.034 3.635 1.00 28.51 318 GLN A N 1
ATOM 2429 C CA . GLN A 1 319 ? 28.698 40.854 4.310 1.00 31.31 318 GLN A CA 1
ATOM 2430 C C . GLN A 1 319 ? 28.822 41.127 5.816 1.00 30.85 318 GLN A C 1
ATOM 2431 O O . GLN A 1 319 ? 28.366 40.331 6.636 1.00 32.06 318 GLN A O 1
ATOM 2437 N N . LYS A 1 320 ? 29.417 42.261 6.178 1.00 26.64 319 LYS A N 1
ATOM 2438 C CA . LYS A 1 320 ? 29.569 42.602 7.585 1.00 29.71 319 LYS A CA 1
ATOM 2439 C C . LYS A 1 320 ? 28.191 42.719 8.262 1.00 28.25 319 LYS A C 1
ATOM 2440 O O . LYS A 1 320 ? 28.015 42.282 9.399 1.00 26.06 319 LYS A O 1
ATOM 2446 N N . LEU A 1 321 ? 27.210 43.291 7.568 1.00 26.69 320 LEU A N 1
ATOM 2447 C CA . LEU A 1 321 ? 25.871 43.412 8.154 1.00 25.19 320 LEU A CA 1
ATOM 2448 C C . LEU A 1 321 ? 25.316 42.028 8.515 1.00 26.43 320 LEU A C 1
ATOM 2449 O O . LEU A 1 321 ? 24.754 41.831 9.594 1.00 23.21 320 LEU A O 1
ATOM 2454 N N . GLU A 1 322 ? 25.469 41.077 7.602 1.00 23.94 321 GLU A N 1
ATOM 2455 C CA . GLU A 1 322 ? 24.963 39.731 7.834 1.00 30.04 321 GLU A CA 1
ATOM 2456 C C . GLU A 1 322 ? 25.701 39.075 9.000 1.00 28.70 321 GLU A C 1
ATOM 2457 O O . GLU A 1 322 ? 25.114 38.322 9.769 1.00 26.15 321 GLU A O 1
ATOM 2463 N N . TRP A 1 323 ? 26.993 39.365 9.119 1.00 27.40 322 TRP A N 1
ATOM 2464 C CA . TRP A 1 323 ? 27.798 38.828 10.211 1.00 30.20 322 TRP A CA 1
ATOM 2465 C C . TRP A 1 323 ? 27.272 39.398 11.543 1.00 29.03 322 TRP A C 1
ATOM 2466 O O . TRP A 1 323 ? 27.127 38.681 12.539 1.00 27.85 322 TRP A O 1
ATOM 2477 N N . VAL A 1 324 ? 26.992 40.696 11.553 1.00 26.32 323 VAL A N 1
ATOM 2478 C CA . VAL A 1 324 ? 26.471 41.351 12.757 1.00 24.52 323 VAL A CA 1
ATOM 2479 C C . VAL A 1 324 ? 25.127 40.718 13.131 1.00 23.50 323 VAL A C 1
ATOM 2480 O O . VAL A 1 324 ? 24.849 40.440 14.295 1.00 24.09 323 VAL A O 1
ATOM 2484 N N . ASN A 1 325 ? 24.299 40.479 12.126 1.00 23.55 324 ASN A N 1
ATOM 2485 C CA . ASN A 1 325 ? 23.001 39.892 12.361 1.00 25.10 324 ASN A CA 1
ATOM 2486 C C . ASN A 1 325 ? 23.137 38.498 12.969 1.00 26.57 324 ASN A C 1
ATOM 2487 O O . ASN A 1 325 ? 22.409 38.145 13.896 1.00 24.01 324 ASN A O 1
ATOM 2492 N N . GLY A 1 326 ? 24.069 37.711 12.437 1.00 28.53 325 GLY A N 1
ATOM 2493 C CA . GLY A 1 326 ? 24.279 36.366 12.947 1.00 29.24 325 GLY A CA 1
ATOM 2494 C C . GLY A 1 326 ? 24.649 36.398 14.418 1.00 30.04 325 GLY A C 1
ATOM 2495 O O . GLY A 1 326 ? 24.179 35.574 15.211 1.00 28.91 325 GLY A O 1
ATOM 2496 N N . LYS A 1 327 ? 25.489 37.364 14.782 1.00 28.92 326 LYS A N 1
ATOM 2497 C CA . LYS A 1 327 ? 25.929 37.511 16.163 1.00 28.92 326 LYS A CA 1
ATOM 2498 C C . LYS A 1 327 ? 24.743 37.743 17.081 1.00 27.74 326 LYS A C 1
ATOM 2499 O O . LYS A 1 327 ? 24.664 37.155 18.159 1.00 26.00 326 LYS A O 1
ATOM 2505 N N . HIS A 1 328 ? 23.820 38.604 16.656 1.00 26.68 327 HIS A N 1
ATOM 2506 C CA . HIS A 1 328 ? 22.626 38.879 17.454 1.00 25.32 327 HIS A CA 1
ATOM 2507 C C . HIS A 1 328 ? 21.714 37.658 17.562 1.00 25.31 327 HIS A C 1
ATOM 2508 O O . HIS A 1 328 ? 21.219 37.335 18.648 1.00 27.08 327 HIS A O 1
ATOM 2515 N N . MET A 1 329 ? 21.483 36.986 16.437 1.00 22.68 328 MET A N 1
ATOM 2516 C CA . MET A 1 329 ? 20.622 35.813 16.422 1.00 26.12 328 MET A CA 1
ATOM 2517 C C . MET A 1 329 ? 21.097 34.744 17.423 1.00 28.00 328 MET A C 1
ATOM 2518 O O . MET A 1 329 ? 20.275 34.095 18.073 1.00 26.29 328 MET A O 1
ATOM 2523 N N . ARG A 1 330 ? 22.413 34.580 17.559 1.00 28.19 329 ARG A N 1
ATOM 2524 C CA . ARG A 1 330 ? 22.957 33.577 18.483 1.00 31.68 329 ARG A CA 1
ATOM 2525 C C . ARG A 1 330 ? 23.131 34.067 19.908 1.00 31.57 329 ARG A C 1
ATOM 2526 O O . ARG A 1 330 ? 23.159 33.264 20.834 1.00 34.43 329 ARG A O 1
ATOM 2534 N N . ARG A 1 331 ? 23.242 35.377 20.084 1.00 30.18 330 ARG A N 1
ATOM 2535 C CA . ARG A 1 331 ? 23.421 35.944 21.410 1.00 33.22 330 ARG A CA 1
ATOM 2536 C C . ARG A 1 331 ? 22.127 36.125 22.197 1.00 32.73 330 ARG A C 1
ATOM 2537 O O . ARG A 1 331 ? 22.093 35.881 23.400 1.00 32.20 330 ARG A O 1
ATOM 2545 N N . ILE A 1 332 ? 21.061 36.547 21.527 1.00 31.82 331 ILE A N 1
ATOM 2546 C CA . ILE A 1 332 ? 19.799 36.772 22.225 1.00 32.69 331 ILE A CA 1
ATOM 2547 C C . ILE A 1 332 ? 19.194 35.503 22.801 1.00 31.92 331 ILE A C 1
ATOM 2548 O O . ILE A 1 332 ? 19.589 34.391 22.452 1.00 32.95 331 ILE A O 1
ATOM 2553 N N . ASP A 1 333 ? 18.228 35.682 23.693 1.00 34.61 332 ASP A N 1
ATOM 2554 C CA . ASP A 1 333 ? 17.553 34.556 24.317 1.00 34.14 332 ASP A CA 1
ATOM 2555 C C . ASP A 1 333 ? 16.807 33.770 23.253 1.00 34.38 332 ASP A C 1
ATOM 2556 O O . ASP A 1 333 ? 16.235 34.360 22.344 1.00 33.76 332 ASP A O 1
ATOM 2561 N N . LEU A 1 334 ? 16.791 32.444 23.375 1.00 34.03 333 LEU A N 1
ATOM 2562 C CA . LEU A 1 334 ? 16.106 31.605 22.397 1.00 33.82 333 LEU A CA 1
ATOM 2563 C C . LEU A 1 334 ? 14.674 32.038 22.133 1.00 34.70 333 LEU A C 1
ATOM 2564 O O . LEU A 1 334 ? 14.227 32.009 20.983 1.00 38.69 333 LEU A O 1
ATOM 2569 N N . GLU A 1 335 ? 13.949 32.434 23.180 1.00 33.36 334 GLU A N 1
ATOM 2570 C CA . GLU A 1 335 ? 12.553 32.851 23.013 1.00 30.98 334 GLU A CA 1
ATOM 2571 C C . GLU A 1 335 ? 12.469 34.238 22.373 1.00 29.65 334 GLU A C 1
ATOM 2572 O O . GLU A 1 335 ? 11.471 34.573 21.746 1.00 31.49 334 GLU A O 1
ATOM 2578 N N . ASP A 1 336 ? 13.510 35.044 22.554 1.00 28.31 335 ASP A N 1
ATOM 2579 C CA . ASP A 1 336 ? 13.568 36.380 21.939 1.00 26.02 335 ASP A CA 1
ATOM 2580 C C . ASP A 1 336 ? 13.699 36.076 20.428 1.00 26.80 335 ASP A C 1
ATOM 2581 O O . ASP A 1 336 ? 13.000 36.647 19.587 1.00 25.16 335 ASP A O 1
ATOM 2586 N N . LEU A 1 337 ? 14.582 35.136 20.099 1.00 26.54 336 LEU A N 1
ATOM 2587 C CA . LEU A 1 337 ? 14.772 34.752 18.707 1.00 28.74 336 LEU A CA 1
ATOM 2588 C C . LEU A 1 337 ? 13.480 34.164 18.152 1.00 29.81 336 LEU A C 1
ATOM 2589 O O . LEU A 1 337 ? 13.114 34.433 17.006 1.00 31.08 336 LEU A O 1
ATOM 2594 N N . LYS A 1 338 ? 12.787 33.361 18.957 1.00 26.93 337 LYS A N 1
ATOM 2595 C CA . LYS A 1 338 ? 11.544 32.765 18.500 1.00 25.82 337 LYS A CA 1
ATOM 2596 C C . LYS A 1 338 ? 10.530 33.843 18.107 1.00 28.21 337 LYS A C 1
ATOM 2597 O O . LYS A 1 338 ? 9.899 33.744 17.052 1.00 26.92 337 LYS A O 1
ATOM 2603 N N . ARG A 1 339 ? 10.363 34.863 18.950 1.00 29.36 338 ARG A N 1
ATOM 2604 C CA . ARG A 1 339 ? 9.424 35.949 18.630 1.00 31.25 338 ARG A CA 1
ATOM 2605 C C . ARG A 1 339 ? 9.848 36.672 17.347 1.00 28.27 338 ARG A C 1
ATOM 2606 O O . ARG A 1 339 ? 9.020 36.959 16.487 1.00 29.68 338 ARG A O 1
ATOM 2614 N N . GLU A 1 340 ? 11.137 36.980 17.229 1.00 28.32 339 GLU A N 1
ATOM 2615 C CA . GLU A 1 340 ? 11.645 37.655 16.034 1.00 27.07 339 GLU A CA 1
ATOM 2616 C C . GLU A 1 340 ? 11.285 36.817 14.817 1.00 26.46 339 GLU A C 1
ATOM 2617 O O . GLU A 1 340 ? 10.780 37.330 13.818 1.00 24.62 339 GLU A O 1
ATOM 2623 N N . PHE A 1 341 ? 11.533 35.515 14.921 1.00 25.74 340 PHE A N 1
ATOM 2624 C CA . PHE A 1 341 ? 11.253 34.575 13.839 1.00 23.95 340 PHE A CA 1
ATOM 2625 C C . PHE A 1 341 ? 9.771 34.515 13.470 1.00 25.66 340 PHE A C 1
ATOM 2626 O O . PHE A 1 341 ? 9.405 34.591 12.294 1.00 24.17 340 PHE A O 1
ATOM 2634 N N . ILE A 1 342 ? 8.913 34.375 14.473 1.00 26.04 341 ILE A N 1
ATOM 2635 C CA . ILE A 1 342 ? 7.476 34.298 14.223 1.00 27.53 341 ILE A CA 1
ATOM 2636 C C . ILE A 1 342 ? 6.933 35.553 13.539 1.00 26.60 341 ILE A C 1
ATOM 2637 O O . ILE A 1 342 ? 6.191 35.463 12.557 1.00 26.52 341 ILE A O 1
ATOM 2642 N N . GLU A 1 343 ? 7.299 36.721 14.058 1.00 27.89 342 GLU A N 1
ATOM 2643 C CA . GLU A 1 343 ? 6.835 37.988 13.481 1.00 29.29 342 GLU A CA 1
ATOM 2644 C C . GLU A 1 343 ? 7.340 38.179 12.060 1.00 28.02 342 GLU A C 1
ATOM 2645 O O . GLU A 1 343 ? 6.584 38.609 11.189 1.00 29.13 342 GLU A O 1
ATOM 2651 N N . TRP A 1 344 ? 8.614 37.861 11.823 1.00 27.94 343 TRP A N 1
ATOM 2652 C CA . TRP A 1 344 ? 9.198 38.006 10.488 1.00 27.62 343 TRP A CA 1
ATOM 2653 C C . TRP A 1 344 ? 8.434 37.160 9.482 1.00 29.66 343 TRP A C 1
ATOM 2654 O O . TRP A 1 344 ? 8.099 37.627 8.389 1.00 30.28 343 TRP A O 1
ATOM 2665 N N . ALA A 1 345 ? 8.180 35.907 9.858 1.00 29.25 344 ALA A N 1
ATOM 2666 C CA . ALA A 1 345 ? 7.471 34.962 9.001 1.00 30.09 344 ALA A CA 1
ATOM 2667 C C . ALA A 1 345 ? 6.076 35.475 8.653 1.00 29.52 344 ALA A C 1
ATOM 2668 O O . ALA A 1 345 ? 5.645 35.403 7.500 1.00 28.10 344 ALA A O 1
ATOM 2670 N N . LYS A 1 346 ? 5.372 35.968 9.666 1.00 30.74 345 LYS A N 1
ATOM 2671 C CA . LYS A 1 346 ? 4.031 36.501 9.478 1.00 32.61 345 LYS A CA 1
ATOM 2672 C C . LYS A 1 346 ? 4.128 37.686 8.519 1.00 32.72 345 LYS A C 1
ATOM 2673 O O . LYS A 1 346 ? 3.354 37.799 7.570 1.00 29.31 345 LYS A O 1
ATOM 2679 N N . TYR A 1 347 ? 5.103 38.556 8.761 1.00 32.29 346 TYR A N 1
ATOM 2680 C CA . TYR A 1 347 ? 5.310 39.721 7.908 1.00 33.07 346 TYR A CA 1
ATOM 2681 C C . TYR A 1 347 ? 5.625 39.314 6.469 1.00 32.20 346 TYR A C 1
ATOM 2682 O O . TYR A 1 347 ? 5.167 39.951 5.526 1.00 31.03 346 TYR A O 1
ATOM 2691 N N . ALA A 1 348 ? 6.408 38.251 6.309 1.00 32.36 347 ALA A N 1
ATOM 2692 C CA . ALA A 1 348 ? 6.797 37.768 4.986 1.00 31.98 347 ALA A CA 1
ATOM 2693 C C . ALA A 1 348 ? 5.693 36.972 4.285 1.00 32.38 347 ALA A C 1
ATOM 2694 O O . ALA A 1 348 ? 5.837 36.583 3.127 1.00 33.13 347 ALA A O 1
ATOM 2696 N N . GLY A 1 349 ? 4.599 36.716 4.990 1.00 30.98 348 GLY A N 1
ATOM 2697 C CA . GLY A 1 349 ? 3.498 35.990 4.380 1.00 35.45 348 GLY A CA 1
ATOM 2698 C C . GLY A 1 349 ? 3.592 34.476 4.389 1.00 37.36 348 GLY A C 1
ATOM 2699 O O . GLY A 1 349 ? 2.972 33.804 3.568 1.00 37.06 348 GLY A O 1
ATOM 2700 N N . LYS A 1 350 ? 4.366 33.935 5.317 1.00 38.37 349 LYS A N 1
ATOM 2701 C CA . LYS A 1 350 ? 4.510 32.496 5.425 1.00 42.08 349 LYS A CA 1
ATOM 2702 C C . LYS A 1 350 ? 4.728 32.177 6.885 1.00 42.73 349 LYS A C 1
ATOM 2703 O O . LYS A 1 350 ? 5.811 31.772 7.292 1.00 43.58 349 LYS A O 1
ATOM 2709 N N . GLU A 1 351 ? 3.683 32.378 7.676 1.00 44.05 350 GLU A N 1
ATOM 2710 C CA . GLU A 1 351 ? 3.773 32.134 9.101 1.00 48.16 350 GLU A CA 1
ATOM 2711 C C . GLU A 1 351 ? 4.043 30.675 9.457 1.00 46.21 350 GLU A C 1
ATOM 2712 O O . GLU A 1 351 ? 3.698 29.755 8.712 1.00 44.55 350 GLU A O 1
ATOM 2718 N N . ILE A 1 352 ? 4.678 30.494 10.608 1.00 44.37 351 ILE A N 1
ATOM 2719 C CA . ILE A 1 352 ? 5.040 29.189 11.131 1.00 43.57 351 ILE A CA 1
ATOM 2720 C C . ILE A 1 352 ? 3.813 28.391 11.579 1.00 43.89 351 ILE A C 1
ATOM 2721 O O . ILE A 1 352 ? 2.920 28.927 12.230 1.00 43.87 351 ILE A O 1
ATOM 2726 N N . PRO A 1 353 ? 3.754 27.094 11.232 1.00 42.86 352 PRO A N 1
ATOM 2727 C CA . PRO A 1 353 ? 2.617 26.254 11.628 1.00 41.55 352 PRO A CA 1
ATOM 2728 C C . PRO A 1 353 ? 2.602 26.203 13.143 1.00 40.54 352 PRO A C 1
ATOM 2729 O O . PRO A 1 353 ? 3.543 26.668 13.781 1.00 39.23 352 PRO A O 1
ATOM 2733 N N . SER A 1 354 ? 1.553 25.631 13.722 1.00 40.24 353 SER A N 1
ATOM 2734 C CA . SER A 1 354 ? 1.480 25.527 15.169 1.00 42.26 353 SER A CA 1
ATOM 2735 C C . SER A 1 354 ? 2.180 24.242 15.604 1.00 40.25 353 SER A C 1
ATOM 2736 O O . SER A 1 354 ? 1.866 23.162 15.107 1.00 43.51 353 SER A O 1
ATOM 2739 N N . VAL A 1 355 ? 3.137 24.361 16.519 1.00 40.92 354 VAL A N 1
ATOM 2740 C CA . VAL A 1 355 ? 3.877 23.197 17.005 1.00 38.90 354 VAL A CA 1
ATOM 2741 C C . VAL A 1 355 ? 4.118 23.300 18.504 1.00 38.32 354 VAL A C 1
ATOM 2742 O O . VAL A 1 355 ? 3.823 24.321 19.118 1.00 37.48 354 VAL A O 1
ATOM 2746 N N . ASP A 1 356 ? 4.660 22.235 19.085 1.00 38.72 355 ASP A N 1
ATOM 2747 C CA . ASP A 1 356 ? 4.964 22.205 20.510 1.00 37.80 355 ASP A CA 1
ATOM 2748 C C . ASP A 1 356 ? 6.003 23.283 20.796 1.00 36.89 355 ASP A C 1
ATOM 2749 O O . ASP A 1 356 ? 6.959 23.450 20.030 1.00 34.70 355 ASP A O 1
ATOM 2754 N N . GLU A 1 357 ? 5.814 24.019 21.888 1.00 37.31 356 GLU A N 1
ATOM 2755 C CA . GLU A 1 357 ? 6.736 25.096 22.247 1.00 38.39 356 GLU A CA 1
ATOM 2756 C C . GLU A 1 357 ? 8.151 24.659 22.605 1.00 38.88 356 GLU A C 1
ATOM 2757 O O . GLU A 1 357 ? 9.117 25.358 22.285 1.00 37.70 356 GLU A O 1
ATOM 2763 N N . ARG A 1 358 ? 8.278 23.519 23.275 1.00 36.84 357 ARG A N 1
ATOM 2764 C CA . ARG A 1 358 ? 9.596 23.014 23.659 1.00 39.30 357 ARG A CA 1
ATOM 2765 C C . ARG A 1 358 ? 10.352 22.594 22.400 1.00 37.14 357 ARG A C 1
ATOM 2766 O O . ARG A 1 358 ? 11.538 22.898 22.226 1.00 34.72 357 ARG A O 1
ATOM 2774 N N . TYR A 1 359 ? 9.644 21.876 21.535 1.00 32.63 358 TYR A N 1
ATOM 2775 C CA . TYR A 1 359 ? 10.194 21.405 20.271 1.00 32.70 358 TYR A CA 1
ATOM 2776 C C . TYR A 1 359 ? 10.628 22.593 19.409 1.00 32.15 358 TYR A C 1
ATOM 2777 O O . TYR A 1 359 ? 11.664 22.550 18.746 1.00 28.75 358 TYR A O 1
ATOM 2786 N N . PHE A 1 360 ? 9.814 23.645 19.419 1.00 32.44 359 PHE A N 1
ATOM 2787 C CA . PHE A 1 360 ? 10.083 24.853 18.644 1.00 30.84 359 PHE A CA 1
ATOM 2788 C C . PHE A 1 360 ? 11.405 25.430 19.128 1.00 29.55 359 PHE A C 1
ATOM 2789 O O . PHE A 1 360 ? 12.274 25.780 18.333 1.00 30.66 359 PHE A O 1
ATOM 2797 N N . SER A 1 361 ? 11.551 25.525 20.443 1.00 29.72 360 SER A N 1
ATOM 2798 C CA . SER A 1 361 ? 12.760 26.072 21.026 1.00 30.77 360 SER A CA 1
ATOM 2799 C C . SER A 1 361 ? 13.985 25.219 20.727 1.00 31.12 360 SER A C 1
ATOM 2800 O O . SER A 1 361 ? 15.050 25.745 20.398 1.00 31.97 360 SER A O 1
ATOM 2803 N N . GLU A 1 362 ? 13.829 23.902 20.843 1.00 30.75 361 GLU A N 1
ATOM 2804 C CA . GLU A 1 362 ? 14.928 22.977 20.592 1.00 32.20 361 GLU A CA 1
ATOM 2805 C C . GLU A 1 362 ? 15.413 23.023 19.153 1.00 27.80 361 GLU A C 1
ATOM 2806 O O . GLU A 1 362 ? 16.612 23.084 18.898 1.00 28.41 361 GLU A O 1
ATOM 2812 N N . THR A 1 363 ? 14.484 22.972 18.208 1.00 26.39 362 THR A N 1
ATOM 2813 C CA . THR A 1 363 ? 14.871 23.018 16.808 1.00 27.75 362 THR A CA 1
ATOM 2814 C C . THR A 1 363 ? 15.516 24.370 16.490 1.00 27.77 362 THR A C 1
ATOM 2815 O O . THR A 1 363 ? 16.439 24.435 15.680 1.00 26.64 362 THR A O 1
ATOM 2819 N N . LEU A 1 364 ? 15.037 25.438 17.135 1.00 28.99 363 LEU A N 1
ATOM 2820 C CA . LEU A 1 364 ? 15.592 26.786 16.933 1.00 28.27 363 LEU A CA 1
ATOM 2821 C C . LEU A 1 364 ? 17.029 26.830 17.435 1.00 29.40 363 LEU A C 1
ATOM 2822 O O . LEU A 1 364 ? 17.924 27.363 16.767 1.00 26.54 363 LEU A O 1
ATOM 2827 N N . ARG A 1 365 ? 17.245 26.265 18.620 1.00 28.74 364 ARG A N 1
ATOM 2828 C CA . ARG A 1 365 ? 18.572 26.245 19.227 1.00 28.17 364 ARG A CA 1
ATOM 2829 C C . ARG A 1 365 ? 19.580 25.562 18.321 1.00 28.85 364 ARG A C 1
ATOM 2830 O O . ARG A 1 365 ? 20.724 25.989 18.223 1.00 28.94 364 ARG A O 1
ATOM 2838 N N . ILE A 1 366 ? 19.140 24.501 17.657 1.00 28.72 365 ILE A N 1
ATOM 2839 C CA . ILE A 1 366 ? 19.985 23.734 16.757 1.00 26.22 365 ILE A CA 1
ATOM 2840 C C . ILE A 1 366 ? 20.190 24.416 15.403 1.00 27.27 365 ILE A C 1
ATOM 2841 O O . ILE A 1 366 ? 21.310 24.489 14.901 1.00 28.47 365 ILE A O 1
ATOM 2846 N N . CYS A 1 367 ? 19.112 24.934 14.822 1.00 26.16 366 CYS A N 1
ATOM 2847 C CA . CYS A 1 367 ? 19.184 25.587 13.515 1.00 28.15 366 CYS A CA 1
ATOM 2848 C C . CYS A 1 367 ? 19.863 26.957 13.451 1.00 27.76 366 CYS A C 1
ATOM 2849 O O . CYS A 1 367 ? 20.379 27.342 12.402 1.00 26.63 366 CYS A O 1
ATOM 2852 N N . ARG A 1 368 ? 19.857 27.692 14.554 1.00 26.45 367 ARG A N 1
ATOM 2853 C CA . ARG A 1 368 ? 20.455 29.019 14.556 1.00 27.53 367 ARG A CA 1
ATOM 2854 C C . ARG A 1 368 ? 21.977 29.034 14.569 1.00 26.02 367 ARG A C 1
ATOM 2855 O O . ARG A 1 368 ? 22.591 30.068 14.330 1.00 23.58 367 ARG A O 1
ATOM 2863 N N . GLU A 1 369 ? 22.607 27.904 14.847 1.00 25.92 368 GLU A N 1
ATOM 2864 C CA . GLU A 1 369 ? 24.061 27.921 14.862 1.00 28.61 368 GLU A CA 1
ATOM 2865 C C . GLU A 1 369 ? 24.613 28.043 13.451 1.00 26.06 368 GLU A C 1
ATOM 2866 O O . GLU A 1 369 ? 25.693 28.575 13.248 1.00 25.96 368 GLU A O 1
ATOM 2872 N N . LYS A 1 370 ? 23.815 27.601 12.485 1.00 27.72 369 LYS A N 1
ATOM 2873 C CA . LYS A 1 370 ? 24.183 27.553 11.072 1.00 33.38 369 LYS A CA 1
ATOM 2874 C C . LYS A 1 370 ? 23.747 28.681 10.124 1.00 32.61 369 LYS A C 1
ATOM 2875 O O . LYS A 1 370 ? 24.184 28.720 8.974 1.00 32.05 369 LYS A O 1
ATOM 2881 N N . VAL A 1 371 ? 22.897 29.590 10.577 1.00 30.70 370 VAL A N 1
ATOM 2882 C CA . VAL A 1 371 ? 22.412 30.636 9.682 1.00 26.88 370 VAL A CA 1
ATOM 2883 C C . VAL A 1 371 ? 22.642 32.055 10.199 1.00 26.71 370 VAL A C 1
ATOM 2884 O O . VAL A 1 371 ? 22.875 32.255 11.389 1.00 27.56 370 VAL A O 1
ATOM 2888 N N . ASN A 1 372 ? 22.556 33.040 9.303 1.00 23.81 371 ASN A N 1
ATOM 2889 C CA . ASN A 1 372 ? 22.782 34.432 9.688 1.00 22.93 371 ASN A CA 1
ATOM 2890 C C . ASN A 1 372 ? 21.639 35.417 9.431 1.00 23.22 371 ASN A C 1
ATOM 2891 O O . ASN A 1 372 ? 21.809 36.608 9.656 1.00 23.27 371 ASN A O 1
ATOM 2896 N N . THR A 1 373 ? 20.497 34.933 8.946 1.00 23.70 372 THR A N 1
ATOM 2897 C CA . THR A 1 373 ? 19.333 35.792 8.713 1.00 23.33 372 THR A CA 1
ATOM 2898 C C . THR A 1 373 ? 18.089 34.976 9.021 1.00 23.43 372 THR A C 1
ATOM 2899 O O . THR A 1 373 ? 18.109 33.748 8.934 1.00 24.62 372 THR A O 1
ATOM 2903 N N . LEU A 1 374 ? 16.999 35.654 9.363 1.00 26.36 373 LEU A N 1
ATOM 2904 C CA . LEU A 1 374 ? 15.746 34.970 9.670 1.00 23.90 373 LEU A CA 1
ATOM 2905 C C . LEU A 1 374 ? 15.216 34.169 8.478 1.00 23.01 373 LEU A C 1
ATOM 2906 O O . LEU A 1 374 ? 14.502 33.180 8.663 1.00 22.00 373 LEU A O 1
ATOM 2911 N N . SER A 1 375 ? 15.555 34.596 7.264 1.00 20.90 374 SER A N 1
ATOM 2912 C CA . SER A 1 375 ? 15.125 33.892 6.058 1.00 22.48 374 SER A CA 1
ATOM 2913 C C . SER A 1 375 ? 15.904 32.562 5.918 1.00 24.43 374 SER A C 1
ATOM 2914 O O . SER A 1 375 ? 15.330 31.528 5.584 1.00 23.63 374 SER A O 1
ATOM 2917 N N . GLN A 1 376 ? 17.213 32.597 6.159 1.00 25.72 375 GLN A N 1
ATOM 2918 C CA . GLN A 1 376 ? 18.019 31.373 6.095 1.00 28.08 375 GLN A CA 1
ATOM 2919 C C . GLN A 1 376 ? 17.507 30.435 7.197 1.00 26.73 375 GLN A C 1
ATOM 2920 O O . GLN A 1 376 ? 17.419 29.223 7.009 1.00 27.53 375 GLN A O 1
ATOM 2926 N N . LEU A 1 377 ? 17.161 31.015 8.346 1.00 24.26 376 LEU A N 1
ATOM 2927 C CA . LEU A 1 377 ? 16.636 30.251 9.469 1.00 23.79 376 LEU A CA 1
ATOM 2928 C C . LEU A 1 377 ? 15.319 29.587 9.063 1.00 26.73 376 LEU A C 1
ATOM 2929 O O . LEU A 1 377 ? 15.074 28.424 9.383 1.00 26.86 376 LEU A O 1
ATOM 2934 N N . TYR A 1 378 ? 14.476 30.323 8.343 1.00 25.04 377 TYR A N 1
ATOM 2935 C CA . TYR A 1 378 ? 13.199 29.781 7.892 1.00 25.70 377 TYR A CA 1
ATOM 2936 C C . TYR A 1 378 ? 13.396 28.564 6.968 1.00 24.57 377 TYR A C 1
ATOM 2937 O O . TYR A 1 378 ? 12.696 27.567 7.084 1.00 21.88 377 TYR A O 1
ATOM 2946 N N . ASP A 1 379 ? 14.348 28.663 6.048 1.00 22.33 378 ASP A N 1
ATOM 2947 C CA . ASP A 1 379 ? 14.596 27.593 5.100 1.00 24.17 378 ASP A CA 1
ATOM 2948 C C . ASP A 1 379 ? 15.013 26.285 5.756 1.00 24.84 378 ASP A C 1
ATOM 2949 O O . ASP A 1 379 ? 14.506 25.234 5.398 1.00 24.18 378 ASP A O 1
ATOM 2954 N N . ILE A 1 380 ? 15.923 26.347 6.722 1.00 25.83 379 ILE A N 1
ATOM 2955 C CA . ILE A 1 380 ? 16.356 25.124 7.383 1.00 25.23 379 ILE A CA 1
ATOM 2956 C C . ILE A 1 380 ? 15.352 24.666 8.438 1.00 25.35 379 ILE A C 1
ATOM 2957 O O . ILE A 1 380 ? 15.282 23.478 8.755 1.00 22.97 379 ILE A O 1
ATOM 2962 N N . MET A 1 381 ? 14.554 25.595 8.962 1.00 24.94 380 MET A N 1
ATOM 2963 C CA . MET A 1 381 ? 13.542 25.246 9.968 1.00 25.19 380 MET A CA 1
ATOM 2964 C C . MET A 1 381 ? 12.306 24.605 9.334 1.00 24.63 380 MET A C 1
ATOM 2965 O O . MET A 1 381 ? 11.577 23.874 9.995 1.00 26.03 380 MET A O 1
ATOM 2970 N N . TYR A 1 382 ? 12.066 24.875 8.055 1.00 25.26 381 TYR A N 1
ATOM 2971 C CA . TYR A 1 382 ? 10.890 24.325 7.387 1.00 27.46 381 TYR A CA 1
ATOM 2972 C C . TYR A 1 382 ? 10.697 22.802 7.544 1.00 28.35 381 TYR A C 1
ATOM 2973 O O . TYR A 1 382 ? 9.620 22.351 7.943 1.00 29.48 381 TYR A O 1
ATOM 2982 N N . PRO A 1 383 ? 11.722 21.988 7.221 1.00 26.95 382 PRO A N 1
ATOM 2983 C CA . PRO A 1 383 ? 11.514 20.541 7.385 1.00 25.34 382 PRO A CA 1
ATOM 2984 C C . PRO A 1 383 ? 11.263 20.128 8.840 1.00 24.12 382 PRO A C 1
ATOM 2985 O O . PRO A 1 383 ? 10.659 19.089 9.105 1.00 23.46 382 PRO A O 1
ATOM 2989 N N . PHE A 1 384 ? 11.726 20.938 9.783 1.00 23.27 383 PHE A N 1
ATOM 2990 C CA . PHE A 1 384 ? 11.505 20.635 11.192 1.00 26.23 383 PHE A CA 1
ATOM 2991 C C . PHE A 1 384 ? 10.064 21.003 11.582 1.00 30.39 383 PHE A C 1
ATOM 2992 O O . PHE A 1 384 ? 9.416 20.311 12.379 1.00 28.72 383 PHE A O 1
ATOM 3000 N N . MET A 1 385 ? 9.572 22.092 11.000 1.00 32.07 384 MET A N 1
ATOM 3001 C CA . MET A 1 385 ? 8.228 22.588 11.287 1.00 35.71 384 MET A CA 1
ATOM 3002 C C . MET A 1 385 ? 7.094 21.957 10.475 1.00 34.46 384 MET A C 1
ATOM 3003 O O . MET A 1 385 ? 5.948 21.980 10.911 1.00 36.79 384 MET A O 1
ATOM 3008 N N . ASN A 1 386 ? 7.405 21.402 9.307 1.00 34.56 385 ASN A N 1
ATOM 3009 C CA . ASN A 1 386 ? 6.378 20.822 8.442 1.00 33.57 385 ASN A CA 1
ATOM 3010 C C . ASN A 1 386 ? 6.736 19.430 7.925 1.00 36.31 385 ASN A C 1
ATOM 3011 O O . ASN A 1 386 ? 7.905 19.124 7.710 1.00 37.66 385 ASN A O 1
ATOM 3016 N N . ASP A 1 387 ? 5.723 18.598 7.699 1.00 37.06 386 ASP A N 1
ATOM 3017 C CA . ASP A 1 387 ? 5.957 17.250 7.194 1.00 38.63 386 ASP A CA 1
ATOM 3018 C C . ASP A 1 387 ? 5.921 17.200 5.676 1.00 38.44 386 ASP A C 1
ATOM 3019 O O . ASP A 1 387 ? 6.309 16.197 5.079 1.00 38.21 386 ASP A O 1
ATOM 3024 N N . ASP A 1 388 ? 5.457 18.278 5.053 1.00 35.65 387 ASP A N 1
ATOM 3025 C CA . ASP A 1 388 ? 5.365 18.327 3.598 1.00 38.32 387 ASP A CA 1
ATOM 3026 C C . ASP A 1 388 ? 6.588 18.923 2.918 1.00 36.45 387 ASP A C 1
ATOM 3027 O O . ASP A 1 388 ? 6.500 19.376 1.780 1.00 37.71 387 ASP A O 1
ATOM 3032 N N . TYR A 1 389 ? 7.727 18.922 3.601 1.00 34.51 388 TYR A N 1
ATOM 3033 C CA . TYR A 1 389 ? 8.945 19.470 3.017 1.00 33.36 388 TYR A CA 1
ATOM 3034 C C . TYR A 1 389 ? 9.264 18.762 1.701 1.00 34.91 388 TYR A C 1
ATOM 3035 O O . TYR A 1 389 ? 8.934 17.591 1.514 1.00 36.55 388 TYR A O 1
ATOM 3044 N N . GLU A 1 390 ? 9.902 19.484 0.791 1.00 37.26 389 GLU A N 1
ATOM 3045 C CA . GLU A 1 390 ? 10.279 18.942 -0.512 1.00 39.58 389 GLU A CA 1
ATOM 3046 C C . GLU A 1 390 ? 11.692 18.355 -0.498 1.00 36.27 389 GLU A C 1
ATOM 3047 O O . GLU A 1 390 ? 12.527 18.744 0.316 1.00 34.76 389 GLU A O 1
ATOM 3053 N N . TYR A 1 391 ? 11.952 17.419 -1.403 1.00 36.19 390 TYR A N 1
ATOM 3054 C CA . TYR A 1 391 ? 13.272 16.810 -1.505 1.00 34.42 390 TYR A CA 1
ATOM 3055 C C . TYR A 1 391 ? 14.086 17.591 -2.525 1.00 34.84 390 TYR A C 1
ATOM 3056 O O . TYR A 1 391 ? 13.622 17.806 -3.640 1.00 36.35 390 TYR A O 1
ATOM 3065 N N . GLU A 1 392 ? 15.290 18.021 -2.158 1.00 33.33 391 GLU A N 1
ATOM 3066 C CA . GLU A 1 392 ? 16.121 18.758 -3.099 1.00 33.34 391 GLU A CA 1
ATOM 3067 C C . GLU A 1 392 ? 16.397 17.900 -4.329 1.00 37.83 391 GLU A C 1
ATOM 3068 O O . GLU A 1 392 ? 16.428 16.667 -4.254 1.00 38.94 391 GLU A O 1
ATOM 3074 N N . LYS A 1 393 ? 16.611 18.567 -5.459 1.00 39.18 392 LYS A N 1
ATOM 3075 C CA . LYS A 1 393 ? 16.893 17.903 -6.723 1.00 40.60 392 LYS A CA 1
ATOM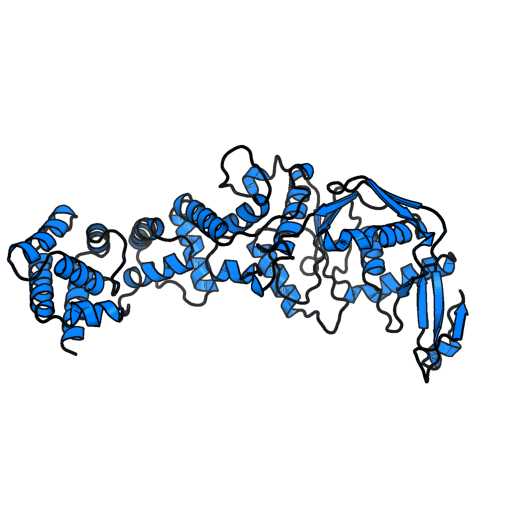 3076 C C . LYS A 1 393 ? 18.119 16.999 -6.620 1.00 39.87 392 LYS A C 1
ATOM 3077 O O . LYS A 1 393 ? 18.067 15.833 -7.010 1.00 39.71 392 LYS A O 1
ATOM 3083 N N . ASP A 1 394 ? 19.218 17.545 -6.101 1.00 37.92 393 ASP A N 1
ATOM 3084 C CA . ASP A 1 394 ? 20.458 16.789 -5.969 1.00 36.99 393 ASP A CA 1
ATOM 3085 C C . ASP A 1 394 ? 20.350 15.580 -5.049 1.00 34.36 393 ASP A C 1
ATOM 3086 O O . ASP A 1 394 ? 21.084 14.608 -5.219 1.00 32.42 393 ASP A O 1
ATOM 3091 N N . TYR A 1 395 ? 19.450 15.637 -4.073 1.00 31.48 394 TYR A N 1
ATOM 3092 C CA . TYR A 1 395 ? 19.282 14.507 -3.165 1.00 31.71 394 TYR A CA 1
ATOM 3093 C C . TYR A 1 395 ? 18.689 13.348 -3.952 1.00 31.56 394 TYR A C 1
ATOM 3094 O O . TYR A 1 395 ? 19.200 12.224 -3.926 1.00 29.18 394 TYR A O 1
ATOM 3103 N N . VAL A 1 396 ? 17.602 13.635 -4.656 1.00 34.31 395 VAL A N 1
ATOM 3104 C CA . VAL A 1 396 ? 16.927 12.631 -5.462 1.00 35.71 395 VAL A CA 1
ATOM 3105 C C . VAL A 1 396 ? 17.859 12.035 -6.516 1.00 36.55 395 VAL A C 1
ATOM 3106 O O . VAL A 1 396 ? 17.970 10.820 -6.634 1.00 40.17 395 VAL A O 1
ATOM 3110 N N . GLU A 1 397 ? 18.535 12.892 -7.273 1.00 38.07 396 GLU A N 1
ATOM 3111 C CA . GLU A 1 397 ? 19.420 12.430 -8.342 1.00 40.66 396 GLU A CA 1
ATOM 3112 C C . GLU A 1 397 ? 20.726 11.793 -7.895 1.00 40.15 396 GLU A C 1
ATOM 3113 O O . GLU A 1 397 ? 21.137 10.760 -8.419 1.00 40.82 396 GLU A O 1
ATOM 3119 N N . LYS A 1 398 ? 21.382 12.412 -6.928 1.00 39.14 397 LYS A N 1
ATOM 3120 C CA . LYS A 1 398 ? 22.662 11.917 -6.453 1.00 36.65 397 LYS A CA 1
ATOM 3121 C C . LYS A 1 398 ? 22.573 10.741 -5.474 1.00 35.39 397 LYS A C 1
ATOM 3122 O O . LYS A 1 398 ? 23.468 9.888 -5.437 1.00 32.94 397 LYS A O 1
ATOM 3128 N N . PHE A 1 399 ? 21.499 10.673 -4.693 1.00 30.96 398 PHE A N 1
ATOM 3129 C CA . PHE A 1 399 ? 21.403 9.589 -3.725 1.00 29.40 398 PHE A CA 1
ATOM 3130 C C . PHE A 1 399 ? 20.190 8.681 -3.789 1.00 27.81 398 PHE A C 1
ATOM 3131 O O . PHE A 1 399 ? 20.336 7.460 -3.838 1.00 26.77 398 PHE A O 1
ATOM 3139 N N . LEU A 1 400 ? 18.997 9.265 -3.783 1.00 28.04 399 LEU A N 1
ATOM 3140 C CA . LEU A 1 400 ? 17.774 8.472 -3.803 1.00 29.05 399 LEU A CA 1
ATOM 3141 C C . LEU A 1 400 ? 17.630 7.568 -5.021 1.00 30.30 399 LEU A C 1
ATOM 3142 O O . LEU A 1 400 ? 16.934 6.553 -4.965 1.00 32.13 399 LEU A O 1
ATOM 3147 N N . LYS A 1 401 ? 18.275 7.941 -6.121 1.00 31.98 400 LYS A N 1
ATOM 3148 C CA . LYS A 1 401 ? 18.218 7.141 -7.343 1.00 34.58 400 LYS A CA 1
ATOM 3149 C C . LYS A 1 401 ? 19.238 6.001 -7.378 1.00 33.78 400 LYS A C 1
ATOM 3150 O O . LYS A 1 401 ? 19.160 5.124 -8.238 1.00 35.64 400 LYS A O 1
ATOM 3156 N N . ARG A 1 402 ? 20.202 5.997 -6.465 1.00 29.44 401 ARG A N 1
ATOM 3157 C CA . ARG A 1 402 ? 21.178 4.910 -6.479 1.00 28.53 401 ARG A CA 1
ATOM 3158 C C . ARG A 1 402 ? 20.457 3.578 -6.253 1.00 26.13 401 ARG A C 1
ATOM 3159 O O . ARG A 1 402 ? 19.377 3.532 -5.662 1.00 26.60 401 ARG A O 1
ATOM 3167 N N . GLU A 1 403 ? 21.064 2.499 -6.728 1.00 29.06 402 GLU A N 1
ATOM 3168 C CA . GLU A 1 403 ? 20.498 1.158 -6.608 1.00 29.94 402 GLU A CA 1
ATOM 3169 C C . GLU A 1 403 ? 20.296 0.692 -5.170 1.00 31.00 402 GLU A C 1
ATOM 3170 O O . GLU A 1 403 ? 19.309 0.017 -4.854 1.00 29.82 402 GLU A O 1
ATOM 3176 N N . GLU A 1 404 ? 21.227 1.055 -4.296 1.00 28.65 403 GLU A N 1
ATOM 3177 C CA . GLU A 1 404 ? 21.154 0.636 -2.903 1.00 28.08 403 GLU A CA 1
ATOM 3178 C C . GLU A 1 404 ? 20.274 1.497 -2.006 1.00 27.38 403 GLU A C 1
ATOM 3179 O O . GLU A 1 404 ? 20.028 1.135 -0.857 1.00 27.89 403 GLU A O 1
ATOM 3185 N N . ALA A 1 405 ? 19.778 2.619 -2.526 1.00 27.49 404 ALA A N 1
ATOM 3186 C CA . ALA A 1 405 ? 18.952 3.522 -1.716 1.00 27.38 404 ALA A CA 1
ATOM 3187 C C . ALA A 1 405 ? 17.799 2.830 -1.000 1.00 27.49 404 ALA A C 1
ATOM 3188 O O . ALA A 1 405 ? 17.580 3.029 0.202 1.00 27.43 404 ALA A O 1
ATOM 3190 N N . GLU A 1 406 ? 17.058 2.007 -1.730 1.00 28.59 405 GLU A N 1
ATOM 3191 C CA . GLU A 1 406 ? 15.919 1.329 -1.134 1.00 28.58 405 GLU A CA 1
ATOM 3192 C C . GLU A 1 406 ? 16.269 0.447 0.066 1.00 25.62 405 GLU A C 1
ATOM 3193 O O . GLU A 1 406 ? 15.643 0.566 1.127 1.00 25.44 405 GLU A O 1
ATOM 3199 N N . ARG A 1 407 ? 17.256 -0.437 -0.079 1.00 25.78 406 ARG A N 1
ATOM 3200 C CA . ARG A 1 407 ? 17.564 -1.316 1.046 1.00 24.71 406 ARG A CA 1
ATOM 3201 C C . ARG A 1 407 ? 18.183 -0.569 2.226 1.00 21.78 406 ARG A C 1
ATOM 3202 O O . ARG A 1 407 ? 18.011 -0.965 3.375 1.00 22.49 406 ARG A O 1
ATOM 3210 N N . VAL A 1 408 ? 18.878 0.526 1.953 1.00 21.85 407 VAL A N 1
ATOM 3211 C CA . VAL A 1 408 ? 19.446 1.315 3.035 1.00 23.06 407 VAL A CA 1
ATOM 3212 C C . VAL A 1 408 ? 18.290 1.910 3.860 1.00 22.46 407 VAL A C 1
ATOM 3213 O O . VAL A 1 408 ? 18.252 1.788 5.087 1.00 23.42 407 VAL A O 1
ATOM 3217 N N . LEU A 1 409 ? 17.341 2.548 3.183 1.00 21.66 408 LEU A N 1
ATOM 3218 C CA . LEU A 1 409 ? 16.213 3.147 3.881 1.00 24.43 408 LEU A CA 1
ATOM 3219 C C . LEU A 1 409 ? 15.341 2.096 4.570 1.00 24.02 408 LEU A C 1
ATOM 3220 O O . LEU A 1 409 ? 14.876 2.316 5.680 1.00 24.56 408 LEU A O 1
ATOM 3225 N N . GLU A 1 410 ? 15.131 0.946 3.935 1.00 26.61 409 GLU A N 1
ATOM 3226 C CA . GLU A 1 410 ? 14.304 -0.087 4.563 1.00 25.93 409 GLU A CA 1
ATOM 3227 C C . GLU A 1 410 ? 14.980 -0.621 5.827 1.00 27.46 409 GLU A C 1
ATOM 3228 O O . GLU A 1 410 ? 14.325 -0.829 6.856 1.00 22.90 409 GLU A O 1
ATOM 3234 N N . GLU A 1 411 ? 16.295 -0.833 5.749 1.00 26.27 410 GLU A N 1
ATOM 3235 C CA . GLU A 1 411 ? 17.057 -1.325 6.894 1.00 23.11 410 GLU A CA 1
ATOM 3236 C C . GLU A 1 411 ? 17.127 -0.253 7.998 1.00 22.90 410 GLU A C 1
ATOM 3237 O O . GLU A 1 411 ? 17.019 -0.559 9.188 1.00 25.76 410 GLU A O 1
ATOM 3243 N N . ALA A 1 412 ? 17.319 1.003 7.611 1.00 22.80 411 ALA A N 1
ATOM 3244 C CA . ALA A 1 412 ? 17.355 2.092 8.592 1.00 23.93 411 ALA A CA 1
ATOM 3245 C C . ALA A 1 412 ? 16.030 2.129 9.367 1.00 23.31 411 ALA A C 1
ATOM 3246 O O . ALA A 1 412 ? 16.010 2.268 10.584 1.00 24.01 411 ALA A O 1
ATOM 3248 N N . LYS A 1 413 ? 14.927 2.013 8.640 1.00 25.12 412 LYS A N 1
ATOM 3249 C CA . LYS A 1 413 ? 13.598 2.037 9.242 1.00 31.06 412 LYS A CA 1
ATOM 3250 C C . LYS A 1 413 ? 13.449 0.870 10.218 1.00 30.21 412 LYS A C 1
ATOM 3251 O O . LYS A 1 413 ? 12.944 1.031 11.324 1.00 30.07 412 LYS A O 1
ATOM 3257 N N . LYS A 1 414 ? 13.928 -0.302 9.820 1.00 30.19 413 LYS A N 1
ATOM 3258 C CA . LYS A 1 414 ? 13.840 -1.479 10.671 1.00 29.57 413 LYS A CA 1
ATOM 3259 C C . LYS A 1 414 ? 14.638 -1.326 11.965 1.00 29.91 413 LYS A C 1
ATOM 3260 O O . LYS A 1 414 ? 14.131 -1.616 13.048 1.00 28.75 413 LYS A O 1
ATOM 3266 N N . ALA A 1 415 ? 15.884 -0.868 11.861 1.00 29.80 414 ALA A N 1
ATOM 3267 C CA . ALA A 1 415 ? 16.717 -0.705 13.050 1.00 29.72 414 ALA A CA 1
ATOM 3268 C C . ALA A 1 415 ? 16.220 0.427 13.957 1.00 29.27 414 ALA A C 1
ATOM 3269 O O . ALA A 1 415 ? 16.200 0.287 15.180 1.00 25.62 414 ALA A O 1
ATOM 3271 N N . PHE A 1 416 ? 15.832 1.553 13.368 1.00 28.10 415 PHE A N 1
ATOM 3272 C CA . PHE A 1 416 ? 15.328 2.656 14.181 1.00 29.20 415 PHE A CA 1
ATOM 3273 C C . PHE A 1 416 ? 14.068 2.220 14.920 1.00 30.18 415 PHE A C 1
ATOM 3274 O O . PHE A 1 416 ? 13.907 2.514 16.102 1.00 30.27 415 PHE A O 1
ATOM 3282 N N . LYS A 1 417 ? 13.186 1.515 14.217 1.00 30.70 416 LYS A N 1
ATOM 3283 C CA . LYS A 1 417 ? 11.952 1.035 14.817 1.00 36.89 416 LYS A CA 1
ATOM 3284 C C . LYS A 1 417 ? 12.247 0.182 16.048 1.00 38.81 416 LYS A C 1
ATOM 3285 O O . LYS A 1 417 ? 11.541 0.272 17.046 1.00 39.87 416 LYS A O 1
ATOM 3291 N N . ASP A 1 418 ? 13.300 -0.631 15.987 1.00 41.54 417 ASP A N 1
ATOM 3292 C CA . ASP A 1 418 ? 13.653 -1.490 17.115 1.00 45.04 417 ASP A CA 1
ATOM 3293 C C . ASP A 1 418 ? 14.399 -0.800 18.241 1.00 45.24 417 ASP A C 1
ATOM 3294 O O . ASP A 1 418 ? 14.678 -1.421 19.268 1.00 43.61 417 ASP A O 1
ATOM 3299 N N . LEU A 1 419 ? 14.743 0.470 18.050 1.00 45.67 418 LEU A N 1
ATOM 3300 C CA . LEU A 1 419 ? 15.439 1.210 19.096 1.00 47.57 418 LEU A CA 1
ATOM 3301 C C . LEU A 1 419 ? 14.500 1.458 20.269 1.00 49.89 418 LEU A C 1
ATOM 3302 O O . LEU A 1 419 ? 13.381 1.945 20.089 1.00 49.08 418 LEU A O 1
ATOM 3307 N N . ASN A 1 420 ? 14.960 1.121 21.467 1.00 52.43 419 ASN A N 1
ATOM 3308 C CA . ASN A 1 420 ? 14.165 1.321 22.673 1.00 56.78 419 ASN A CA 1
ATOM 3309 C C . ASN A 1 420 ? 14.620 2.595 23.379 1.00 55.86 419 ASN A C 1
ATOM 3310 O O . ASN A 1 420 ? 13.932 3.118 24.253 1.00 57.61 419 ASN A O 1
ATOM 3315 N N . SER A 1 421 ? 15.782 3.096 22.981 1.00 53.48 420 SER A N 1
ATOM 3316 C CA . SER A 1 421 ? 16.331 4.310 23.567 1.00 51.82 420 SER A CA 1
ATOM 3317 C C . SER A 1 421 ? 16.744 5.277 22.454 1.00 48.37 420 SER A C 1
ATOM 3318 O O . SER A 1 421 ? 17.706 5.029 21.721 1.00 46.09 420 SER A O 1
ATOM 3321 N N . TRP A 1 422 ? 16.017 6.382 22.338 1.00 43.01 421 TRP A N 1
ATOM 3322 C CA . TRP A 1 422 ? 16.295 7.359 21.295 1.00 40.73 421 TRP A CA 1
ATOM 3323 C C . TRP A 1 422 ? 17.349 8.392 21.671 1.00 39.67 421 TRP A C 1
ATOM 3324 O O . TRP A 1 422 ? 17.047 9.580 21.782 1.00 41.97 421 TRP A O 1
ATOM 3335 N N . ASN A 1 423 ? 18.584 7.942 21.867 1.00 37.86 422 ASN A N 1
ATOM 3336 C CA . ASN A 1 423 ? 19.671 8.857 22.206 1.00 38.32 422 ASN A CA 1
ATOM 3337 C C . ASN A 1 423 ? 20.679 8.929 21.055 1.00 35.78 422 ASN A C 1
ATOM 3338 O O . ASN A 1 423 ? 20.652 8.100 20.136 1.00 33.03 422 ASN A O 1
ATOM 3343 N N . MET A 1 424 ? 21.568 9.913 21.101 1.00 34.59 423 MET A N 1
ATOM 3344 C CA . MET A 1 424 ? 22.527 10.078 20.025 1.00 36.37 423 MET A CA 1
ATOM 3345 C C . MET A 1 424 ? 23.509 8.926 19.834 1.00 37.46 423 MET A C 1
ATOM 3346 O O . MET A 1 424 ? 23.912 8.647 18.708 1.00 36.54 423 MET A O 1
ATOM 3351 N N . GLU A 1 425 ? 23.865 8.230 20.909 1.00 38.84 424 GLU A N 1
ATOM 3352 C CA . GLU A 1 425 ? 24.775 7.098 20.781 1.00 40.17 424 GLU A CA 1
ATOM 3353 C C . GLU A 1 425 ? 24.130 6.006 19.932 1.00 37.67 424 GLU A C 1
ATOM 3354 O O . GLU A 1 425 ? 24.752 5.487 19.010 1.00 36.25 424 GLU A O 1
ATOM 3360 N N . GLU A 1 426 ? 22.890 5.651 20.263 1.00 33.25 425 GLU A N 1
ATOM 3361 C CA . GLU A 1 426 ? 22.156 4.624 19.525 1.00 33.97 425 GLU A CA 1
ATOM 3362 C C . GLU A 1 426 ? 21.873 5.059 18.095 1.00 30.66 425 GLU A C 1
ATOM 3363 O O . GLU A 1 426 ? 21.856 4.236 17.180 1.00 29.95 425 GLU A O 1
ATOM 3369 N N . ILE A 1 427 ? 21.617 6.352 17.917 1.00 27.72 426 ILE A N 1
ATOM 3370 C CA . ILE A 1 427 ? 21.339 6.890 16.599 1.00 24.07 426 ILE A CA 1
ATOM 3371 C C . ILE A 1 427 ? 22.618 6.781 15.768 1.00 24.23 426 ILE A C 1
ATOM 3372 O O . ILE A 1 427 ? 22.582 6.352 14.615 1.00 22.94 426 ILE A O 1
ATOM 3377 N N . GLU A 1 428 ? 23.750 7.134 16.371 1.00 25.33 427 GLU A N 1
ATOM 3378 C CA . GLU A 1 428 ? 25.039 7.062 15.681 1.00 26.78 427 GLU A CA 1
ATOM 3379 C C . GLU A 1 428 ? 25.366 5.594 15.342 1.00 26.99 427 GLU A C 1
ATOM 3380 O O . GLU A 1 428 ? 25.860 5.293 14.255 1.00 22.49 427 GLU A O 1
ATOM 3386 N N . LYS A 1 429 ? 25.074 4.680 16.266 1.00 27.71 428 LYS A N 1
ATOM 3387 C CA . LYS A 1 429 ? 25.343 3.266 16.021 1.00 28.64 428 LYS A CA 1
ATOM 3388 C C . LYS A 1 429 ? 24.473 2.744 14.889 1.00 27.29 428 LYS A C 1
ATOM 3389 O O . LYS A 1 429 ? 24.922 1.939 14.074 1.00 26.18 428 LYS A O 1
ATOM 3395 N N . THR A 1 430 ? 23.225 3.201 14.839 1.00 25.43 429 THR A N 1
ATOM 3396 C CA . THR A 1 430 ? 22.316 2.756 13.793 1.00 25.85 429 THR A CA 1
ATOM 3397 C C . THR A 1 430 ? 22.887 3.093 12.418 1.00 26.25 429 THR A C 1
ATOM 3398 O O . THR A 1 430 ? 22.862 2.258 11.507 1.00 24.62 429 THR A O 1
ATOM 3402 N N . LEU A 1 431 ? 23.404 4.312 12.269 1.00 22.07 430 LEU A N 1
ATOM 3403 C CA . LEU A 1 431 ? 23.983 4.717 10.992 1.00 22.93 430 LEU A CA 1
ATOM 3404 C C . LEU A 1 431 ? 25.275 3.975 10.696 1.00 21.93 430 LEU A C 1
ATOM 3405 O O . LEU A 1 431 ? 25.521 3.578 9.548 1.00 21.98 430 LEU A O 1
ATOM 3410 N N . ARG A 1 432 ? 26.097 3.786 11.725 1.00 20.14 431 ARG A N 1
ATOM 3411 C CA . ARG A 1 432 ? 27.355 3.063 11.570 1.00 21.44 431 ARG A CA 1
ATOM 3412 C C . ARG A 1 432 ? 27.097 1.645 11.026 1.00 21.26 431 ARG A C 1
ATOM 3413 O O . ARG A 1 432 ? 27.719 1.213 10.047 1.00 23.79 431 ARG A O 1
ATOM 3421 N N . ASP A 1 433 ? 26.171 0.922 11.650 1.00 22.26 432 ASP A N 1
ATOM 3422 C CA . ASP A 1 433 ? 25.862 -0.438 11.205 1.00 21.62 432 ASP A CA 1
ATOM 3423 C C . ASP A 1 433 ? 25.429 -0.542 9.746 1.00 20.82 432 ASP A C 1
ATOM 3424 O O . ASP A 1 433 ? 25.690 -1.556 9.111 1.00 20.91 432 ASP A O 1
ATOM 3429 N N . LEU A 1 434 ? 24.761 0.485 9.221 1.00 19.25 433 LEU A N 1
ATOM 3430 C CA . LEU A 1 434 ? 24.305 0.456 7.833 1.00 19.75 433 LEU A CA 1
ATOM 3431 C C . LEU A 1 434 ? 25.480 0.410 6.852 1.00 22.39 433 LEU A C 1
ATOM 3432 O O . LEU A 1 434 ? 25.420 -0.318 5.860 1.00 24.83 433 LEU A O 1
ATOM 3437 N N . SER A 1 435 ? 26.540 1.181 7.101 1.00 19.62 434 SER A N 1
ATOM 3438 C CA . SER A 1 435 ? 27.686 1.128 6.194 1.00 18.69 434 SER A CA 1
ATOM 3439 C C . SER A 1 435 ? 28.635 -0.038 6.519 1.00 19.33 434 SER A C 1
ATOM 3440 O O . SER A 1 435 ? 29.177 -0.674 5.606 1.00 19.12 434 SER A O 1
ATOM 3443 N N . GLU A 1 436 ? 28.834 -0.337 7.802 1.00 18.40 435 GLU A N 1
ATOM 3444 C CA . GLU A 1 436 ? 29.749 -1.425 8.160 1.00 21.22 435 GLU A CA 1
ATOM 3445 C C . GLU A 1 436 ? 29.231 -2.783 7.708 1.00 20.36 435 GLU A C 1
ATOM 3446 O O . GLU A 1 436 ? 30.012 -3.686 7.435 1.00 20.21 435 GLU A O 1
ATOM 3452 N N . LYS A 1 437 ? 27.917 -2.938 7.639 1.00 21.18 436 LYS A N 1
ATOM 3453 C CA . LYS A 1 437 ? 27.367 -4.220 7.203 1.00 22.53 436 LYS A CA 1
ATOM 3454 C C . LYS A 1 437 ? 27.280 -4.311 5.669 1.00 23.63 436 LYS A C 1
ATOM 3455 O O . LYS A 1 437 ? 26.773 -5.295 5.118 1.00 21.44 436 LYS A O 1
ATOM 3461 N N . GLY A 1 438 ? 27.778 -3.275 4.993 1.00 19.45 437 GLY A N 1
ATOM 3462 C CA . GLY A 1 438 ? 27.835 -3.271 3.540 1.00 22.66 437 GLY A CA 1
ATOM 3463 C C . GLY A 1 438 ? 26.656 -2.845 2.680 1.00 23.24 437 GLY A C 1
ATOM 3464 O O . GLY A 1 438 ? 26.635 -3.167 1.494 1.00 24.02 437 GLY A O 1
ATOM 3465 N N . LEU A 1 439 ? 25.688 -2.124 3.234 1.00 22.45 438 LEU A N 1
ATOM 3466 C CA . LEU A 1 439 ? 24.549 -1.693 2.429 1.00 25.20 438 LEU A CA 1
ATOM 3467 C C . LEU A 1 439 ? 24.942 -0.559 1.489 1.00 25.29 438 LEU A C 1
ATOM 3468 O O . LEU A 1 439 ? 24.379 -0.414 0.404 1.00 24.63 438 LEU A O 1
ATOM 3473 N N . ALA A 1 440 ? 25.918 0.243 1.909 1.00 22.40 439 ALA A N 1
ATOM 3474 C CA . ALA A 1 440 ? 26.406 1.354 1.098 1.00 20.54 439 ALA A CA 1
ATOM 3475 C C . ALA A 1 440 ? 27.566 2.001 1.836 1.00 22.20 439 ALA A C 1
ATOM 3476 O O . ALA A 1 440 ? 27.851 1.643 2.981 1.00 22.19 439 ALA A O 1
ATOM 3478 N N . SER A 1 441 ? 28.231 2.951 1.181 1.00 20.44 440 SER A N 1
ATOM 3479 C CA . SER A 1 441 ? 29.354 3.646 1.798 1.00 21.73 440 SER A CA 1
ATOM 3480 C C . SER A 1 441 ? 28.802 4.546 2.890 1.00 20.77 440 SER A C 1
ATOM 3481 O O . SER A 1 441 ? 27.604 4.850 2.910 1.00 19.29 440 SER A O 1
ATOM 3484 N N . LYS A 1 442 ? 29.683 4.996 3.776 1.00 20.97 441 LYS A N 1
ATOM 3485 C CA . LYS A 1 442 ? 29.287 5.875 4.870 1.00 20.77 441 LYS A CA 1
ATOM 3486 C C . LYS A 1 442 ? 28.644 7.163 4.340 1.00 21.28 441 LYS A C 1
ATOM 3487 O O . LYS A 1 442 ? 27.626 7.623 4.867 1.00 20.26 441 LYS A O 1
ATOM 3493 N N . LYS A 1 443 ? 29.232 7.744 3.296 1.00 20.93 442 LYS A N 1
ATOM 3494 C CA . LYS A 1 443 ? 28.703 8.979 2.719 1.00 23.01 442 LYS A CA 1
ATOM 3495 C C . LYS A 1 443 ? 27.271 8.818 2.198 1.00 21.40 442 LYS A C 1
ATOM 3496 O O . LYS A 1 443 ? 26.414 9.667 2.451 1.00 22.22 442 LYS A O 1
ATOM 3502 N N . VAL A 1 444 ? 27.014 7.729 1.474 1.00 20.21 443 VAL A N 1
ATOM 3503 C CA . VAL A 1 444 ? 25.688 7.490 0.934 1.00 20.07 443 VAL A CA 1
ATOM 3504 C C . VAL A 1 444 ? 24.686 7.231 2.065 1.00 20.13 443 VAL A C 1
ATOM 3505 O O . VAL A 1 444 ? 23.545 7.680 2.001 1.00 20.86 443 VAL A O 1
ATOM 3509 N N . VAL A 1 445 ? 25.115 6.526 3.108 1.00 21.00 444 VAL A N 1
ATOM 3510 C CA . VAL A 1 445 ? 24.231 6.251 4.242 1.00 19.49 444 VAL A CA 1
ATOM 3511 C C . VAL A 1 445 ? 23.844 7.570 4.899 1.00 21.49 444 VAL A C 1
ATOM 3512 O O . VAL A 1 445 ? 22.661 7.841 5.116 1.00 21.75 444 VAL A O 1
ATOM 3516 N N . PHE A 1 446 ? 24.843 8.395 5.210 1.00 21.07 445 PHE A N 1
ATOM 3517 C CA . PHE A 1 446 ? 24.575 9.672 5.856 1.00 21.02 445 PHE A CA 1
ATOM 3518 C C . PHE A 1 446 ? 23.676 10.573 5.013 1.00 20.21 445 PHE A C 1
ATOM 3519 O O . PHE A 1 446 ? 22.683 11.116 5.510 1.00 20.86 445 PHE A O 1
ATOM 3527 N N . GLN A 1 447 ? 24.000 10.723 3.735 1.00 19.29 446 GLN A N 1
ATOM 3528 C CA . GLN A 1 447 ? 23.204 11.594 2.879 1.00 20.38 446 GLN A CA 1
ATOM 3529 C C . GLN A 1 447 ? 21.807 11.053 2.593 1.00 19.98 446 GLN A C 1
ATOM 3530 O O . GLN A 1 447 ? 20.854 11.826 2.499 1.00 19.45 446 GLN A O 1
ATOM 3536 N N . LEU A 1 448 ? 21.671 9.735 2.469 1.00 20.11 447 LEU A N 1
ATOM 3537 C CA . LEU A 1 448 ? 20.350 9.159 2.218 1.00 22.57 447 LEU A CA 1
ATOM 3538 C C . LEU A 1 448 ? 19.433 9.426 3.404 1.00 23.02 447 LEU A C 1
ATOM 3539 O O . LEU A 1 448 ? 18.276 9.798 3.231 1.00 21.26 447 LEU A O 1
ATOM 3544 N N . ILE A 1 449 ? 19.956 9.255 4.613 1.00 21.89 448 ILE A N 1
ATOM 3545 C CA . ILE A 1 449 ? 19.145 9.478 5.798 1.00 22.06 448 ILE A CA 1
ATOM 3546 C C . ILE A 1 449 ? 18.865 10.970 6.003 1.00 22.92 448 ILE A C 1
ATOM 3547 O O . ILE A 1 449 ? 17.744 11.354 6.336 1.00 21.97 448 ILE A O 1
ATOM 3552 N N . ARG A 1 450 ? 19.875 11.811 5.785 1.00 20.37 449 ARG A N 1
ATOM 3553 C CA . ARG A 1 450 ? 19.708 13.252 5.968 1.00 21.79 449 ARG A CA 1
ATOM 3554 C C . ARG A 1 450 ? 18.588 13.784 5.071 1.00 22.67 449 ARG A C 1
ATOM 3555 O O . ARG A 1 450 ? 17.656 14.440 5.540 1.00 20.14 449 ARG A O 1
ATOM 3563 N N . GLY A 1 451 ? 18.694 13.488 3.778 1.00 22.48 450 GLY A N 1
ATOM 3564 C CA . GLY A 1 451 ? 17.698 13.933 2.825 1.00 22.80 450 GLY A CA 1
ATOM 3565 C C . GLY A 1 451 ? 16.346 13.288 3.063 1.00 26.49 450 GLY A C 1
ATOM 3566 O O . GLY A 1 451 ? 15.318 13.913 2.834 1.00 25.26 450 GLY A O 1
ATOM 3567 N N . ALA A 1 452 ? 16.330 12.043 3.529 1.00 23.71 451 ALA A N 1
ATOM 3568 C CA . ALA A 1 452 ? 15.055 11.393 3.778 1.00 26.29 451 ALA A CA 1
ATOM 3569 C C . ALA A 1 452 ? 14.256 12.131 4.861 1.00 25.79 451 ALA A C 1
ATOM 3570 O O . ALA A 1 452 ? 13.050 12.309 4.718 1.00 22.55 451 ALA A O 1
ATOM 3572 N N . VAL A 1 453 ? 14.927 12.587 5.923 1.00 22.61 452 VAL A N 1
ATOM 3573 C CA . VAL A 1 453 ? 14.222 13.250 7.014 1.00 24.27 452 VAL A CA 1
ATOM 3574 C C . VAL A 1 453 ? 14.124 14.784 6.964 1.00 25.13 452 VAL A C 1
ATOM 3575 O O . VAL A 1 453 ? 13.371 15.370 7.740 1.00 28.88 452 VAL A O 1
ATOM 3579 N N . THR A 1 454 ? 14.862 15.425 6.056 1.00 23.39 453 THR A N 1
ATOM 3580 C CA . THR A 1 454 ? 14.836 16.884 5.925 1.00 24.60 453 THR A CA 1
ATOM 3581 C C . THR A 1 454 ? 14.659 17.296 4.471 1.00 26.91 453 THR A C 1
ATOM 3582 O O . THR A 1 454 ? 14.258 18.419 4.189 1.00 27.28 453 THR A O 1
ATOM 3586 N N . GLY A 1 455 ? 14.982 16.385 3.560 1.00 27.86 454 GLY A N 1
ATOM 3587 C CA . GLY A 1 455 ? 14.877 16.666 2.144 1.00 26.23 454 GLY A CA 1
ATOM 3588 C C . GLY A 1 455 ? 16.089 17.434 1.650 1.00 28.33 454 GLY A C 1
ATOM 3589 O O . GLY A 1 455 ? 16.181 17.746 0.458 1.00 30.59 454 GLY A O 1
ATOM 3590 N N . LYS A 1 456 ? 17.027 17.720 2.557 1.00 24.54 455 LYS A N 1
ATOM 3591 C CA . LYS A 1 456 ? 18.230 18.490 2.223 1.00 22.41 455 LYS A CA 1
ATOM 3592 C C . LYS A 1 456 ? 19.547 17.745 2.428 1.00 25.41 455 LYS A C 1
ATOM 3593 O O . LYS A 1 456 ? 19.657 16.842 3.266 1.00 23.27 455 LYS A O 1
ATOM 3599 N N . LEU A 1 457 ? 20.554 18.159 1.670 1.00 24.17 456 LEU A N 1
ATOM 3600 C CA . LEU A 1 457 ? 21.877 17.561 1.751 1.00 24.45 456 LEU A CA 1
ATOM 3601 C C . LEU A 1 457 ? 22.763 18.295 2.758 1.00 23.82 456 LEU A C 1
ATOM 3602 O O . LEU A 1 457 ? 23.812 17.791 3.150 1.00 21.14 456 LEU A O 1
ATOM 3607 N N . VAL A 1 458 ? 22.346 19.491 3.161 1.00 25.04 457 VAL A N 1
ATOM 3608 C CA . VAL A 1 458 ? 23.108 20.277 4.132 1.00 23.16 457 VAL A CA 1
ATOM 3609 C C . VAL A 1 458 ? 22.174 20.625 5.281 1.00 23.20 457 VAL A C 1
ATOM 3610 O O . VAL A 1 458 ? 21.142 21.256 5.074 1.00 23.47 457 VAL A O 1
ATOM 3614 N N . THR A 1 459 ? 22.535 20.195 6.487 1.00 21.74 458 THR A N 1
ATOM 3615 C CA . THR A 1 459 ? 21.714 20.422 7.673 1.00 21.02 458 THR A CA 1
ATOM 3616 C C . THR A 1 459 ? 22.570 20.515 8.930 1.00 23.21 458 THR A C 1
ATOM 3617 O O . THR A 1 459 ? 23.792 20.381 8.871 1.00 22.16 458 THR A O 1
ATOM 3621 N N . PRO A 1 460 ? 21.935 20.782 10.087 1.00 23.84 459 PRO A N 1
ATOM 3622 C CA . PRO A 1 460 ? 22.708 20.848 11.335 1.00 23.34 459 PRO A CA 1
ATOM 3623 C C . PRO A 1 460 ? 23.136 19.393 11.590 1.00 22.31 459 PRO A C 1
ATOM 3624 O O . PRO A 1 460 ? 22.745 18.503 10.830 1.00 20.33 459 PRO A O 1
ATOM 3628 N N . GLY A 1 461 ? 23.906 19.147 12.650 1.00 19.57 460 GLY A N 1
ATOM 3629 C CA . GLY A 1 461 ? 24.373 17.798 12.945 1.00 19.43 460 GLY A CA 1
ATOM 3630 C C . GLY A 1 461 ? 23.334 16.723 12.678 1.00 19.42 460 GLY A C 1
ATOM 3631 O O . GLY A 1 461 ? 22.207 16.820 13.168 1.00 16.31 460 GLY A O 1
ATOM 3632 N N . LEU A 1 462 ? 23.698 15.688 11.918 1.00 16.52 461 LEU A N 1
ATOM 3633 C CA . LEU A 1 462 ? 22.723 14.647 11.598 1.00 19.57 461 LEU A CA 1
ATOM 3634 C C . LEU A 1 462 ? 22.149 13.908 12.822 1.00 17.57 461 LEU A C 1
ATOM 3635 O O . LEU A 1 462 ? 20.952 13.640 12.866 1.00 19.35 461 LEU A O 1
ATOM 3640 N N . PHE A 1 463 ? 22.980 13.585 13.812 1.00 18.89 462 PHE A N 1
ATOM 3641 C CA . PHE A 1 463 ? 22.477 12.874 14.998 1.00 21.15 462 PHE A CA 1
ATOM 3642 C C . PHE A 1 463 ? 21.557 13.777 15.824 1.00 23.88 462 PHE A C 1
ATOM 3643 O O . PHE A 1 463 ? 20.549 13.320 16.371 1.00 22.55 462 PHE A O 1
ATOM 3651 N N . GLU A 1 464 ? 21.912 15.057 15.916 1.00 22.11 463 GLU A N 1
ATOM 3652 C CA . GLU A 1 464 ? 21.094 16.020 16.650 1.00 22.79 463 GLU A CA 1
ATOM 3653 C C . GLU A 1 464 ? 19.745 16.170 15.962 1.00 21.21 463 GLU A C 1
ATOM 3654 O O . GLU A 1 464 ? 18.701 16.245 16.613 1.00 23.61 463 GLU A O 1
ATOM 3660 N N . THR A 1 465 ? 19.782 16.224 14.634 1.00 20.68 464 THR A N 1
ATOM 3661 C CA . THR A 1 465 ? 18.581 16.359 13.827 1.00 19.20 464 THR A CA 1
ATOM 3662 C C . THR A 1 465 ? 17.626 15.169 14.041 1.00 23.41 464 THR A C 1
ATOM 3663 O O . THR A 1 465 ? 16.421 15.352 14.262 1.00 20.28 464 THR A O 1
ATOM 3667 N N . ILE A 1 466 ? 18.165 13.954 13.974 1.00 22.09 465 ILE A N 1
ATOM 3668 C CA . ILE A 1 466 ? 17.340 12.765 14.154 1.00 22.34 465 ILE A CA 1
ATOM 3669 C C . ILE A 1 466 ? 16.812 12.690 15.581 1.00 23.12 465 ILE A C 1
ATOM 3670 O O . ILE A 1 466 ? 15.647 12.348 15.802 1.00 24.39 465 ILE A O 1
ATOM 3675 N N . GLU A 1 467 ? 17.662 13.019 16.546 1.00 22.12 466 GLU A N 1
ATOM 3676 C CA . GLU A 1 467 ? 17.247 12.986 17.931 1.00 24.94 466 GLU A CA 1
ATOM 3677 C C . GLU A 1 467 ? 16.069 13.923 18.201 1.00 25.93 466 GLU A C 1
ATOM 3678 O O . GLU A 1 467 ? 15.064 13.508 18.775 1.00 26.74 466 GLU A O 1
ATOM 3684 N N . VAL A 1 468 ? 16.175 15.182 17.782 1.00 27.00 467 VAL A N 1
ATOM 3685 C CA . VAL A 1 468 ? 15.089 16.126 18.035 1.00 25.35 467 VAL A CA 1
ATOM 3686 C C . VAL A 1 468 ? 13.831 15.806 17.215 1.00 25.52 467 VAL A C 1
ATOM 3687 O O . VAL A 1 468 ? 12.709 16.052 17.662 1.00 24.07 467 VAL A O 1
ATOM 3691 N N . LEU A 1 469 ? 14.004 15.249 16.023 1.00 24.67 468 LEU A N 1
ATOM 3692 C CA . LEU A 1 469 ? 12.838 14.898 15.209 1.00 26.21 468 LEU A CA 1
ATOM 3693 C C . LEU A 1 469 ? 12.000 13.814 15.890 1.00 27.93 468 LEU A C 1
ATOM 3694 O O . LEU A 1 469 ? 10.777 13.760 15.717 1.00 27.90 468 LEU A O 1
ATOM 3699 N N . GLY A 1 470 ? 12.669 12.947 16.649 1.00 27.74 469 GLY A N 1
ATOM 3700 C CA . GLY A 1 470 ? 11.976 11.875 17.342 1.00 27.31 469 GLY A CA 1
ATOM 3701 C C . GLY A 1 470 ? 11.800 10.620 16.507 1.00 25.85 469 GLY A C 1
ATOM 3702 O O . GLY A 1 470 ? 11.857 10.664 15.282 1.00 25.69 469 GLY A O 1
ATOM 3703 N N . LYS A 1 471 ? 11.556 9.504 17.185 1.00 27.62 470 LYS A N 1
ATOM 3704 C CA . LYS A 1 471 ? 11.378 8.208 16.540 1.00 29.33 470 LYS A CA 1
ATOM 3705 C C . LYS A 1 471 ? 10.218 8.144 15.558 1.00 29.97 470 LYS A C 1
ATOM 3706 O O . LYS A 1 471 ? 10.380 7.673 14.424 1.00 26.91 470 LYS A O 1
ATOM 3712 N N . GLU A 1 472 ? 9.047 8.607 15.993 1.00 32.40 471 GLU A N 1
ATOM 3713 C CA . GLU A 1 472 ? 7.867 8.571 15.136 1.00 31.53 471 GLU A CA 1
ATOM 3714 C C . GLU A 1 472 ? 8.029 9.400 13.879 1.00 27.39 471 GLU A C 1
ATOM 3715 O O . GLU A 1 472 ? 7.655 8.956 12.788 1.00 31.08 471 GLU A O 1
ATOM 3721 N N . ARG A 1 473 ? 8.577 10.602 14.009 1.00 24.28 472 ARG A N 1
ATOM 3722 C CA . ARG A 1 473 ? 8.790 11.429 12.824 1.00 25.62 472 ARG A CA 1
ATOM 3723 C C . ARG A 1 473 ? 9.812 10.748 11.911 1.00 24.67 472 ARG A C 1
ATOM 3724 O O . ARG A 1 473 ? 9.632 10.668 10.694 1.00 24.70 472 ARG A O 1
ATOM 3732 N N . THR A 1 474 ? 10.886 10.244 12.511 1.00 27.05 473 THR A N 1
ATOM 3733 C CA . THR A 1 474 ? 11.935 9.595 11.730 1.00 26.09 473 THR A CA 1
ATOM 3734 C C . THR A 1 474 ? 11.397 8.413 10.946 1.00 24.25 473 THR A C 1
ATOM 3735 O O . THR A 1 474 ? 11.694 8.271 9.758 1.00 24.98 473 THR A O 1
ATOM 3739 N N . LEU A 1 475 ? 10.587 7.580 11.589 1.00 24.35 474 LEU A N 1
ATOM 3740 C CA . LEU A 1 475 ? 10.013 6.423 10.905 1.00 26.55 474 LEU A CA 1
ATOM 3741 C C . LEU A 1 475 ? 9.064 6.868 9.791 1.00 28.77 474 LEU A C 1
ATOM 3742 O O . LEU A 1 475 ? 9.139 6.380 8.654 1.00 29.00 474 LEU A O 1
ATOM 3747 N N . LYS A 1 476 ? 8.184 7.813 10.111 1.00 30.34 475 LYS A N 1
ATOM 3748 C CA . LYS A 1 476 ? 7.230 8.327 9.136 1.00 31.15 475 LYS A CA 1
ATOM 3749 C C . LYS A 1 476 ? 7.924 8.878 7.900 1.00 30.51 475 LYS A C 1
ATOM 3750 O O . LYS A 1 476 ? 7.487 8.649 6.768 1.00 30.54 475 LYS A O 1
ATOM 3756 N N . ARG A 1 477 ? 9.012 9.604 8.119 1.00 28.48 476 ARG A N 1
ATOM 3757 C CA . ARG A 1 477 ? 9.749 10.202 7.021 1.00 27.82 476 ARG A CA 1
ATOM 3758 C C . ARG A 1 477 ? 10.550 9.188 6.204 1.00 25.49 476 ARG A C 1
ATOM 3759 O O . ARG A 1 477 ? 10.664 9.322 4.985 1.00 23.33 476 ARG A O 1
ATOM 3767 N N . LEU A 1 478 ? 11.104 8.177 6.865 1.00 23.36 477 LEU A N 1
ATOM 3768 C CA . LEU A 1 478 ? 11.838 7.153 6.141 1.00 26.26 477 LEU A CA 1
ATOM 3769 C C . LEU A 1 478 ? 10.813 6.442 5.238 1.00 28.31 477 LEU A C 1
ATOM 3770 O O . LEU A 1 478 ? 11.064 6.200 4.053 1.00 29.42 477 LEU A O 1
ATOM 3775 N N . GLU A 1 479 ? 9.649 6.134 5.800 1.00 30.20 478 GLU A N 1
ATOM 3776 C CA . GLU A 1 479 ? 8.591 5.480 5.033 1.00 34.26 478 GLU A CA 1
ATOM 3777 C C . GLU A 1 479 ? 8.159 6.389 3.884 1.00 34.82 478 GLU A C 1
ATOM 3778 O O . GLU A 1 479 ? 8.042 5.954 2.734 1.00 35.43 478 GLU A O 1
ATOM 3784 N N . ARG A 1 480 ? 7.941 7.660 4.201 1.00 35.29 479 ARG A N 1
ATOM 3785 C CA . ARG A 1 480 ? 7.533 8.628 3.197 1.00 35.52 479 ARG A CA 1
ATOM 3786 C C . ARG A 1 480 ? 8.535 8.677 2.046 1.00 33.97 479 ARG A C 1
ATOM 3787 O O . ARG A 1 480 ? 8.155 8.764 0.879 1.00 33.85 479 ARG A O 1
ATOM 3795 N N . THR A 1 481 ? 9.819 8.634 2.383 1.00 30.45 480 THR A N 1
ATOM 3796 C CA . THR A 1 481 ? 10.867 8.679 1.372 1.00 28.69 480 THR A CA 1
ATOM 3797 C C . THR A 1 481 ? 10.863 7.415 0.511 1.00 28.23 480 THR A C 1
ATOM 3798 O O . THR A 1 481 ? 11.125 7.476 -0.694 1.00 29.14 480 THR A O 1
ATOM 3802 N N . LEU A 1 482 ? 10.575 6.278 1.137 1.00 27.72 481 LEU A N 1
ATOM 3803 C CA . LEU A 1 482 ? 10.511 4.993 0.437 1.00 35.53 481 LEU A CA 1
ATOM 3804 C C . LEU A 1 482 ? 9.376 4.981 -0.587 1.00 38.56 481 LEU A C 1
ATOM 3805 O O . LEU A 1 482 ? 9.538 4.480 -1.701 1.00 40.30 481 LEU A O 1
ATOM 3810 N N . GLN A 1 483 ? 8.228 5.533 -0.202 1.00 41.35 482 GLN A N 1
ATOM 3811 C CA . GLN A 1 483 ? 7.079 5.603 -1.095 1.00 43.87 482 GLN A CA 1
ATOM 3812 C C . GLN A 1 483 ? 7.386 6.541 -2.253 1.00 45.64 482 GLN A C 1
ATOM 3813 O O . GLN A 1 483 ? 6.977 6.297 -3.385 1.00 47.10 482 GLN A O 1
ATOM 3819 N N . PHE A 1 484 ? 8.115 7.613 -1.958 1.00 46.72 483 PHE A N 1
ATOM 3820 C CA . PHE A 1 484 ? 8.494 8.604 -2.961 1.00 48.09 483 PHE A CA 1
ATOM 3821 C C . PHE A 1 484 ? 9.431 7.977 -3.983 1.00 50.20 483 PHE A C 1
ATOM 3822 O O . PHE A 1 484 ? 9.315 8.220 -5.186 1.00 50.97 483 PHE A O 1
ATOM 3830 N N . LEU A 1 485 ? 10.369 7.178 -3.488 1.00 52.75 484 LEU A N 1
ATOM 3831 C CA . LEU A 1 485 ? 11.339 6.504 -4.340 1.00 54.20 484 LEU A CA 1
ATOM 3832 C C . LEU A 1 485 ? 10.637 5.571 -5.316 1.00 57.46 484 LEU A C 1
ATOM 3833 O O . LEU A 1 485 ? 10.989 5.520 -6.495 1.00 57.12 484 LEU A O 1
ATOM 3838 N N . LYS A 1 486 ? 9.643 4.840 -4.819 1.00 60.74 485 LYS A N 1
ATOM 3839 C CA . LYS A 1 486 ? 8.890 3.903 -5.644 1.00 64.57 485 LYS A CA 1
ATOM 3840 C C . LYS A 1 486 ? 8.199 4.637 -6.786 1.00 67.26 485 LYS A C 1
ATOM 3841 O O . LYS A 1 486 ? 7.802 4.023 -7.777 1.00 68.61 485 LYS A O 1
ATOM 3847 N N . LYS A 1 487 ? 8.063 5.952 -6.638 1.00 69.71 486 LYS A N 1
ATOM 3848 C CA . LYS A 1 487 ? 7.441 6.802 -7.651 1.00 72.64 486 LYS A CA 1
ATOM 3849 C C . LYS A 1 487 ? 6.146 6.221 -8.223 1.00 74.57 486 LYS A C 1
ATOM 3850 O O . LYS A 1 487 ? 5.680 5.182 -7.711 1.00 76.32 486 LYS A O 1
#

CATH classification: 3.40.50.620 (+4 more: 3.90.800.10, 1.10.1160.10, 1.10.8.70)

InterPro domains:
  IPR000924 Glutamyl/glutaminyl-tRNA synthetase [PR00987] (28-40)
  IPR000924 Glutamyl/glutaminyl-tRNA synthetase [PR00987] (42-53)
  IPR000924 Glutamyl/glutaminyl-tRNA synthetase [PR00987] (57-70)
  IPR000924 Glutamyl/glutaminyl-tRNA synthetase [PR00987] (196-206)
  IPR000924 Glutamyl/glutaminyl-tRNA synthetase [PR00987] (212-220)
  IPR001412 Aminoacyl-tRNA synthetase, class I, conserved site [PS00178] (31-42)
  IPR004527 Glutamate-tRNA ligase, bacterial/mitochondrial [MF_00022] (24-481)
  IPR004527 Glutamate-tRNA ligase, bacterial/mitochondrial [TIGR00464] (25-485)
  IPR008925 Aminoacyl-tRNA synthetase, class I, anticodon-binding superfamily [SSF48163] (316-481)
  IPR014729 Rossmann-like alpha/beta/alpha sandwich fold [G3DSA:3.40.50.620] (26-247)
  IPR020058 Glutamyl/glutaminyl-tRNA synthetase, class Ib, catalytic domain [PF00749] (25-133)
  IPR020058 Glutamyl/glutaminyl-tRNA synthetase, class Ib, catalytic domain [PF00749] (144-322)
  IPR020061 Glutamine-tRNA ligase, alpha-bundle domain superfamily [G3DSA:1.10.1160.10] (249-331)
  IPR020751 Aminoacyl-tRNA synthetase, class I, anticodon-binding domain, subdomain 2 [G3DSA:1.10.10.350] (382-487)
  IPR020752 Glutamate-tRNA synthetase, class I, anticodon-binding domain, subdomain 1 [G3DSA:1.10.8.70] (332-381)
  IPR033910 Glutamyl-tRNA synthetase [cd00808] (25-330)
  IPR045462 Aminoacyl-tRNA synthetase, class I, anticodon-binding [PF19269] (344-480)
  IPR049940 Glutamyl-Q tRNA(Asp) synthetase/Glutamate--tRNA ligase [PTHR43311] (23-484)

Foldseek 3Di:
DAEEEQEDALLAFQFLQSLLLLLLRQLVCVQVVHFYEYAYEHPPVVRHDVVSVVNHVVLNVQLVRDGDAACVPHDDQDPRYLVVCLVVLVVLLLVLLVVVQKWKWWADQVDLVHTDDIGSDPPPVSVVVRIQMFMWGHQDFDKFWAQALQPGIDMDTSVVDHTGTQAGSVSHGDVLSSVLSSCVSVVHQEYREAPVCVVVPSVNRRSCVSVVHDDHHYYHAYAEPAPVRDHDDVVSPDTHSVVQLLQFQRSQLSNLVSVLFVAPDDDDSQDGSVVCSNVDDPNSGHSYYGYDDPVVSLVSQLVCLLPDDLVVNVVSLQVSCVVNPHGFDDDDPVLSSLLSNQQSVPGRGSNSSCLQCVLVRDVPAAADPCLCVVALQDPLLLVLLVQLLVLLVPDPDLALVSNVVSLVCSPVVPSDHSLNSQSSLQCLRRSDNDHGDSSSSDSSSDSVSSNVSSVVSNVVSVD

Organism: Thermotoga maritima (strain ATCC 43589 / DSM 3109 / JCM 10099 / NBRC 100826 / MSB8) (NCBI:txid243274)

Nearest PDB structures (foldseek):
  3afh-assembly1_A  TM=1.002E+00  e=1.548E-83  Thermotoga maritima
  3al0-assembly1_C  TM=9.583E-01  e=3.171E-67  Thermotoga maritima MSB8
  1n78-assembly1_A  TM=8.991E-01  e=6.437E-42  Thermus thermophilus
  1g59-assembly1_A  TM=8.909E-01  e=2.088E-39  Thermus thermophilus
  6b1p-assembly1_A  TM=8.833E-01  e=2.155E-31  Helicobacter pylori G27

Radius of gyration: 31.25 Å; Cα contacts (8 Å, |Δi|>4): 738; chains: 1; bounding box: 42×100×51 Å